Protein AF-A0A8J9ZQB3-F1 (afdb_monomer)

InterPro domains:
  IPR001304 C-type lectin-like [PF00059] (57-169)
  IPR001304 C-type lectin-like [PS50041] (46-159)
  IPR001304 C-type lectin-like [SM00034] (39-169)
  IPR016186 C-type lectin-like/link domain superfamily [G3DSA:3.10.100.10] (29-171)
  IPR016187 C-type lectin fold [SSF56436] (21-172)
  IPR050801 Calcium-Dependent Lectins in Immunity and Development [PTHR22801] (37-174)

Nearest PDB structures (foldseek):
  2vuz-assembly1_A  TM=9.027E-01  e=3.099E-08  Codakia orbicularis
  6m5m-assembly1_A  TM=8.796E-01  e=1.588E-08  Saxidomus purpurata
  6a7s-assembly1_B  TM=8.761E-01  e=1.842E-07  Saxidomus purpurata
  3vpp-assembly1_A  TM=8.648E-01  e=1.529E-06  Homo sapiens
  3vpp-assembly2_B  TM=8.669E-01  e=7.692E-06  Homo sapiens

Organism: Branchiostoma lanceolatum (NCBI:txid7740)

pLDDT: mean 81.23, std 18.41, range [25.84, 98.69]

Structure (mmCIF, N/CA/C/O backbone):
data_AF-A0A8J9ZQB3-F1
#
_entry.id   AF-A0A8J9ZQB3-F1
#
loop_
_atom_site.group_PDB
_atom_site.id
_atom_site.type_symbol
_atom_site.label_atom_id
_atom_site.label_alt_id
_atom_site.label_comp_id
_atom_site.label_asym_id
_atom_site.label_entity_id
_atom_site.label_seq_id
_atom_site.pdbx_PDB_ins_code
_atom_site.Cartn_x
_atom_site.Cartn_y
_atom_site.Cartn_z
_atom_site.occupancy
_atom_site.B_iso_or_equiv
_atom_site.auth_seq_id
_atom_site.auth_comp_id
_atom_site.auth_asym_id
_atom_site.auth_atom_id
_atom_site.pdbx_PDB_model_num
ATOM 1 N N . MET A 1 1 ? -22.971 -10.558 4.299 1.00 42.25 1 MET A N 1
ATOM 2 C CA . MET A 1 1 ? -23.527 -9.346 4.939 1.00 42.25 1 MET A CA 1
ATOM 3 C C . MET A 1 1 ? -23.660 -8.329 3.820 1.00 42.25 1 MET A C 1
ATOM 5 O O . MET A 1 1 ? -22.667 -8.155 3.144 1.00 42.25 1 MET A O 1
ATOM 9 N N . LYS A 1 2 ? -24.845 -7.778 3.512 1.00 35.75 2 LYS A N 1
ATOM 10 C CA . LYS A 1 2 ? -24.941 -6.750 2.459 1.00 35.75 2 LYS A CA 1
ATOM 11 C C . LYS A 1 2 ? -24.602 -5.406 3.094 1.00 35.75 2 LYS A C 1
ATOM 13 O O . LYS A 1 2 ? -25.472 -4.846 3.764 1.00 35.75 2 LYS A O 1
ATOM 18 N N . LEU A 1 3 ? -23.368 -4.920 2.965 1.00 40.38 3 LEU A N 1
ATOM 19 C CA . LEU A 1 3 ? -23.046 -3.584 3.462 1.00 40.38 3 LEU A CA 1
ATOM 20 C C . LEU A 1 3 ? -23.659 -2.554 2.505 1.00 40.38 3 LEU A C 1
ATOM 22 O O . LEU A 1 3 ? -23.089 -2.247 1.475 1.00 40.38 3 LEU A O 1
ATOM 26 N N . LEU A 1 4 ? -24.827 -1.997 2.785 1.00 42.53 4 LEU A N 1
ATOM 27 C CA . LEU A 1 4 ? -25.324 -0.855 2.014 1.00 42.53 4 LEU A CA 1
ATOM 28 C C . LEU A 1 4 ? -25.410 0.345 2.946 1.00 42.53 4 LEU A C 1
ATOM 30 O O . LEU A 1 4 ? -26.273 0.376 3.811 1.00 42.53 4 LEU A O 1
ATOM 34 N N . ALA A 1 5 ? -24.522 1.313 2.693 1.00 42.12 5 ALA A N 1
ATOM 35 C CA . ALA A 1 5 ? -24.316 2.587 3.385 1.00 42.12 5 ALA A CA 1
ATOM 36 C C . ALA A 1 5 ? -23.340 2.556 4.576 1.00 42.12 5 ALA A C 1
ATOM 38 O O . ALA A 1 5 ? -23.587 1.954 5.613 1.00 42.12 5 ALA A O 1
ATOM 39 N N . VAL A 1 6 ? -22.248 3.315 4.437 1.00 43.97 6 VAL A N 1
ATOM 40 C CA . VAL A 1 6 ? -21.459 3.809 5.570 1.00 43.97 6 VAL A CA 1
ATOM 41 C C . VAL A 1 6 ? -22.220 4.999 6.153 1.00 43.97 6 VAL A C 1
ATOM 43 O O . VAL A 1 6 ? -22.119 6.117 5.644 1.00 43.97 6 VAL A O 1
ATOM 46 N N . LEU A 1 7 ? -23.020 4.768 7.195 1.00 40.38 7 LEU A N 1
ATOM 47 C CA . LEU A 1 7 ? -23.547 5.864 8.006 1.00 40.38 7 LEU A CA 1
ATOM 48 C C . LEU A 1 7 ? -22.496 6.242 9.052 1.00 40.38 7 LEU A C 1
ATOM 50 O O . LEU A 1 7 ? -22.329 5.564 10.065 1.00 40.38 7 LEU A O 1
ATOM 54 N N . VAL A 1 8 ? -21.807 7.355 8.807 1.00 44.03 8 VAL A N 1
ATOM 55 C CA . VAL A 1 8 ? -21.154 8.125 9.870 1.00 44.03 8 VAL A CA 1
ATOM 56 C C . VAL A 1 8 ? -22.262 8.958 10.500 1.00 44.03 8 VAL A C 1
ATOM 58 O O . VAL A 1 8 ? -22.952 9.686 9.781 1.00 44.03 8 VAL A O 1
ATOM 61 N N . LEU A 1 9 ? -22.502 8.808 11.804 1.00 36.66 9 LEU A N 1
ATOM 62 C CA . LEU A 1 9 ? -23.525 9.585 12.505 1.00 36.66 9 LEU A CA 1
ATOM 63 C C . LEU A 1 9 ? -23.188 11.078 12.404 1.00 36.66 9 LEU A C 1
ATOM 65 O O . LEU A 1 9 ? -22.377 11.617 13.147 1.00 36.66 9 LEU A O 1
ATOM 69 N N . LEU A 1 10 ? -23.827 11.744 11.446 1.00 31.61 10 LEU A N 1
ATOM 70 C CA . LEU A 1 10 ? -23.849 13.188 11.319 1.00 31.61 10 LEU A CA 1
ATOM 71 C C . LEU A 1 10 ? -24.836 13.736 12.345 1.00 31.61 10 LEU A C 1
ATOM 73 O O . LEU A 1 10 ? -25.992 13.309 12.420 1.00 31.61 10 LEU A O 1
ATOM 77 N N . GLY A 1 11 ? -24.409 14.752 13.087 1.00 31.27 11 GLY A N 1
ATOM 78 C CA . GLY A 1 11 ? -25.354 15.686 13.670 1.00 31.27 11 GLY A CA 1
ATOM 79 C C . GLY A 1 11 ? -26.250 16.258 12.563 1.00 31.27 11 GLY A C 1
ATOM 80 O O . GLY A 1 11 ? -25.787 17.034 11.736 1.00 31.27 11 GLY A O 1
ATOM 81 N N . ALA A 1 12 ? -27.530 15.884 12.621 1.00 27.39 12 ALA A N 1
ATOM 82 C CA . ALA A 1 12 ? -28.696 16.424 11.916 1.00 27.39 12 ALA A CA 1
ATOM 83 C C . ALA A 1 12 ? -29.169 15.755 10.599 1.00 27.39 12 ALA A C 1
ATOM 85 O O . ALA A 1 12 ? -28.533 15.808 9.554 1.00 27.39 12 ALA A O 1
ATOM 86 N N . ALA A 1 13 ? -30.428 15.301 10.707 1.00 25.84 13 ALA A N 1
ATOM 87 C CA . ALA A 1 13 ? -31.485 15.148 9.704 1.00 25.84 13 ALA A CA 1
ATOM 88 C C . ALA A 1 13 ? -31.380 14.010 8.669 1.00 25.84 13 ALA A C 1
ATOM 90 O O . ALA A 1 13 ? -30.628 14.050 7.702 1.00 25.84 13 ALA A O 1
ATOM 91 N N . ALA A 1 14 ? -32.275 13.035 8.862 1.00 31.80 14 ALA A N 1
ATOM 92 C CA . ALA A 1 14 ? -32.689 12.029 7.895 1.00 31.80 14 ALA A CA 1
ATOM 93 C C . ALA A 1 14 ? -33.024 12.648 6.529 1.00 31.80 14 ALA A C 1
ATOM 95 O O . ALA A 1 14 ? -33.739 13.650 6.460 1.00 31.80 14 ALA A O 1
ATOM 96 N N . VAL A 1 15 ? -32.561 12.013 5.451 1.00 27.23 15 VAL A N 1
ATOM 97 C CA . VAL A 1 15 ? -32.977 12.347 4.087 1.00 27.23 15 VAL A CA 1
ATOM 98 C C . VAL A 1 15 ? -33.578 11.105 3.433 1.00 27.23 15 VAL A C 1
ATOM 100 O O . VAL A 1 15 ? -33.048 10.002 3.530 1.00 27.23 15 VAL A O 1
ATOM 103 N N . ASP A 1 16 ? -34.746 11.339 2.852 1.00 26.70 16 ASP A N 1
ATOM 104 C CA . ASP A 1 16 ? -35.794 10.411 2.443 1.00 26.70 16 ASP A CA 1
ATOM 105 C C . ASP A 1 16 ? -35.434 9.546 1.216 1.00 26.70 16 ASP A C 1
ATOM 107 O O . ASP A 1 16 ? -34.744 9.979 0.287 1.00 26.70 16 ASP A O 1
ATOM 111 N N . ALA A 1 17 ? -35.958 8.321 1.188 1.00 30.70 17 ALA A N 1
ATOM 112 C CA . ALA A 1 17 ? -35.566 7.230 0.299 1.00 30.70 17 ALA A CA 1
ATOM 113 C C . ALA A 1 17 ? -36.212 7.272 -1.108 1.00 30.70 17 ALA A C 1
ATOM 115 O O . ALA A 1 17 ? -36.309 6.238 -1.765 1.00 30.70 17 ALA A O 1
ATOM 116 N N . GLN A 1 18 ? -36.605 8.441 -1.624 1.00 26.19 18 GLN A N 1
ATOM 117 C CA . GLN A 1 18 ? -37.333 8.544 -2.904 1.00 26.19 18 GLN A CA 1
ATOM 118 C C . GLN A 1 18 ? -36.648 9.384 -4.006 1.00 26.19 18 GLN A C 1
ATOM 120 O O . GLN A 1 18 ? -37.239 9.578 -5.066 1.00 26.19 18 GLN A O 1
ATOM 125 N N . SER A 1 19 ? -35.405 9.851 -3.826 1.00 27.52 19 SER A N 1
ATOM 126 C CA . SER A 1 19 ? -34.706 10.732 -4.798 1.00 27.52 19 SER A CA 1
ATOM 127 C C . SER A 1 19 ? -33.598 10.057 -5.636 1.00 27.52 19 SER A C 1
ATOM 129 O O . SER A 1 19 ? -32.779 10.720 -6.271 1.00 27.52 19 SER A O 1
ATOM 131 N N . TRP A 1 20 ? -33.592 8.723 -5.691 1.00 36.81 20 TRP A N 1
ATOM 132 C CA . TRP A 1 20 ? -32.458 7.885 -6.115 1.00 36.81 20 TRP A CA 1
ATOM 133 C C . TRP A 1 20 ? -32.050 7.945 -7.603 1.00 36.81 20 TRP A C 1
ATOM 135 O O . TRP A 1 20 ? -30.991 7.436 -7.951 1.00 36.81 20 TRP A O 1
ATOM 145 N N . TRP A 1 21 ? -32.816 8.599 -8.485 1.00 27.88 21 TRP A N 1
ATOM 146 C CA . TRP A 1 21 ? -32.514 8.637 -9.931 1.00 27.88 21 TRP A CA 1
ATOM 147 C C . TRP A 1 21 ? -31.939 9.968 -10.444 1.00 27.88 21 TRP A C 1
ATOM 149 O O . TRP A 1 21 ? -31.466 10.021 -11.575 1.00 27.88 21 TRP A O 1
ATOM 159 N N . SER A 1 22 ? -31.921 11.043 -9.644 1.00 27.61 22 SER A N 1
ATOM 160 C CA . SER A 1 22 ? -31.441 12.369 -10.089 1.00 27.61 22 SER A CA 1
ATOM 161 C C . SER A 1 22 ? -30.002 12.714 -9.677 1.00 27.61 22 SER A C 1
ATOM 163 O O . SER A 1 22 ? -29.525 13.800 -9.993 1.00 27.61 22 SER A O 1
ATOM 165 N N . TRP A 1 23 ? -29.296 11.808 -8.993 1.00 30.33 23 TRP A N 1
ATOM 166 C CA . TRP A 1 23 ? -27.907 12.014 -8.548 1.00 30.33 23 TRP A CA 1
ATOM 167 C C . TRP A 1 23 ? -26.847 11.604 -9.587 1.00 30.33 23 TRP A C 1
ATOM 169 O O . TRP A 1 23 ? -25.698 12.022 -9.485 1.00 30.33 23 TRP A O 1
ATOM 179 N N . TRP A 1 24 ? -27.223 10.856 -10.630 1.00 31.14 24 TRP A N 1
ATOM 180 C CA . TRP A 1 24 ? -26.290 10.334 -11.640 1.00 31.14 24 TRP A CA 1
ATOM 181 C C . TRP A 1 24 ? -25.776 11.370 -12.656 1.00 31.14 24 TRP A C 1
ATOM 183 O O . TRP A 1 24 ? -24.841 11.079 -13.393 1.00 31.14 24 TRP A O 1
ATOM 193 N N . SER A 1 25 ? -26.337 12.585 -12.709 1.00 26.88 25 SER A N 1
ATOM 194 C CA . SER A 1 25 ? -25.961 13.600 -13.713 1.00 26.88 25 SER A CA 1
ATOM 195 C C . SER A 1 25 ? -25.018 14.702 -13.206 1.00 26.88 25 SER A C 1
ATOM 197 O O . SER A 1 25 ? -24.811 15.680 -13.919 1.00 26.88 25 SER A O 1
ATOM 199 N N . TRP A 1 26 ? -24.468 14.575 -11.991 1.00 27.30 26 TRP A N 1
ATOM 200 C CA . TRP A 1 26 ? -23.551 15.561 -11.388 1.00 27.30 26 TRP A CA 1
ATOM 201 C C . TRP A 1 26 ? -22.182 14.993 -10.995 1.00 27.30 26 TRP A C 1
ATOM 203 O O . TRP A 1 26 ? -21.336 15.738 -10.499 1.00 27.30 26 TRP A O 1
ATOM 213 N N . PHE A 1 27 ? -21.921 13.712 -11.267 1.00 30.36 27 PHE A N 1
ATOM 214 C CA . PHE A 1 27 ? -20.570 13.160 -11.214 1.00 30.36 27 PHE A CA 1
ATOM 215 C C . PHE A 1 27 ? -19.783 13.649 -12.432 1.00 30.36 27 PHE A C 1
ATOM 217 O O . PHE A 1 27 ? -19.511 12.911 -13.376 1.00 30.36 27 PHE A O 1
ATOM 224 N N . SER A 1 28 ? -19.408 14.928 -12.413 1.00 33.22 28 SER A N 1
ATOM 225 C CA . SER A 1 28 ? -18.145 15.332 -13.018 1.00 33.22 28 SER A CA 1
ATOM 226 C C . SER A 1 28 ? -17.106 14.333 -12.523 1.00 33.22 28 SER A C 1
ATOM 228 O O . SER A 1 28 ? -17.016 14.115 -11.312 1.00 33.22 28 SER A O 1
ATOM 230 N N . THR A 1 29 ? -16.403 13.689 -13.455 1.00 37.97 29 THR A N 1
ATOM 231 C CA . THR A 1 29 ? -15.297 12.763 -13.188 1.00 37.97 29 THR A CA 1
ATOM 232 C C . THR A 1 29 ? -14.531 13.236 -11.953 1.00 37.97 29 THR A C 1
ATOM 234 O O . THR A 1 29 ? -14.066 14.385 -11.974 1.00 37.97 29 THR A O 1
ATOM 237 N N . PRO A 1 30 ? -14.470 12.438 -10.869 1.00 39.31 30 PRO A N 1
ATOM 238 C CA . PRO A 1 30 ? -13.805 12.865 -9.652 1.00 39.31 30 PRO A CA 1
ATOM 239 C C . PRO A 1 30 ? -12.400 13.352 -10.003 1.00 39.31 30 PRO A C 1
ATOM 241 O O . PRO A 1 30 ? -11.763 12.817 -10.912 1.00 39.31 30 PRO A O 1
ATOM 244 N N . ALA A 1 31 ? -11.912 14.369 -9.296 1.00 36.03 31 ALA A N 1
ATOM 245 C CA . ALA A 1 31 ? -10.478 14.590 -9.242 1.00 36.03 31 ALA A CA 1
ATOM 246 C C . ALA A 1 31 ? -9.892 13.355 -8.547 1.00 36.03 31 ALA A C 1
ATOM 248 O O . ALA A 1 31 ? -9.914 13.252 -7.323 1.00 36.03 31 ALA A O 1
ATOM 249 N N . ILE A 1 32 ? -9.503 12.375 -9.358 1.00 37.53 32 ILE A N 1
ATOM 250 C CA . ILE A 1 32 ? -8.800 11.177 -8.940 1.00 37.53 32 ILE A CA 1
ATOM 251 C C . ILE A 1 32 ? -7.456 11.670 -8.395 1.00 37.53 32 ILE A C 1
ATOM 253 O O . ILE A 1 32 ? -6.602 12.101 -9.169 1.00 37.53 32 ILE A O 1
ATOM 257 N N . ASP A 1 33 ? -7.278 11.665 -7.070 1.00 38.88 33 ASP A N 1
ATOM 258 C CA . ASP A 1 33 ? -5.928 11.571 -6.514 1.00 38.88 33 ASP A CA 1
ATOM 259 C C . ASP A 1 33 ? -5.484 10.136 -6.782 1.00 38.88 33 ASP A C 1
ATOM 261 O O . ASP A 1 33 ? -5.880 9.184 -6.103 1.00 38.88 33 ASP A O 1
ATOM 265 N N . ASP A 1 34 ? -4.817 9.995 -7.919 1.00 40.31 34 ASP A N 1
ATOM 266 C CA . ASP A 1 34 ? -4.434 8.743 -8.529 1.00 40.31 34 ASP A CA 1
ATOM 267 C C . ASP A 1 34 ? -3.302 8.129 -7.715 1.00 40.31 34 ASP A C 1
ATOM 269 O O . ASP A 1 34 ? -2.129 8.246 -8.056 1.00 40.31 34 ASP A O 1
ATOM 273 N N . SER A 1 35 ? -3.638 7.416 -6.642 1.00 49.19 35 SER A N 1
ATOM 274 C CA . SER A 1 35 ? -2.841 6.240 -6.323 1.00 49.19 35 SER A CA 1
ATOM 275 C C . SER A 1 35 ? -3.248 5.127 -7.291 1.00 49.19 35 SER A C 1
ATOM 277 O O . SER A 1 35 ? -3.786 4.090 -6.891 1.00 49.19 35 SER A O 1
ATOM 279 N N . THR A 1 36 ? -2.937 5.338 -8.576 1.00 48.56 36 TH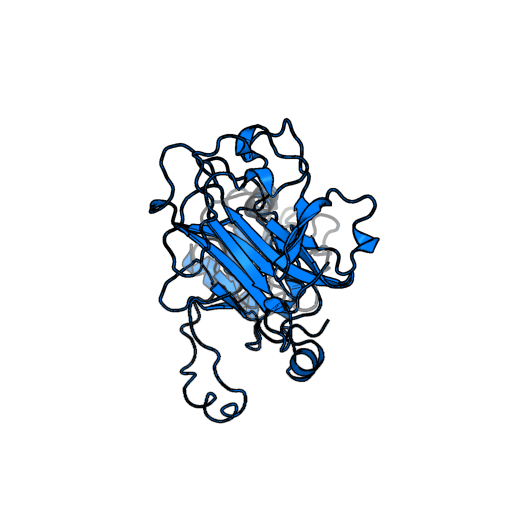R A N 1
ATOM 280 C CA . THR A 1 36 ? -2.509 4.254 -9.455 1.00 48.56 36 THR A CA 1
ATOM 281 C C . THR A 1 36 ? -1.449 3.445 -8.708 1.00 48.56 36 THR A C 1
ATOM 283 O O . THR A 1 36 ? -0.859 3.945 -7.746 1.00 48.56 36 THR A O 1
ATOM 286 N N . PRO A 1 37 ? -1.175 2.193 -9.105 1.00 53.12 37 PRO A N 1
ATOM 287 C CA . PRO A 1 37 ? 0.042 1.517 -8.677 1.00 53.12 37 PRO A CA 1
ATOM 288 C C . PRO A 1 37 ? 1.213 2.497 -8.854 1.00 53.12 37 PRO A C 1
ATOM 290 O O . PRO A 1 37 ? 1.610 2.804 -9.975 1.00 53.12 37 PRO A O 1
ATOM 293 N N . ALA A 1 38 ? 1.666 3.105 -7.761 1.00 62.50 38 ALA A N 1
ATOM 294 C CA . ALA A 1 38 ? 2.525 4.266 -7.843 1.00 62.50 38 ALA A CA 1
ATOM 295 C C . ALA A 1 38 ? 3.932 3.730 -7.756 1.00 62.50 38 ALA A C 1
ATOM 297 O O . ALA A 1 38 ? 4.276 2.964 -6.861 1.00 62.50 38 ALA A O 1
ATOM 298 N N . CYS A 1 39 ? 4.755 4.091 -8.719 1.00 69.38 39 CYS A N 1
ATOM 299 C CA . CYS A 1 39 ? 6.141 3.718 -8.632 1.00 69.38 39 CYS A CA 1
ATOM 300 C C . CYS A 1 39 ? 6.828 4.534 -7.536 1.00 69.38 39 CYS A C 1
ATOM 302 O O . CYS A 1 39 ? 6.612 5.743 -7.428 1.00 69.38 39 CYS A O 1
ATOM 304 N N . SER A 1 40 ? 7.673 3.882 -6.733 1.00 72.50 40 SER A N 1
ATOM 305 C CA . SER A 1 40 ? 8.571 4.572 -5.803 1.00 72.50 40 SER A CA 1
ATOM 306 C C . SER A 1 40 ? 9.335 5.691 -6.522 1.00 72.50 40 SER A C 1
ATOM 308 O O . SER A 1 40 ? 9.595 5.613 -7.723 1.00 72.50 40 SER A O 1
ATOM 310 N N . SER A 1 41 ? 9.718 6.743 -5.795 1.00 72.81 41 SER A N 1
ATOM 311 C CA . SER A 1 41 ? 10.385 7.912 -6.387 1.00 72.81 41 SER A CA 1
ATOM 312 C C . SER A 1 41 ? 11.549 7.525 -7.319 1.00 72.81 41 SER A C 1
ATOM 314 O O . SER A 1 41 ? 12.463 6.786 -6.941 1.00 72.81 41 SER A O 1
ATOM 316 N N . GLY A 1 42 ? 11.505 8.027 -8.557 1.00 77.62 42 GLY A N 1
ATOM 317 C CA . GLY A 1 42 ? 12.498 7.761 -9.604 1.00 77.62 42 GLY A CA 1
ATOM 318 C C . GLY A 1 42 ? 12.215 6.543 -10.492 1.00 77.62 42 GLY A C 1
ATOM 319 O O . GLY A 1 42 ? 12.944 6.348 -11.462 1.00 77.62 42 GLY A O 1
ATOM 320 N N . TYR A 1 43 ? 11.179 5.754 -10.204 1.00 86.00 43 TYR A N 1
ATOM 321 C CA . TYR A 1 43 ? 10.687 4.709 -11.102 1.00 86.00 43 TYR A CA 1
ATOM 322 C C . TYR A 1 43 ? 9.586 5.244 -12.031 1.00 86.00 43 TYR A C 1
ATOM 324 O O . TYR A 1 43 ? 8.819 6.134 -11.666 1.00 86.00 43 TYR A O 1
ATOM 332 N N . GLN A 1 44 ? 9.491 4.670 -13.229 1.00 86.31 44 GLN A N 1
ATOM 333 C CA . GLN A 1 44 ? 8.471 4.961 -14.236 1.00 86.31 44 GLN A CA 1
ATOM 334 C C . GLN A 1 44 ? 7.592 3.729 -14.457 1.00 86.31 44 GLN A C 1
ATOM 336 O O . GLN A 1 44 ? 8.112 2.620 -14.595 1.00 86.31 44 GLN A O 1
ATOM 341 N N . ILE A 1 45 ? 6.271 3.920 -14.487 1.00 83.38 45 ILE A N 1
ATOM 342 C CA . ILE A 1 45 ? 5.320 2.828 -14.712 1.00 83.38 45 ILE A CA 1
ATOM 343 C C . ILE A 1 45 ? 5.220 2.488 -16.198 1.00 83.38 45 ILE A C 1
ATOM 345 O O . ILE A 1 45 ? 5.100 3.374 -17.043 1.00 83.38 45 ILE A O 1
ATOM 349 N N . HIS A 1 46 ? 5.219 1.196 -16.508 1.00 81.94 46 HIS A N 1
ATOM 350 C CA . HIS A 1 46 ? 4.922 0.665 -17.830 1.00 81.94 46 HIS A CA 1
ATOM 351 C C . HIS A 1 46 ? 4.249 -0.703 -17.679 1.00 81.94 46 HIS A C 1
ATOM 353 O O . HIS A 1 46 ? 4.744 -1.557 -16.950 1.00 81.94 46 HIS A O 1
ATOM 359 N N . ASN A 1 47 ? 3.079 -0.886 -18.301 1.00 80.12 47 ASN A N 1
ATOM 360 C CA . ASN A 1 47 ? 2.281 -2.122 -18.240 1.00 80.12 47 ASN A CA 1
ATOM 361 C C . ASN A 1 47 ? 2.082 -2.700 -16.824 1.00 80.12 47 ASN A C 1
ATOM 363 O O . ASN A 1 47 ? 2.087 -3.910 -16.621 1.00 80.12 47 ASN A O 1
ATOM 367 N N . GLY A 1 48 ? 1.898 -1.826 -15.829 1.00 69.38 48 GLY A N 1
ATOM 368 C CA . GLY A 1 48 ? 1.663 -2.238 -14.441 1.00 69.38 48 GLY A CA 1
ATOM 369 C C . GLY A 1 48 ? 2.915 -2.685 -13.679 1.00 69.38 48 GLY A C 1
ATOM 370 O O . GLY A 1 48 ? 2.780 -3.204 -12.576 1.00 69.38 48 GLY A O 1
ATOM 371 N N . ILE A 1 49 ? 4.114 -2.465 -14.225 1.00 79.62 49 ILE A N 1
ATOM 372 C CA . ILE A 1 49 ? 5.407 -2.698 -13.570 1.00 79.62 49 ILE A CA 1
ATOM 373 C C . ILE A 1 49 ? 6.170 -1.372 -13.491 1.00 79.62 49 ILE A C 1
ATOM 375 O O . ILE A 1 49 ? 6.049 -0.510 -14.362 1.00 79.62 49 ILE A O 1
ATOM 379 N N . CYS A 1 50 ? 6.937 -1.183 -12.423 1.00 86.56 50 CYS A N 1
ATOM 380 C CA . CYS A 1 50 ? 7.752 0.003 -12.214 1.00 86.56 50 CYS A CA 1
ATOM 381 C C . CYS A 1 50 ? 9.194 -0.259 -12.608 1.00 86.56 50 CYS A C 1
ATOM 383 O O . CYS A 1 50 ? 9.793 -1.216 -12.131 1.00 86.56 50 CYS A O 1
ATOM 385 N N . TYR A 1 51 ? 9.786 0.635 -13.396 1.00 94.56 51 TYR A N 1
ATOM 386 C CA . TYR A 1 51 ? 11.161 0.491 -13.871 1.00 94.56 51 TYR A CA 1
ATOM 387 C C . TYR A 1 51 ? 12.026 1.703 -13.553 1.00 94.56 51 TYR A C 1
ATOM 389 O O . TYR A 1 51 ? 11.572 2.843 -13.632 1.00 94.56 51 TYR A O 1
ATOM 397 N N . LYS A 1 52 ? 13.301 1.464 -13.251 1.00 96.06 52 LYS A N 1
ATOM 398 C CA . LYS A 1 52 ? 14.282 2.522 -12.996 1.00 96.06 52 LYS A CA 1
ATOM 399 C C . LYS A 1 52 ? 15.639 2.135 -13.554 1.00 96.06 52 LYS A C 1
ATOM 401 O O . LYS A 1 52 ? 16.189 1.097 -13.200 1.00 96.06 52 LYS A O 1
ATOM 406 N N . ALA A 1 53 ? 16.190 2.999 -14.400 1.00 98.06 53 ALA A N 1
ATOM 407 C CA . ALA A 1 53 ? 17.563 2.894 -14.875 1.00 98.06 53 ALA A CA 1
ATOM 408 C C . ALA A 1 53 ? 18.495 3.645 -13.912 1.00 98.06 53 ALA A C 1
ATOM 410 O O . ALA A 1 53 ? 18.319 4.839 -13.660 1.00 98.06 53 ALA A O 1
ATOM 411 N N . PHE A 1 54 ? 19.482 2.949 -13.354 1.00 97.38 54 PHE A N 1
ATOM 412 C CA . PHE A 1 54 ? 20.428 3.518 -12.400 1.00 97.38 54 PHE A CA 1
ATOM 413 C C . PHE A 1 54 ? 21.651 4.084 -13.114 1.00 97.38 54 PHE A C 1
ATOM 415 O O . PHE A 1 54 ? 22.272 3.423 -13.938 1.00 97.38 54 PHE A O 1
ATOM 422 N N . ASN A 1 55 ? 22.043 5.310 -12.758 1.00 97.50 55 ASN A N 1
ATOM 423 C CA . ASN A 1 55 ? 23.202 5.985 -13.351 1.00 97.50 55 ASN A CA 1
ATOM 424 C C . ASN A 1 55 ? 24.545 5.616 -12.680 1.00 97.50 55 ASN A C 1
ATOM 426 O O . ASN A 1 55 ? 25.496 6.394 -12.706 1.00 97.50 55 ASN A O 1
ATOM 430 N N . THR A 1 56 ? 24.617 4.462 -12.021 1.00 97.44 56 THR A N 1
ATOM 431 C CA . THR A 1 56 ? 25.808 3.960 -11.323 1.00 97.44 56 THR A CA 1
ATOM 432 C C . THR A 1 56 ? 26.240 2.637 -11.937 1.00 97.44 56 THR A C 1
ATOM 434 O O . THR A 1 56 ? 25.399 1.863 -12.387 1.00 97.44 56 THR A O 1
ATOM 437 N N . THR A 1 57 ? 27.548 2.382 -11.977 1.00 98.00 57 THR A N 1
ATOM 438 C CA . THR A 1 57 ? 28.097 1.163 -12.580 1.00 98.00 57 THR A CA 1
ATOM 439 C C . THR A 1 57 ? 28.321 0.077 -11.532 1.00 98.00 57 THR A C 1
ATOM 441 O O . THR A 1 57 ? 28.761 0.369 -10.414 1.00 98.00 57 THR A O 1
ATOM 444 N N . LYS A 1 58 ? 27.977 -1.168 -11.874 1.00 96.75 58 LYS A N 1
ATOM 445 C CA . LYS A 1 58 ? 28.069 -2.353 -11.011 1.00 96.75 58 LYS A CA 1
ATOM 446 C C . LYS A 1 58 ? 28.259 -3.615 -11.853 1.00 96.75 58 LYS A C 1
ATOM 448 O O . LYS A 1 58 ? 27.784 -3.681 -12.985 1.00 96.75 58 LYS A O 1
ATOM 453 N N . ASN A 1 59 ? 28.895 -4.631 -11.269 1.00 97.38 59 ASN A N 1
ATOM 454 C CA . ASN A 1 59 ? 28.781 -5.999 -11.776 1.00 97.38 59 ASN A CA 1
ATOM 455 C C . ASN A 1 59 ? 27.345 -6.525 -11.622 1.00 97.38 59 ASN A C 1
ATOM 457 O O . ASN A 1 59 ? 26.529 -5.936 -10.908 1.00 97.38 59 ASN A O 1
ATOM 461 N N . PHE A 1 60 ? 27.038 -7.632 -12.299 1.00 97.19 60 PHE A N 1
ATOM 462 C CA . PHE A 1 60 ? 25.690 -8.199 -12.342 1.00 97.19 60 PHE A CA 1
ATOM 463 C C . PHE A 1 60 ? 25.143 -8.525 -10.943 1.00 97.19 60 PHE A C 1
ATOM 465 O O . PHE A 1 60 ? 24.010 -8.173 -10.618 1.00 97.19 60 PHE A O 1
ATOM 472 N N . TYR A 1 61 ? 25.971 -9.114 -10.078 1.00 96.38 61 TYR A N 1
ATOM 473 C CA . TYR A 1 61 ? 25.579 -9.530 -8.729 1.00 96.38 61 TYR A CA 1
ATOM 474 C C . TYR A 1 61 ? 25.249 -8.340 -7.819 1.00 96.38 61 TYR A C 1
ATOM 476 O O . TYR A 1 61 ? 24.239 -8.343 -7.108 1.00 96.38 61 TYR A O 1
ATOM 484 N N . ASP A 1 62 ? 26.071 -7.292 -7.863 1.00 95.62 62 ASP A N 1
ATOM 485 C CA . ASP A 1 62 ? 25.849 -6.069 -7.094 1.00 95.62 62 ASP A CA 1
ATOM 486 C C . ASP A 1 62 ? 24.657 -5.272 -7.636 1.00 95.62 62 ASP A C 1
ATOM 488 O O . ASP A 1 62 ? 23.946 -4.620 -6.865 1.00 95.62 62 ASP A O 1
ATOM 492 N N . ALA A 1 63 ? 24.430 -5.302 -8.952 1.00 97.38 63 ALA A N 1
ATOM 493 C CA . ALA A 1 63 ? 23.264 -4.700 -9.586 1.00 97.38 63 ALA A CA 1
ATOM 494 C C . ALA A 1 63 ? 21.973 -5.407 -9.148 1.00 97.38 63 ALA A C 1
ATOM 496 O O . ALA A 1 63 ? 21.058 -4.741 -8.665 1.00 97.38 63 ALA A O 1
ATOM 497 N N . SER A 1 64 ? 21.942 -6.743 -9.209 1.00 94.38 64 SER A N 1
ATOM 498 C CA . SER A 1 64 ? 20.828 -7.559 -8.709 1.00 94.38 64 SER A CA 1
ATOM 499 C C . SER A 1 64 ? 20.564 -7.292 -7.225 1.00 94.38 64 SER A C 1
ATOM 501 O O . SER A 1 64 ? 19.454 -6.916 -6.848 1.00 94.38 64 SER A O 1
ATOM 503 N N . SER A 1 65 ? 21.611 -7.306 -6.391 1.00 87.38 65 SER A N 1
ATOM 504 C CA . SER A 1 65 ? 21.507 -6.968 -4.963 1.00 87.38 65 SER A CA 1
ATOM 505 C C . SER A 1 65 ? 20.968 -5.553 -4.723 1.00 87.38 65 SER A C 1
ATOM 507 O O . SER A 1 65 ? 20.210 -5.326 -3.781 1.00 87.38 65 SER A O 1
ATOM 509 N N . THR A 1 66 ? 21.326 -4.591 -5.581 1.00 89.88 66 THR A N 1
ATOM 510 C CA . THR A 1 66 ? 20.804 -3.219 -5.503 1.00 89.88 66 THR A CA 1
ATOM 511 C C . THR A 1 66 ? 19.321 -3.170 -5.858 1.00 89.88 66 THR A C 1
ATOM 513 O O . THR A 1 66 ? 18.564 -2.508 -5.156 1.00 89.88 66 THR A O 1
ATOM 516 N N . CYS A 1 67 ? 18.886 -3.889 -6.895 1.00 87.94 67 CYS A N 1
ATOM 517 C CA . CYS A 1 67 ? 17.471 -3.964 -7.249 1.00 87.94 67 CYS A CA 1
ATOM 518 C C . CYS A 1 67 ? 16.638 -4.648 -6.161 1.00 87.94 67 CYS A C 1
ATOM 520 O O . CYS A 1 67 ? 15.559 -4.160 -5.838 1.00 87.94 67 CYS A O 1
ATOM 522 N N . VAL A 1 68 ? 17.160 -5.711 -5.540 1.00 78.94 68 VAL A N 1
ATOM 523 C CA . VAL A 1 68 ? 16.523 -6.371 -4.388 1.00 78.94 68 VAL A CA 1
ATOM 524 C C . VAL A 1 68 ? 16.397 -5.411 -3.207 1.00 78.94 68 VAL A C 1
ATOM 526 O O . VAL A 1 68 ? 15.320 -5.287 -2.625 1.00 78.94 68 VAL A O 1
ATOM 529 N N . ALA A 1 69 ? 17.465 -4.680 -2.876 1.00 77.19 69 ALA A N 1
ATOM 530 C CA . ALA A 1 69 ? 17.439 -3.683 -1.806 1.00 77.19 69 ALA A CA 1
ATOM 531 C C . ALA A 1 69 ? 16.475 -2.514 -2.091 1.00 77.19 69 ALA A C 1
ATOM 533 O O . ALA A 1 69 ? 15.951 -1.919 -1.152 1.00 77.19 69 ALA A O 1
ATOM 534 N N . ASP A 1 70 ? 16.225 -2.205 -3.366 1.00 78.31 70 ASP A N 1
ATOM 535 C CA . ASP A 1 70 ? 15.281 -1.173 -3.817 1.00 78.31 70 ASP A CA 1
ATOM 536 C C . ASP A 1 70 ? 13.862 -1.728 -4.083 1.00 78.31 70 ASP A C 1
ATOM 538 O O . ASP A 1 70 ? 13.029 -1.051 -4.684 1.00 78.31 70 ASP A O 1
ATOM 542 N N . GLY A 1 71 ? 13.569 -2.950 -3.612 1.00 74.06 71 GLY A N 1
ATOM 543 C CA . GLY A 1 71 ? 12.223 -3.538 -3.593 1.00 74.06 71 GLY A CA 1
ATOM 544 C C . GLY A 1 71 ? 11.813 -4.304 -4.854 1.00 74.06 71 GLY A C 1
ATOM 545 O O . GLY A 1 71 ? 10.619 -4.482 -5.094 1.00 74.06 71 GLY A O 1
ATOM 546 N N . GLY A 1 72 ? 12.771 -4.746 -5.669 1.00 86.75 72 GLY A N 1
ATOM 547 C CA . GLY A 1 72 ? 12.508 -5.400 -6.948 1.00 86.75 72 GLY A CA 1
ATOM 548 C C . GLY A 1 72 ? 13.573 -6.411 -7.376 1.00 86.75 72 GLY A C 1
ATOM 549 O O . GLY A 1 72 ? 14.179 -7.101 -6.565 1.00 86.75 72 GLY A O 1
ATOM 550 N N . THR A 1 73 ? 13.771 -6.520 -8.684 1.00 93.19 73 THR A N 1
ATOM 551 C CA . THR A 1 73 ? 14.725 -7.413 -9.365 1.00 93.19 73 THR A CA 1
ATOM 552 C C . THR A 1 73 ? 15.370 -6.658 -10.527 1.00 93.19 73 THR A C 1
ATOM 554 O O . THR A 1 73 ? 14.954 -5.538 -10.845 1.00 93.19 73 THR A O 1
ATOM 557 N N . LEU A 1 74 ? 16.387 -7.226 -11.178 1.00 98.00 74 LEU A N 1
ATOM 558 C CA . LEU A 1 74 ? 16.805 -6.698 -12.478 1.00 98.00 74 LEU A CA 1
ATOM 559 C C . LEU A 1 74 ? 15.642 -6.798 -13.480 1.00 98.00 74 LEU A C 1
ATOM 561 O O . LEU A 1 74 ? 14.831 -7.721 -13.437 1.00 98.00 74 LEU A O 1
ATOM 565 N N . ALA A 1 75 ? 15.530 -5.815 -14.372 1.00 98.00 75 ALA A N 1
ATOM 566 C CA . ALA A 1 75 ? 14.415 -5.732 -15.309 1.00 98.00 75 ALA A CA 1
ATOM 567 C C . ALA A 1 75 ? 14.402 -6.900 -16.306 1.00 98.00 75 ALA A C 1
ATOM 569 O O . ALA A 1 75 ? 15.449 -7.347 -16.754 1.00 98.00 75 ALA A O 1
ATOM 570 N N . MET A 1 76 ? 13.223 -7.367 -16.703 1.00 97.38 76 MET A N 1
ATOM 571 C CA . MET A 1 76 ? 13.053 -8.507 -17.605 1.00 97.38 76 MET A CA 1
ATOM 572 C C . MET A 1 76 ? 12.260 -8.073 -18.851 1.00 97.38 76 MET A C 1
ATOM 574 O O . MET A 1 76 ? 11.032 -8.178 -18.856 1.00 97.38 76 MET A O 1
ATOM 578 N N . PRO A 1 77 ? 12.913 -7.546 -19.907 1.00 96.88 77 PRO A N 1
ATOM 579 C CA . PRO A 1 77 ? 12.256 -7.175 -21.166 1.00 96.88 77 PRO A CA 1
ATOM 580 C C . PRO A 1 77 ? 11.776 -8.410 -21.949 1.00 96.88 77 PRO A C 1
ATOM 582 O O . PRO A 1 77 ? 12.409 -8.851 -22.903 1.00 96.88 77 PRO A O 1
ATOM 585 N N . LYS A 1 78 ? 10.641 -8.985 -21.543 1.00 94.00 78 LYS A N 1
ATOM 586 C CA . LYS A 1 78 ? 10.115 -10.253 -22.087 1.00 94.00 78 LYS A CA 1
ATOM 587 C C . LYS A 1 78 ? 9.318 -10.115 -23.384 1.00 94.00 78 LYS A C 1
ATOM 589 O O . LYS A 1 78 ? 8.997 -11.122 -24.016 1.00 94.00 78 LYS A O 1
ATOM 594 N N . ASP A 1 79 ? 9.001 -8.893 -23.787 1.00 93.62 79 ASP A N 1
ATOM 595 C CA . ASP A 1 79 ? 8.217 -8.594 -24.977 1.00 93.62 79 ASP A CA 1
ATOM 596 C C . ASP A 1 79 ? 8.712 -7.315 -25.672 1.00 93.62 79 ASP A C 1
ATOM 598 O O . ASP A 1 79 ? 9.548 -6.567 -25.156 1.00 93.62 79 ASP A O 1
ATOM 602 N N . THR A 1 80 ? 8.195 -7.077 -26.879 1.00 95.56 80 THR A N 1
ATOM 603 C CA . THR A 1 80 ? 8.616 -5.960 -27.735 1.00 95.56 80 THR A CA 1
ATOM 604 C C . THR A 1 80 ? 8.301 -4.589 -27.135 1.00 95.56 80 THR A C 1
ATOM 606 O O . THR A 1 80 ? 9.099 -3.668 -27.310 1.00 95.56 80 THR A O 1
ATOM 609 N N . ASP A 1 81 ? 7.172 -4.452 -26.439 1.00 94.88 81 ASP A N 1
ATOM 610 C CA . ASP A 1 81 ? 6.711 -3.183 -25.870 1.00 94.88 81 ASP A CA 1
ATOM 611 C C . ASP A 1 81 ? 7.579 -2.798 -24.666 1.00 94.88 81 ASP A C 1
ATOM 613 O O . ASP A 1 81 ? 8.226 -1.746 -24.668 1.00 94.88 81 ASP A O 1
ATOM 617 N N . THR A 1 82 ? 7.737 -3.733 -23.726 1.00 95.25 82 THR A N 1
ATOM 618 C CA . THR A 1 82 ? 8.604 -3.579 -22.554 1.00 95.25 82 THR A CA 1
ATOM 619 C C . THR A 1 82 ? 10.049 -3.297 -22.970 1.00 95.25 82 THR A C 1
ATOM 621 O O . THR A 1 82 ? 10.688 -2.389 -22.438 1.00 95.25 82 THR A O 1
ATOM 624 N N . ASN A 1 83 ? 10.577 -4.017 -23.966 1.00 98.19 83 ASN A N 1
ATOM 625 C CA . ASN A 1 83 ? 11.931 -3.789 -24.471 1.00 98.19 83 ASN A CA 1
ATOM 626 C C . ASN A 1 83 ? 12.117 -2.374 -25.042 1.00 98.19 83 ASN A C 1
ATOM 628 O O . ASN A 1 83 ? 13.096 -1.703 -24.717 1.00 98.19 83 ASN A O 1
ATOM 632 N N . ALA A 1 84 ? 11.178 -1.895 -25.864 1.00 98.06 84 ALA A N 1
ATOM 633 C CA . ALA A 1 84 ? 11.237 -0.546 -26.426 1.00 98.06 84 ALA A CA 1
ATOM 634 C C . ALA A 1 84 ? 11.165 0.534 -25.334 1.00 98.06 84 ALA A C 1
ATOM 636 O O . ALA A 1 84 ? 11.898 1.527 -25.382 1.00 98.06 84 ALA A O 1
ATOM 637 N N . PHE A 1 85 ? 10.326 0.324 -24.318 1.00 98.06 85 PHE A N 1
ATOM 638 C CA . PHE A 1 85 ? 10.244 1.202 -23.159 1.00 98.06 85 PHE A CA 1
ATOM 639 C C . PHE A 1 85 ? 11.568 1.258 -22.375 1.00 98.06 85 PHE A C 1
ATOM 641 O O . PHE A 1 85 ? 12.063 2.356 -22.105 1.00 98.06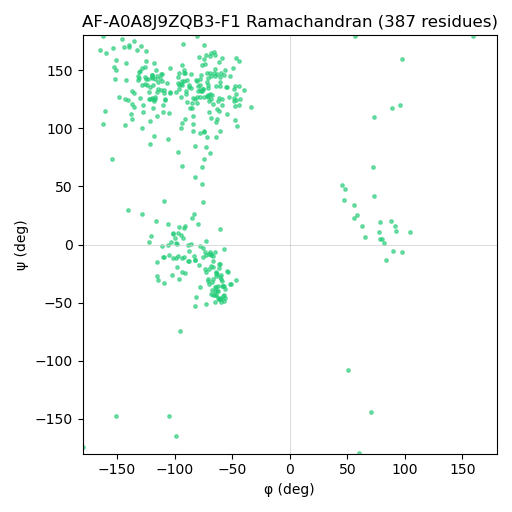 85 PHE A O 1
ATOM 648 N N . LEU A 1 86 ? 12.198 0.113 -22.080 1.00 98.50 86 LEU A N 1
ATOM 649 C CA . LEU A 1 86 ? 13.486 0.077 -21.371 1.00 98.50 86 LEU A CA 1
ATOM 650 C C . LEU A 1 86 ? 14.616 0.759 -22.150 1.00 98.50 86 LEU A C 1
ATOM 652 O O . LEU A 1 86 ? 15.454 1.431 -21.545 1.00 98.50 86 LEU A O 1
ATOM 656 N N . ILE A 1 87 ? 14.619 0.644 -23.483 1.00 98.56 87 ILE A N 1
ATOM 657 C CA . ILE A 1 87 ? 15.568 1.352 -24.352 1.00 98.56 87 ILE A CA 1
ATOM 658 C C . ILE A 1 87 ? 15.433 2.870 -24.183 1.00 98.56 87 ILE A C 1
ATOM 660 O O . ILE A 1 87 ? 16.432 3.568 -23.995 1.00 98.56 87 ILE A O 1
ATOM 664 N N . ASN A 1 88 ? 14.204 3.388 -24.206 1.00 98.25 88 ASN A N 1
ATOM 665 C CA . ASN A 1 88 ? 13.957 4.814 -23.996 1.00 98.25 88 ASN A CA 1
ATOM 666 C C . ASN A 1 88 ? 14.367 5.252 -22.582 1.00 98.25 88 ASN A C 1
ATOM 668 O O . ASN A 1 88 ? 15.029 6.280 -22.425 1.00 98.25 88 ASN A O 1
ATOM 672 N N . LEU A 1 89 ? 14.032 4.447 -21.569 1.00 97.94 89 LEU A N 1
ATOM 673 C CA . LEU A 1 89 ? 14.365 4.710 -20.170 1.00 97.94 89 LEU A CA 1
ATOM 674 C C . LEU A 1 89 ? 15.882 4.812 -19.951 1.00 97.94 89 LEU A C 1
ATOM 676 O O . LEU A 1 89 ? 16.348 5.790 -19.366 1.00 97.94 89 LEU A O 1
ATOM 680 N N . LYS A 1 90 ? 16.666 3.842 -20.442 1.00 98.06 90 LYS A N 1
ATOM 681 C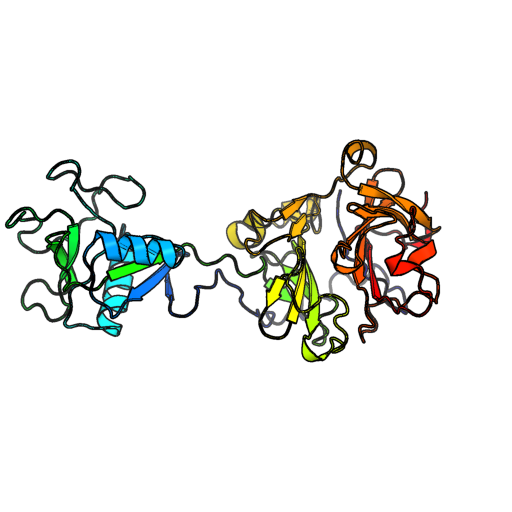 CA . LYS A 1 90 ? 18.129 3.857 -20.276 1.00 98.06 90 LYS A CA 1
ATOM 682 C C . LYS A 1 90 ? 18.790 4.999 -21.050 1.00 98.06 90 LYS A C 1
ATOM 684 O O . LYS A 1 90 ? 19.699 5.639 -20.528 1.00 98.06 90 LYS A O 1
ATOM 689 N N . ASN A 1 91 ? 18.314 5.302 -22.261 1.00 97.88 91 ASN A N 1
ATOM 690 C CA . ASN A 1 91 ? 18.920 6.328 -23.112 1.00 97.88 91 ASN A CA 1
ATOM 691 C C . ASN A 1 91 ? 18.666 7.738 -22.574 1.00 97.88 91 ASN A C 1
ATOM 693 O O . ASN A 1 91 ? 19.501 8.621 -22.762 1.00 97.88 91 ASN A O 1
ATOM 697 N N . ALA A 1 92 ? 17.545 7.939 -21.874 1.00 97.56 92 ALA A N 1
ATOM 698 C CA . ALA A 1 92 ? 17.269 9.174 -21.149 1.00 97.56 92 ALA A CA 1
ATOM 699 C C . ALA A 1 92 ? 18.229 9.392 -19.964 1.00 97.56 92 ALA A C 1
ATOM 701 O O . ALA A 1 92 ? 18.508 10.538 -19.615 1.00 97.56 92 ALA A O 1
ATOM 702 N N . VAL A 1 93 ? 18.737 8.313 -19.355 1.00 97.31 93 VAL A N 1
ATOM 703 C CA . VAL A 1 93 ? 19.726 8.381 -18.268 1.00 97.31 93 VAL A CA 1
ATOM 704 C C . VAL A 1 93 ? 21.136 8.562 -18.821 1.00 97.31 93 VAL A C 1
ATOM 706 O O . VAL A 1 93 ? 21.844 9.476 -18.401 1.00 97.31 93 VAL A O 1
ATOM 709 N N . ASP A 1 94 ? 21.550 7.698 -19.748 1.00 97.75 94 ASP A N 1
ATOM 710 C CA . ASP A 1 94 ? 22.815 7.815 -20.469 1.00 97.75 94 ASP A CA 1
ATOM 711 C C . ASP A 1 94 ? 22.819 6.961 -21.746 1.00 97.75 94 ASP A C 1
ATOM 713 O O . ASP A 1 94 ? 23.031 5.751 -21.710 1.00 97.75 94 ASP A O 1
ATOM 717 N N . ASN A 1 95 ? 22.661 7.613 -22.897 1.00 96.94 95 ASN A N 1
ATOM 718 C CA . ASN A 1 95 ? 22.695 6.972 -24.213 1.00 96.94 95 ASN A CA 1
ATOM 719 C C . ASN A 1 95 ? 24.073 6.390 -24.601 1.00 96.94 95 ASN A C 1
ATOM 721 O O . ASN A 1 95 ? 24.158 5.627 -25.559 1.00 96.94 95 ASN A O 1
ATOM 725 N N . SER A 1 96 ? 25.149 6.754 -23.897 1.00 97.06 96 SER A N 1
ATOM 726 C CA . SER A 1 96 ? 26.515 6.315 -24.211 1.00 97.06 96 SER A CA 1
ATOM 727 C C . SER A 1 96 ? 26.964 5.060 -23.458 1.00 97.06 96 SER A C 1
ATOM 729 O O . SER A 1 96 ? 27.961 4.457 -23.851 1.00 97.06 96 SER A O 1
ATOM 731 N N . SER A 1 97 ? 26.213 4.628 -22.440 1.00 97.12 97 SER A N 1
ATOM 732 C CA . SER A 1 97 ? 26.544 3.474 -21.593 1.00 97.12 97 SER A CA 1
ATOM 733 C C . SER A 1 97 ? 25.710 2.234 -21.928 1.00 97.12 97 SER A C 1
ATOM 735 O O . SER A 1 97 ? 24.552 2.346 -22.339 1.00 97.12 97 SER A O 1
ATOM 737 N N . SER A 1 98 ? 26.277 1.051 -21.683 1.00 97.81 98 SER A N 1
ATOM 738 C CA . SER A 1 98 ? 25.527 -0.211 -21.633 1.00 97.81 98 SER A CA 1
ATOM 739 C C . SER A 1 98 ? 24.739 -0.341 -20.323 1.00 97.81 98 SER A C 1
ATOM 741 O O . SER A 1 98 ? 25.106 0.246 -19.298 1.00 97.81 98 SER A O 1
ATOM 743 N N . PHE A 1 99 ? 23.650 -1.115 -20.354 1.00 98.56 99 PHE A N 1
ATOM 744 C CA . PHE A 1 99 ? 22.773 -1.342 -19.199 1.00 98.56 99 PHE A CA 1
ATOM 745 C C . PHE A 1 99 ? 22.401 -2.818 -19.041 1.00 98.56 99 PHE A C 1
ATOM 747 O O . PHE A 1 99 ? 21.719 -3.370 -19.900 1.00 98.56 99 PHE A O 1
ATOM 754 N N . ARG A 1 100 ? 22.774 -3.431 -17.915 1.00 98.06 100 ARG A N 1
ATOM 755 C CA . ARG A 1 100 ? 22.405 -4.805 -17.549 1.00 98.06 100 ARG A CA 1
ATOM 756 C C . ARG A 1 100 ? 20.925 -4.932 -17.221 1.00 98.06 100 ARG A C 1
ATOM 758 O O . ARG A 1 100 ? 20.320 -4.018 -16.646 1.00 98.06 100 ARG A O 1
ATOM 765 N N . PHE A 1 101 ? 20.380 -6.096 -17.541 1.00 98.62 101 PHE A N 1
ATOM 766 C CA . PHE A 1 101 ? 19.025 -6.508 -17.203 1.00 98.62 101 PHE A CA 1
ATOM 767 C C . PHE A 1 101 ? 19.026 -7.990 -16.783 1.00 98.62 101 PHE A C 1
ATOM 769 O O . PHE A 1 101 ? 20.049 -8.662 -16.851 1.00 98.62 101 PHE A O 1
ATOM 776 N N . GLY A 1 102 ? 17.909 -8.478 -16.254 1.00 97.88 102 GLY A N 1
ATOM 777 C CA . GLY A 1 102 ? 17.822 -9.704 -15.460 1.00 97.88 102 GLY A CA 1
ATOM 778 C C . GLY A 1 102 ? 17.733 -10.985 -16.276 1.00 97.88 102 GLY A C 1
ATOM 779 O O . GLY A 1 102 ? 16.747 -11.706 -16.142 1.00 97.88 102 GLY A O 1
ATOM 780 N N . LEU A 1 103 ? 18.721 -11.241 -17.133 1.00 98.38 103 LEU A N 1
ATOM 781 C CA . LEU A 1 103 ? 18.822 -12.445 -17.956 1.00 98.38 103 LEU A CA 1
ATOM 782 C C . LEU A 1 103 ? 20.256 -12.990 -17.914 1.00 98.38 103 LEU A C 1
ATOM 784 O O . LEU A 1 103 ? 21.208 -12.234 -18.113 1.00 98.38 103 LEU A O 1
ATOM 788 N N . THR A 1 104 ? 20.404 -14.290 -17.657 1.00 97.56 104 THR A N 1
ATOM 789 C CA . THR A 1 104 ? 21.709 -14.957 -17.526 1.00 97.56 104 THR A CA 1
ATOM 790 C C . THR A 1 104 ? 21.651 -16.428 -17.932 1.00 97.56 104 THR A C 1
ATOM 792 O O . THR A 1 104 ? 20.617 -17.066 -17.751 1.00 97.56 104 THR A O 1
ATOM 795 N N . ASP A 1 105 ? 22.745 -16.983 -18.441 1.00 97.12 105 ASP A N 1
ATOM 796 C CA . ASP A 1 105 ? 22.944 -18.417 -18.687 1.00 97.12 105 ASP A CA 1
ATOM 797 C C . ASP A 1 105 ? 24.075 -19.027 -17.829 1.00 97.12 105 ASP A C 1
ATOM 799 O O . ASP A 1 105 ? 24.505 -20.152 -18.072 1.00 97.12 105 ASP A O 1
ATOM 803 N N . LEU A 1 106 ? 24.444 -18.364 -16.719 1.00 93.62 106 LEU A N 1
ATOM 804 C CA . LEU A 1 106 ? 25.462 -18.793 -15.732 1.00 93.62 106 LEU A CA 1
ATOM 805 C C . LEU A 1 106 ? 25.356 -20.263 -15.284 1.00 93.62 106 LEU A C 1
ATOM 807 O O . LEU A 1 106 ? 26.339 -20.876 -14.870 1.00 93.62 106 LEU A O 1
ATOM 811 N N . ASN A 1 107 ? 24.142 -20.819 -15.270 1.00 89.69 107 ASN A N 1
ATOM 812 C CA . ASN A 1 107 ? 23.913 -22.199 -14.842 1.00 89.69 107 ASN A CA 1
ATOM 813 C C . ASN A 1 107 ? 24.299 -23.215 -15.923 1.00 89.69 107 ASN A C 1
ATOM 815 O O . ASN A 1 107 ? 24.752 -24.316 -15.598 1.00 89.69 107 ASN A O 1
ATOM 819 N N . GLN A 1 108 ? 24.057 -22.878 -17.188 1.00 93.75 108 GLN A N 1
ATOM 820 C CA . GLN A 1 108 ? 24.314 -23.729 -18.335 1.00 93.75 108 GLN A CA 1
ATOM 821 C C . GLN A 1 108 ? 24.375 -22.866 -19.598 1.00 93.75 108 GLN A C 1
ATOM 823 O O . GLN A 1 108 ? 23.355 -22.342 -20.035 1.00 93.75 108 GLN A O 1
ATOM 828 N N . GLU A 1 109 ? 25.557 -22.816 -20.207 1.00 94.50 109 GLU A N 1
ATOM 829 C CA . GLU A 1 109 ? 25.828 -22.112 -21.462 1.00 94.50 109 GLU A CA 1
ATOM 830 C C . GLU A 1 109 ? 24.727 -22.316 -22.515 1.00 94.50 109 GLU A C 1
ATOM 832 O O . GLU A 1 109 ? 24.397 -23.454 -22.880 1.00 94.50 109 GLU A O 1
ATOM 837 N N . GLY A 1 110 ? 24.188 -21.208 -23.028 1.00 92.94 110 GLY A N 1
ATOM 838 C CA . GLY A 1 110 ? 23.134 -21.191 -24.039 1.00 92.94 110 GLY A CA 1
ATOM 839 C C . GLY A 1 110 ? 21.708 -21.351 -23.495 1.00 92.94 110 GLY A C 1
ATOM 840 O O . GLY A 1 110 ? 20.755 -21.047 -24.221 1.00 92.94 110 GLY A O 1
ATOM 841 N N . ASP A 1 111 ? 21.537 -21.753 -22.232 1.00 95.69 111 ASP A N 1
ATOM 842 C CA . ASP A 1 111 ? 20.241 -21.843 -21.554 1.00 95.69 111 ASP A CA 1
ATOM 843 C C . ASP A 1 111 ? 19.987 -20.579 -20.716 1.00 95.69 111 ASP A C 1
ATOM 845 O O . ASP A 1 111 ? 20.125 -20.552 -19.493 1.00 95.69 111 ASP A O 1
ATOM 849 N N . TRP A 1 112 ? 19.562 -19.517 -21.401 1.00 97.94 112 TRP A N 1
ATOM 850 C CA . TRP A 1 112 ? 19.255 -18.221 -20.796 1.00 97.94 112 TRP A CA 1
ATOM 851 C C . TRP A 1 112 ? 17.992 -18.259 -19.922 1.00 97.94 112 TRP A C 1
ATOM 853 O O . TRP A 1 112 ? 16.914 -18.672 -20.364 1.00 97.94 112 TRP A O 1
ATOM 863 N N . ILE A 1 113 ? 18.105 -17.765 -18.689 1.00 96.38 113 ILE A N 1
ATOM 864 C CA . ILE A 1 113 ? 17.069 -17.761 -17.653 1.00 96.38 113 ILE A CA 1
ATOM 865 C C . ILE A 1 113 ? 16.893 -16.342 -17.098 1.00 96.38 113 ILE A C 1
ATOM 867 O O . ILE A 1 113 ? 17.853 -15.610 -16.858 1.00 96.38 113 ILE A O 1
ATOM 871 N N . TRP A 1 114 ? 15.635 -15.948 -16.914 1.00 96.25 114 TRP A N 1
ATOM 872 C CA . TRP A 1 114 ? 15.239 -14.683 -16.304 1.00 96.25 114 TRP A CA 1
ATOM 873 C C . TRP A 1 114 ? 15.334 -14.728 -14.767 1.00 96.25 114 TRP A C 1
ATOM 875 O O . TRP A 1 114 ? 15.260 -15.800 -14.173 1.00 96.25 114 TRP A O 1
ATOM 885 N N . GLU A 1 115 ? 15.379 -13.572 -14.098 1.00 90.81 115 GLU A N 1
ATOM 886 C CA . GLU A 1 115 ? 15.359 -13.464 -12.618 1.00 90.81 115 GLU A CA 1
ATOM 887 C C . GLU A 1 115 ? 14.164 -14.178 -11.942 1.00 90.81 115 GLU A C 1
ATOM 889 O O . GLU A 1 115 ? 14.234 -14.545 -10.771 1.00 90.81 115 GLU A O 1
ATOM 894 N N . ASP A 1 116 ? 13.061 -14.416 -12.661 1.00 86.06 116 ASP A N 1
ATOM 895 C CA . ASP A 1 116 ? 11.903 -15.182 -12.174 1.00 86.06 116 ASP A CA 1
ATOM 896 C C . ASP A 1 116 ? 11.965 -16.692 -12.482 1.00 86.06 116 ASP A C 1
ATOM 898 O O . ASP A 1 116 ? 10.955 -17.391 -12.382 1.00 86.06 116 ASP A O 1
ATOM 902 N N . ASN A 1 117 ? 13.145 -17.206 -12.840 1.00 89.94 117 ASN A N 1
ATOM 903 C CA . ASN A 1 117 ? 13.420 -18.601 -13.199 1.00 89.94 117 ASN A CA 1
ATOM 904 C C . ASN A 1 117 ? 12.675 -19.116 -14.442 1.00 89.94 117 ASN A C 1
ATOM 906 O O . ASN A 1 117 ? 12.609 -20.325 -14.675 1.00 89.94 117 ASN A O 1
ATOM 910 N N . VAL A 1 118 ? 12.119 -18.225 -15.264 1.00 90.44 118 VAL A N 1
ATOM 911 C CA . VAL A 1 118 ? 11.536 -18.600 -16.555 1.00 90.44 118 VAL A CA 1
ATOM 912 C C . VAL A 1 118 ? 12.638 -18.629 -17.614 1.00 90.44 118 VAL A C 1
ATOM 914 O O . VAL A 1 118 ? 13.439 -17.704 -17.710 1.00 90.44 118 VAL A O 1
ATOM 917 N N . THR A 1 119 ? 12.674 -19.669 -18.444 1.00 94.81 119 THR A N 1
ATOM 918 C CA . THR A 1 119 ? 13.611 -19.756 -19.577 1.00 94.81 119 THR A CA 1
ATOM 919 C C . THR A 1 119 ? 13.267 -18.732 -20.663 1.00 94.81 119 THR A C 1
ATOM 921 O O . THR A 1 119 ? 12.092 -18.448 -20.924 1.00 94.81 119 THR A O 1
ATOM 924 N N . LEU A 1 120 ? 14.289 -18.190 -21.328 1.00 95.44 120 LEU A N 1
ATOM 925 C CA . LEU A 1 120 ? 14.136 -17.303 -22.478 1.00 95.44 120 LEU A CA 1
ATOM 926 C C . LEU A 1 120 ? 13.293 -17.965 -23.580 1.00 95.44 120 LEU A C 1
ATOM 928 O O . LEU A 1 120 ? 13.471 -19.133 -23.922 1.00 95.44 120 LEU A O 1
ATOM 932 N N . SER A 1 121 ? 12.360 -17.201 -24.148 1.00 89.62 121 SER A N 1
ATOM 933 C CA . SER A 1 121 ? 11.405 -17.690 -25.144 1.00 89.62 121 SER A CA 1
ATOM 934 C C . SER A 1 121 ? 11.764 -17.222 -26.567 1.00 89.62 121 SER A C 1
ATOM 936 O O . SER A 1 121 ? 12.932 -17.097 -26.943 1.00 89.62 121 SER A O 1
ATOM 938 N N . SER A 1 122 ? 10.764 -17.000 -27.425 1.00 91.56 122 SER A N 1
ATOM 939 C CA . SER A 1 122 ? 10.970 -16.568 -28.812 1.00 91.56 122 SER A CA 1
ATOM 940 C C . SER A 1 122 ? 11.416 -15.112 -28.954 1.00 91.56 122 SER A C 1
ATOM 942 O O . SER A 1 122 ? 11.994 -14.768 -29.983 1.00 91.56 122 SER A O 1
ATOM 944 N N . PHE A 1 123 ? 11.132 -14.256 -27.969 1.00 95.50 123 PHE A N 1
ATOM 945 C CA . PHE A 1 123 ? 11.554 -12.856 -27.990 1.00 95.50 123 PHE A CA 1
ATOM 946 C C . PHE A 1 123 ? 12.985 -12.730 -27.459 1.00 95.50 123 PHE A C 1
ATOM 948 O O . PHE A 1 123 ? 13.234 -12.963 -26.282 1.00 95.50 123 PHE A O 1
ATOM 955 N N . ARG A 1 124 ? 13.921 -12.405 -28.355 1.00 95.75 124 ARG A N 1
ATOM 956 C CA . ARG A 1 124 ? 15.365 -12.371 -28.083 1.00 95.75 124 ARG A CA 1
ATOM 957 C C . ARG A 1 124 ? 16.087 -11.395 -29.030 1.00 95.75 124 ARG A C 1
ATOM 959 O O . ARG A 1 124 ? 16.697 -11.834 -30.004 1.00 95.75 124 ARG A O 1
ATOM 966 N N . PRO A 1 125 ? 15.947 -10.072 -28.839 1.00 96.75 125 PRO A N 1
ATOM 967 C CA . PRO A 1 125 ? 16.516 -9.039 -29.708 1.00 96.75 125 PRO A CA 1
ATOM 968 C C . PRO A 1 125 ? 18.034 -8.857 -29.497 1.00 96.75 125 PRO A C 1
ATOM 970 O O . PRO A 1 125 ? 18.521 -7.744 -29.292 1.00 96.75 125 PRO A O 1
ATOM 973 N N . TRP A 1 126 ? 18.775 -9.963 -29.558 1.00 97.75 126 TRP A N 1
ATOM 974 C CA . TRP A 1 126 ? 20.233 -9.990 -29.597 1.00 97.75 126 TRP A CA 1
ATOM 975 C C . TRP A 1 126 ? 20.778 -9.183 -30.774 1.00 97.75 126 TRP A C 1
ATOM 977 O O . TRP A 1 126 ? 20.163 -9.112 -31.845 1.00 97.75 126 TRP A O 1
ATOM 987 N N . GLY A 1 127 ? 21.934 -8.560 -30.560 1.00 96.25 127 GLY A N 1
ATOM 988 C CA . GLY A 1 127 ? 22.692 -7.891 -31.600 1.00 96.25 127 GLY A CA 1
ATOM 989 C C . GLY A 1 127 ? 23.125 -8.864 -32.702 1.00 96.25 127 GLY A C 1
ATOM 990 O O . GLY A 1 127 ? 23.198 -10.075 -32.489 1.00 96.25 127 GLY A O 1
ATOM 991 N N . PRO A 1 128 ? 23.398 -8.363 -33.913 1.00 94.81 128 PRO A N 1
ATOM 992 C CA . PRO A 1 128 ? 24.065 -9.126 -34.958 1.00 94.81 128 PRO A CA 1
ATOM 993 C C . PRO A 1 128 ? 25.317 -9.864 -34.452 1.00 94.81 128 PRO A C 1
ATOM 995 O O . PRO A 1 128 ? 26.361 -9.260 -34.243 1.00 94.81 128 PRO A O 1
ATOM 998 N N . GLY A 1 129 ? 25.225 -11.189 -34.328 1.00 93.69 129 GLY A N 1
ATOM 999 C CA . GLY A 1 129 ? 26.328 -12.034 -33.857 1.00 93.69 129 GLY A CA 1
ATOM 1000 C C . GLY A 1 129 ? 26.268 -12.399 -32.374 1.00 93.69 129 GLY A C 1
ATOM 1001 O O . GLY A 1 129 ? 27.047 -13.257 -31.978 1.00 93.69 129 GLY A O 1
ATOM 1002 N N . GLU A 1 130 ? 25.322 -11.833 -31.620 1.00 95.88 130 GLU A N 1
ATOM 1003 C CA . GLU A 1 130 ? 25.099 -12.133 -30.204 1.00 95.88 130 GLU A CA 1
ATOM 1004 C C . GLU A 1 130 ? 24.031 -13.228 -29.991 1.00 95.88 130 GLU A C 1
ATOM 1006 O O . GLU A 1 130 ? 23.132 -13.398 -30.832 1.00 95.88 130 GLU A O 1
ATOM 1011 N N . PRO A 1 131 ? 24.077 -13.957 -28.861 1.00 95.56 131 PRO A N 1
ATOM 1012 C CA . PRO A 1 131 ? 25.174 -13.971 -27.889 1.00 95.56 131 PRO A CA 1
ATOM 1013 C C . PRO A 1 131 ? 26.415 -14.695 -28.446 1.00 95.56 131 PRO A C 1
ATOM 1015 O O . PRO A 1 131 ? 26.274 -15.699 -29.155 1.00 95.56 131 PRO A O 1
ATOM 1018 N N . ASN A 1 132 ? 27.613 -14.169 -28.186 1.00 94.12 132 ASN A N 1
ATOM 1019 C CA . ASN A 1 132 ? 28.872 -14.638 -28.784 1.00 94.12 132 ASN A CA 1
ATOM 1020 C C . ASN A 1 132 ? 29.815 -15.365 -27.804 1.00 94.12 132 ASN A C 1
ATOM 1022 O O . ASN A 1 132 ? 30.796 -15.983 -28.241 1.00 94.12 132 ASN A O 1
ATOM 1026 N N . ASN A 1 133 ? 29.509 -15.291 -26.511 1.00 94.25 133 ASN A N 1
ATOM 1027 C CA . ASN A 1 133 ? 30.242 -15.817 -25.374 1.00 94.25 133 ASN A CA 1
ATOM 1028 C C . ASN A 1 133 ? 31.750 -15.477 -25.388 1.00 94.25 133 ASN A C 1
ATOM 1030 O O . ASN A 1 133 ? 32.640 -16.329 -25.232 1.00 94.25 133 ASN A O 1
ATOM 1034 N N . VAL A 1 134 ? 32.091 -14.211 -25.642 1.00 88.44 134 VAL A N 1
ATOM 1035 C CA . VAL A 1 134 ? 33.485 -13.766 -25.738 1.00 88.44 134 VAL A CA 1
ATOM 1036 C C . VAL A 1 134 ? 34.122 -13.685 -24.352 1.00 88.44 134 VAL A C 1
ATOM 1038 O O . VAL A 1 134 ? 34.144 -12.657 -23.689 1.00 88.44 134 VAL A O 1
ATOM 1041 N N . ARG A 1 135 ? 34.843 -14.752 -23.993 1.00 86.75 135 ARG A N 1
ATOM 1042 C CA . ARG A 1 135 ? 35.553 -14.898 -22.705 1.00 86.75 135 ARG A CA 1
ATOM 1043 C C . ARG A 1 135 ? 34.614 -15.159 -21.520 1.00 86.75 135 ARG A C 1
ATOM 1045 O O . ARG A 1 135 ? 34.917 -14.658 -20.438 1.00 86.75 135 ARG A O 1
ATOM 1052 N N . ASP A 1 136 ? 33.604 -16.012 -21.706 1.00 90.69 136 ASP A N 1
ATOM 1053 C CA . ASP A 1 136 ? 32.706 -16.462 -20.626 1.00 90.69 136 ASP A CA 1
ATOM 1054 C C . ASP A 1 136 ? 31.756 -15.325 -20.197 1.00 90.69 136 ASP A C 1
ATOM 1056 O O . ASP A 1 136 ? 31.895 -14.709 -19.135 1.00 90.69 136 ASP A O 1
ATOM 1060 N N . GLU A 1 137 ? 30.867 -14.938 -21.114 1.00 94.06 137 GLU A N 1
ATOM 1061 C CA . GLU A 1 137 ? 29.939 -13.818 -20.950 1.00 94.06 137 GLU A CA 1
ATOM 1062 C C . GLU A 1 137 ? 28.518 -14.301 -20.692 1.00 94.06 137 GLU A C 1
ATOM 1064 O O . GLU A 1 137 ? 27.723 -14.437 -21.607 1.00 94.06 137 GLU A O 1
ATOM 1069 N N . ASP A 1 138 ? 28.176 -14.466 -19.416 1.00 96.94 138 ASP A N 1
ATOM 1070 C CA . ASP A 1 138 ? 26.918 -15.133 -19.063 1.00 96.94 138 ASP A CA 1
ATOM 1071 C C . ASP A 1 138 ? 25.775 -14.182 -18.654 1.00 96.94 138 ASP A C 1
ATOM 1073 O O . ASP A 1 138 ? 24.774 -14.603 -18.065 1.00 96.94 138 ASP A O 1
ATOM 1077 N N . CYS A 1 139 ? 25.925 -12.863 -18.837 1.00 97.88 139 CYS A N 1
ATOM 1078 C CA . CYS A 1 139 ? 24.973 -11.869 -18.326 1.00 97.88 139 CYS A CA 1
ATOM 1079 C C . CYS A 1 139 ? 24.537 -10.868 -19.389 1.00 97.88 139 CYS A C 1
ATOM 1081 O O . CYS A 1 139 ? 25.354 -10.148 -19.955 1.00 97.88 139 CYS A O 1
ATOM 1083 N N . ALA A 1 140 ? 23.228 -10.733 -19.585 1.00 98.06 140 ALA A N 1
ATOM 1084 C CA . ALA A 1 140 ? 22.703 -9.883 -20.638 1.00 98.06 140 ALA A CA 1
ATOM 1085 C C . ALA A 1 140 ? 22.741 -8.388 -20.281 1.00 98.06 140 ALA A C 1
ATOM 1087 O O . ALA A 1 140 ? 22.440 -7.947 -19.163 1.00 98.06 140 ALA A O 1
ATOM 1088 N N . GLU A 1 141 ? 23.047 -7.579 -21.285 1.00 98.25 141 GLU A N 1
ATOM 1089 C CA . GLU A 1 141 ? 22.987 -6.129 -21.232 1.00 98.25 141 GLU A CA 1
ATOM 1090 C C . GLU A 1 141 ? 22.488 -5.544 -22.551 1.00 98.25 141 GLU A C 1
ATOM 1092 O O . GLU A 1 141 ? 22.573 -6.149 -23.613 1.00 98.25 141 GLU A O 1
ATOM 1097 N N . PHE A 1 142 ? 21.934 -4.341 -22.501 1.00 98.56 142 PHE A N 1
ATOM 1098 C CA . PHE A 1 142 ? 21.743 -3.541 -23.695 1.00 98.56 142 PHE A CA 1
ATOM 1099 C C . PHE A 1 142 ? 23.066 -2.900 -24.087 1.00 98.56 142 PHE A C 1
ATOM 1101 O O . PHE A 1 142 ? 23.670 -2.217 -23.254 1.00 98.56 142 PHE A O 1
ATOM 1108 N N . PHE A 1 143 ? 23.425 -2.972 -25.368 1.00 97.94 143 PHE A N 1
ATOM 1109 C CA . PHE A 1 143 ? 24.433 -2.079 -25.918 1.00 97.94 143 PHE A CA 1
ATOM 1110 C C . PHE A 1 143 ? 24.044 -0.608 -25.703 1.00 97.94 143 PHE A C 1
ATOM 1112 O O . PHE A 1 143 ? 22.865 -0.209 -25.695 1.00 97.94 143 PHE A O 1
ATOM 1119 N N . SER A 1 144 ? 25.078 0.222 -25.585 1.00 96.75 144 SER A N 1
ATOM 1120 C CA . SER A 1 144 ? 24.992 1.677 -25.703 1.00 96.75 144 SER A CA 1
ATOM 1121 C C . SER A 1 144 ? 24.126 2.088 -26.898 1.00 96.75 144 SER A C 1
ATOM 1123 O O . SER A 1 144 ? 24.239 1.536 -27.993 1.00 96.75 144 SER A O 1
ATOM 1125 N N . GLY A 1 145 ? 23.248 3.075 -26.716 1.00 93.38 145 GLY A N 1
ATOM 1126 C CA . GLY A 1 145 ? 22.439 3.591 -27.822 1.00 93.38 145 GLY A CA 1
ATOM 1127 C C . GLY A 1 145 ? 23.245 4.440 -28.813 1.00 93.38 145 GLY A C 1
ATOM 1128 O O . GLY A 1 145 ? 22.750 4.745 -29.896 1.00 93.38 145 GLY A O 1
ATOM 1129 N N . SER A 1 146 ? 24.500 4.775 -28.489 1.00 92.75 146 SER A N 1
ATOM 1130 C CA . SER A 1 146 ? 25.481 5.334 -29.425 1.00 92.75 146 SER A CA 1
ATOM 1131 C C . SER A 1 146 ? 26.404 4.284 -30.061 1.00 92.75 146 SER A C 1
ATOM 1133 O O . SER A 1 146 ? 27.373 4.663 -30.721 1.00 92.75 146 SER A O 1
ATOM 1135 N N . HIS A 1 147 ? 26.149 2.984 -29.867 1.00 92.38 147 HIS A N 1
ATOM 1136 C CA . HIS A 1 147 ? 26.902 1.924 -30.543 1.00 92.38 147 HIS A CA 1
ATOM 1137 C C . HIS A 1 147 ? 26.677 1.993 -32.063 1.00 92.38 147 HIS A C 1
ATOM 1139 O O . HIS A 1 147 ? 25.555 2.202 -32.519 1.00 92.38 147 HIS A O 1
ATOM 1145 N N . SER A 1 148 ? 27.729 1.855 -32.875 1.00 87.00 148 SER A N 1
ATOM 1146 C CA . SER A 1 148 ? 27.655 2.209 -34.303 1.00 87.00 148 SER A CA 1
ATOM 1147 C C . SER A 1 148 ? 26.810 1.262 -35.158 1.00 87.00 148 SER A C 1
ATOM 1149 O O . SER A 1 148 ? 26.228 1.704 -36.146 1.00 87.00 148 SER A O 1
ATOM 1151 N N . SER A 1 149 ? 26.765 -0.024 -34.809 1.00 88.75 149 SER A N 1
ATOM 1152 C CA . SER A 1 149 ? 26.056 -1.073 -35.565 1.00 88.75 149 SER A CA 1
ATOM 1153 C C . SER A 1 149 ? 24.896 -1.697 -34.791 1.00 88.75 149 SER A C 1
ATOM 1155 O O . SER A 1 149 ? 23.918 -2.112 -35.403 1.00 88.75 149 SER A O 1
ATOM 1157 N N . ASP A 1 150 ? 24.977 -1.692 -33.459 1.00 93.81 150 ASP A N 1
ATOM 1158 C CA . ASP A 1 150 ? 24.147 -2.548 -32.592 1.00 93.81 150 ASP A CA 1
ATOM 1159 C C . ASP A 1 150 ? 23.443 -1.732 -31.503 1.00 93.81 150 ASP A C 1
ATOM 1161 O O . ASP A 1 150 ? 23.141 -2.225 -30.419 1.00 93.81 150 ASP A O 1
ATOM 1165 N N . ALA A 1 151 ? 23.211 -0.445 -31.784 1.00 96.12 151 ALA A N 1
ATOM 1166 C CA . ALA A 1 151 ? 22.593 0.488 -30.854 1.00 96.12 151 ALA A CA 1
ATOM 1167 C C . ALA A 1 151 ? 21.333 -0.111 -30.221 1.00 96.12 151 ALA A C 1
ATOM 1169 O O . ALA A 1 151 ? 20.344 -0.372 -30.907 1.00 96.12 151 ALA A O 1
ATOM 1170 N N . ASN A 1 152 ? 21.346 -0.241 -28.892 1.00 97.56 152 ASN A N 1
ATOM 1171 C CA . ASN A 1 152 ? 20.233 -0.754 -28.090 1.00 97.56 152 ASN A CA 1
ATOM 1172 C C . ASN A 1 152 ? 19.854 -2.231 -28.304 1.00 97.56 152 ASN A C 1
ATOM 1174 O O . ASN A 1 152 ? 18.844 -2.656 -27.743 1.00 97.56 152 ASN A O 1
ATOM 1178 N N . ALA A 1 153 ? 20.606 -3.004 -29.087 1.00 98.00 153 ALA A N 1
ATOM 1179 C CA . ALA A 1 153 ? 20.415 -4.450 -29.147 1.00 98.00 153 ALA A CA 1
ATOM 1180 C C . ALA A 1 153 ? 20.930 -5.117 -27.859 1.00 98.00 153 ALA A C 1
ATOM 1182 O O . ALA A 1 153 ? 21.662 -4.489 -27.086 1.00 98.00 153 ALA A O 1
ATOM 1183 N N . TRP A 1 154 ? 20.527 -6.363 -27.601 1.00 98.19 154 TRP A N 1
ATOM 1184 C CA . TRP A 1 154 ? 21.079 -7.123 -26.476 1.00 98.19 154 TRP A CA 1
ATOM 1185 C C . TRP A 1 154 ? 22.477 -7.648 -26.805 1.00 98.19 154 TRP A C 1
ATOM 1187 O O . TRP A 1 154 ? 22.752 -8.018 -27.945 1.00 98.19 154 TRP A O 1
ATOM 1197 N N . ASN A 1 155 ? 23.316 -7.704 -25.784 1.00 97.25 155 ASN A N 1
ATOM 1198 C CA . ASN A 1 155 ? 24.667 -8.237 -25.774 1.00 97.25 155 ASN A CA 1
ATOM 1199 C C . ASN A 1 155 ? 24.813 -9.164 -24.570 1.00 97.25 155 ASN A C 1
ATOM 1201 O O . ASN A 1 155 ? 24.275 -8.859 -23.502 1.00 97.25 155 ASN A O 1
ATOM 1205 N N . ASP A 1 156 ? 25.523 -10.268 -24.721 1.00 96.19 156 ASP A N 1
ATOM 1206 C CA . ASP A 1 156 ? 26.026 -11.031 -23.593 1.00 96.19 156 ASP A CA 1
ATOM 1207 C C . ASP A 1 156 ? 27.346 -10.410 -23.130 1.00 96.19 156 ASP A C 1
ATOM 1209 O O . ASP A 1 156 ? 28.235 -10.110 -23.915 1.00 96.19 156 ASP A O 1
ATOM 1213 N N . GLY A 1 157 ? 27.428 -10.077 -21.846 1.00 95.44 157 GLY A N 1
ATOM 1214 C CA . GLY A 1 157 ? 28.569 -9.388 -21.261 1.00 95.44 157 GLY A CA 1
ATOM 1215 C C . GLY A 1 157 ? 29.046 -10.085 -19.996 1.00 95.44 157 GLY A C 1
ATOM 1216 O O . GLY A 1 157 ? 28.242 -10.599 -19.218 1.00 95.44 157 GLY A O 1
ATOM 1217 N N . SER A 1 158 ? 30.348 -10.028 -19.714 1.00 96.19 158 SER A N 1
ATOM 1218 C CA . SER A 1 158 ? 30.918 -10.590 -18.477 1.00 96.19 158 SER A CA 1
ATOM 1219 C C . SER A 1 158 ? 30.135 -10.157 -17.234 1.00 96.19 158 SER A C 1
ATOM 1221 O O . SER A 1 158 ? 30.027 -8.964 -16.941 1.00 96.19 158 SER A O 1
ATOM 1223 N N . CYS A 1 159 ? 29.642 -11.117 -16.449 1.00 96.94 159 CYS A N 1
ATOM 1224 C CA . CYS A 1 159 ? 28.893 -10.859 -15.215 1.00 96.94 159 CYS A CA 1
ATOM 1225 C C . CYS A 1 159 ? 29.701 -10.106 -14.146 1.00 96.94 159 CYS A C 1
ATOM 1227 O O . CYS A 1 159 ? 29.125 -9.518 -13.230 1.00 96.94 159 CYS A O 1
ATOM 1229 N N . THR A 1 160 ? 31.034 -10.130 -14.240 1.00 96.06 160 THR A N 1
ATOM 1230 C CA . THR A 1 160 ? 31.953 -9.587 -13.225 1.00 96.06 160 THR A CA 1
ATOM 1231 C C . THR A 1 160 ? 32.447 -8.170 -13.533 1.00 96.06 160 THR A C 1
ATOM 1233 O O . THR A 1 160 ? 33.042 -7.524 -12.665 1.00 96.06 160 THR A O 1
ATOM 1236 N N . ASN A 1 161 ? 32.176 -7.659 -14.737 1.00 93.12 161 ASN A N 1
ATOM 1237 C CA . ASN A 1 161 ? 32.568 -6.315 -15.152 1.00 93.12 161 ASN A CA 1
ATOM 1238 C C . ASN A 1 161 ? 31.811 -5.237 -14.357 1.00 93.12 161 ASN A C 1
ATOM 1240 O O . ASN A 1 161 ? 30.588 -5.255 -14.273 1.00 93.12 161 ASN A O 1
ATOM 1244 N N . ASN A 1 162 ? 32.542 -4.278 -13.777 1.00 93.81 162 ASN A N 1
ATOM 1245 C CA . ASN A 1 162 ? 32.001 -3.250 -12.869 1.00 93.81 162 ASN A CA 1
ATOM 1246 C C . ASN A 1 162 ? 31.694 -1.897 -13.542 1.00 93.81 162 ASN A C 1
ATOM 1248 O O . ASN A 1 162 ? 31.452 -0.901 -12.856 1.00 93.81 162 ASN A O 1
ATOM 1252 N N . ASP A 1 163 ? 31.741 -1.836 -14.866 1.00 94.19 163 ASP A N 1
ATOM 1253 C CA . ASP A 1 163 ? 31.594 -0.632 -15.687 1.00 94.19 163 ASP A CA 1
ATOM 1254 C C . ASP A 1 163 ? 30.238 -0.534 -16.406 1.00 94.19 163 ASP A C 1
ATOM 1256 O O . ASP A 1 163 ? 29.959 0.483 -17.040 1.00 94.19 163 ASP A O 1
ATOM 1260 N N . THR A 1 164 ? 29.347 -1.516 -16.235 1.00 97.12 164 THR A N 1
ATOM 1261 C CA . THR A 1 164 ? 27.987 -1.467 -16.792 1.00 97.12 164 THR A CA 1
ATOM 1262 C C . THR A 1 164 ? 26.989 -0.858 -15.804 1.00 97.12 164 THR A C 1
ATOM 1264 O O . THR A 1 164 ? 27.025 -1.131 -14.603 1.00 97.12 164 THR A O 1
ATOM 1267 N N . LYS A 1 165 ? 26.057 -0.041 -16.304 1.00 98.56 165 LYS A N 1
ATOM 1268 C CA . LYS A 1 165 ? 24.884 0.423 -15.542 1.00 98.56 165 LYS A CA 1
ATOM 1269 C C . LYS A 1 165 ? 23.801 -0.654 -15.535 1.00 98.56 165 LYS A C 1
ATOM 1271 O O . LYS A 1 165 ? 23.991 -1.718 -16.112 1.00 98.56 165 LYS A O 1
ATOM 1276 N N . PHE A 1 166 ? 22.664 -0.426 -14.886 1.00 98.69 166 PHE A N 1
ATOM 1277 C CA . PHE A 1 166 ? 21.631 -1.459 -14.760 1.00 98.69 166 PHE A CA 1
ATOM 1278 C C . PHE A 1 166 ? 20.225 -0.875 -14.660 1.00 98.69 166 PHE A C 1
ATOM 1280 O O . PHE A 1 166 ? 20.038 0.299 -14.327 1.00 98.69 166 PHE A O 1
ATOM 1287 N N . ILE A 1 167 ? 19.233 -1.705 -14.976 1.00 98.69 167 ILE A N 1
ATOM 1288 C CA . ILE A 1 167 ? 17.815 -1.360 -14.897 1.00 98.69 167 ILE A CA 1
ATOM 1289 C C . ILE A 1 167 ? 17.144 -2.307 -13.910 1.00 98.69 167 ILE A C 1
ATOM 1291 O O . ILE A 1 167 ? 17.223 -3.524 -14.067 1.00 98.69 167 ILE A O 1
ATOM 1295 N N . CYS A 1 168 ? 16.455 -1.750 -12.920 1.00 97.38 168 CYS A N 1
ATOM 1296 C CA . CYS A 1 168 ? 15.616 -2.517 -12.008 1.00 97.38 168 CYS A CA 1
ATOM 1297 C C . CYS A 1 168 ? 14.161 -2.488 -12.470 1.00 97.38 168 CYS A C 1
ATOM 1299 O O . CYS A 1 168 ? 13.695 -1.476 -13.006 1.00 97.38 168 CYS A O 1
ATOM 1301 N N . GLN A 1 169 ? 13.442 -3.574 -12.202 1.00 93.62 169 GLN A N 1
ATOM 1302 C CA . GLN A 1 169 ? 11.990 -3.595 -12.183 1.00 93.62 169 GLN A CA 1
ATOM 1303 C C . GLN A 1 169 ? 11.492 -3.929 -10.781 1.00 93.62 169 GLN A C 1
ATOM 1305 O O . GLN A 1 169 ? 12.050 -4.782 -10.097 1.00 93.62 169 GLN A O 1
ATOM 1310 N N . ALA A 1 170 ? 10.411 -3.295 -10.369 1.00 82.81 170 ALA A N 1
ATOM 1311 C CA . ALA A 1 170 ? 9.703 -3.601 -9.145 1.00 82.81 170 ALA A CA 1
ATOM 1312 C C . ALA A 1 170 ? 8.224 -3.742 -9.481 1.00 82.81 170 ALA A C 1
ATOM 1314 O O . ALA A 1 170 ? 7.702 -3.060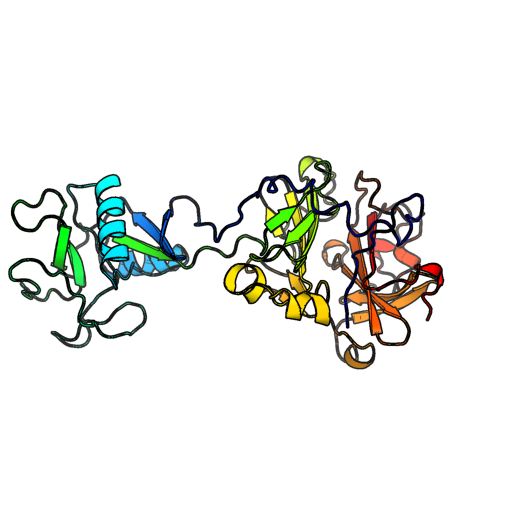 -10.370 1.00 82.81 170 ALA A O 1
ATOM 1315 N N . THR A 1 171 ? 7.520 -4.592 -8.740 1.00 71.94 171 THR A N 1
ATOM 1316 C CA . THR A 1 171 ? 6.073 -4.411 -8.647 1.00 71.94 171 THR A CA 1
ATOM 1317 C C . THR A 1 171 ? 5.839 -2.978 -8.184 1.00 71.94 171 THR A C 1
ATOM 1319 O O . THR A 1 171 ? 6.552 -2.547 -7.268 1.00 71.94 171 THR A O 1
ATOM 1322 N N . PRO A 1 172 ? 4.897 -2.226 -8.779 1.00 62.56 172 PRO A N 1
ATOM 1323 C CA . PRO A 1 172 ? 4.537 -0.936 -8.230 1.00 62.56 172 PRO A CA 1
ATOM 1324 C C . PRO A 1 172 ? 4.312 -1.119 -6.752 1.00 62.56 172 PRO A C 1
ATOM 1326 O O . PRO A 1 172 ? 3.688 -2.117 -6.356 1.00 62.56 172 PRO A O 1
ATOM 1329 N N . SER A 1 173 ? 4.871 -0.214 -5.945 1.00 54.81 173 SER A N 1
ATOM 1330 C CA . SER A 1 173 ? 4.527 -0.261 -4.544 1.00 54.81 173 SER A CA 1
ATOM 1331 C C . SER A 1 173 ? 3.011 -0.234 -4.536 1.00 54.81 173 SER A C 1
ATOM 1333 O O . SER A 1 173 ? 2.346 0.565 -5.211 1.00 54.81 173 SER A O 1
ATOM 1335 N N . ALA A 1 174 ? 2.441 -1.220 -3.847 1.00 52.94 174 ALA A N 1
ATOM 1336 C CA . ALA A 1 174 ? 1.142 -0.982 -3.293 1.00 52.94 174 ALA A CA 1
ATOM 1337 C C . ALA A 1 174 ? 1.264 0.410 -2.689 1.00 52.94 174 ALA A C 1
ATOM 1339 O O . ALA A 1 174 ? 2.183 0.621 -1.891 1.00 52.94 174 ALA A O 1
ATOM 1340 N N . GLY A 1 175 ? 0.458 1.376 -3.136 1.00 59.78 175 GLY A N 1
ATOM 1341 C CA . GLY A 1 175 ? 0.385 2.633 -2.408 1.00 59.78 175 GLY A CA 1
ATOM 1342 C C . GLY A 1 175 ? 0.298 2.298 -0.918 1.00 59.78 175 GLY A C 1
ATOM 1343 O O . GLY A 1 175 ? -0.103 1.191 -0.540 1.00 59.78 175 GLY A O 1
ATOM 1344 N N . THR A 1 176 ? 0.665 3.214 -0.034 1.00 74.56 176 THR A N 1
ATOM 1345 C CA . THR A 1 176 ? 0.540 2.951 1.408 1.00 74.56 176 THR A CA 1
ATOM 1346 C C . THR A 1 176 ? -0.900 2.592 1.824 1.00 74.56 176 THR A C 1
ATOM 1348 O O . THR A 1 176 ? -1.125 2.233 2.970 1.00 74.56 176 THR A O 1
ATOM 1351 N N . TRP A 1 177 ? -1.868 2.626 0.903 1.00 83.44 177 TRP A N 1
ATOM 1352 C CA . TRP A 1 177 ? -3.180 1.992 0.940 1.00 83.44 177 TRP A CA 1
ATOM 1353 C C . TRP A 1 177 ? -3.613 1.534 -0.477 1.00 83.44 177 TRP A C 1
ATOM 1355 O O . TRP A 1 177 ? -2.932 1.787 -1.475 1.00 83.44 177 TRP A O 1
ATOM 1365 N N . ARG A 1 178 ? -4.778 0.883 -0.583 1.00 83.94 178 ARG A N 1
ATOM 1366 C CA . ARG A 1 178 ? -5.432 0.514 -1.852 1.00 83.94 178 ARG A CA 1
ATOM 1367 C C . ARG A 1 178 ? -6.713 1.314 -2.089 1.00 83.94 178 ARG A C 1
ATOM 1369 O O . ARG A 1 178 ? -7.442 1.620 -1.152 1.00 83.94 178 ARG A O 1
ATOM 1376 N N . GLY A 1 179 ? -7.007 1.598 -3.353 1.00 81.88 179 GLY A N 1
ATOM 1377 C CA . GLY A 1 179 ? -8.235 2.268 -3.781 1.00 81.88 179 GLY A CA 1
ATOM 1378 C C . GLY A 1 179 ? -8.100 3.768 -4.018 1.00 81.88 179 GLY A C 1
ATOM 1379 O O . GLY A 1 179 ? -7.180 4.428 -3.539 1.00 81.88 179 GLY A O 1
ATOM 1380 N N . PHE A 1 180 ? -9.049 4.290 -4.788 1.00 77.44 180 PHE A N 1
ATOM 1381 C CA . PHE A 1 180 ? -9.129 5.691 -5.180 1.00 77.44 180 PHE A CA 1
ATOM 1382 C C . PHE A 1 180 ? -9.788 6.499 -4.070 1.00 77.44 180 PHE A C 1
ATOM 1384 O O . PHE A 1 180 ? -10.891 6.171 -3.630 1.00 77.44 180 PHE A O 1
ATOM 1391 N N . ARG A 1 181 ? -9.115 7.551 -3.603 1.00 82.06 181 ARG A N 1
ATOM 1392 C CA . ARG A 1 181 ? -9.598 8.372 -2.493 1.00 82.06 181 ARG A CA 1
ATOM 1393 C C . ARG A 1 181 ? -10.635 9.388 -2.939 1.00 82.06 181 ARG A C 1
ATOM 1395 O O . ARG A 1 181 ? -10.474 10.074 -3.943 1.00 82.06 181 ARG A O 1
ATOM 1402 N N . TYR A 1 182 ? -11.638 9.572 -2.095 1.00 79.81 182 TYR A N 1
ATOM 1403 C CA . TYR A 1 182 ? -12.530 10.718 -2.131 1.00 79.81 182 TYR A CA 1
ATOM 1404 C C . TYR A 1 182 ? -12.587 11.357 -0.748 1.00 79.81 182 TYR A C 1
ATOM 1406 O O . TYR A 1 182 ? -13.093 10.762 0.208 1.00 79.81 182 TYR A O 1
ATOM 1414 N N . VAL A 1 183 ? -12.083 12.586 -0.656 1.00 81.81 183 VAL A N 1
ATOM 1415 C CA . VAL A 1 183 ? -12.141 13.401 0.558 1.00 81.81 183 VAL A CA 1
ATOM 1416 C C . VAL A 1 183 ? -13.209 14.465 0.363 1.00 81.81 183 VAL A C 1
ATOM 1418 O O . VAL A 1 183 ? -13.071 15.363 -0.469 1.00 81.81 183 VAL A O 1
ATOM 1421 N N . LYS A 1 184 ? -14.291 14.376 1.134 1.00 76.81 184 LYS A N 1
ATOM 1422 C CA . LYS A 1 184 ? -15.367 15.365 1.064 1.00 76.81 184 LYS A CA 1
ATOM 1423 C C . LYS A 1 184 ? -14.984 16.611 1.862 1.00 76.81 184 LYS A C 1
ATOM 1425 O O . LYS A 1 184 ? -14.665 16.508 3.044 1.00 76.81 184 LYS A O 1
ATOM 1430 N N . ASP A 1 185 ? -15.069 17.779 1.228 1.00 80.12 185 ASP A N 1
ATOM 1431 C CA . ASP A 1 185 ? -14.813 19.092 1.844 1.00 80.12 185 ASP A CA 1
ATOM 1432 C C . ASP A 1 185 ? -13.400 19.242 2.445 1.00 80.12 185 ASP A C 1
ATOM 1434 O O . ASP A 1 185 ? -13.191 20.041 3.353 1.00 80.12 185 ASP A O 1
ATOM 1438 N N . ASN A 1 186 ? -12.423 18.475 1.937 1.00 79.88 186 ASN A N 1
ATOM 1439 C CA . ASN A 1 186 ? -11.044 18.431 2.449 1.00 79.88 186 ASN A CA 1
ATOM 1440 C C . ASN A 1 186 ? -10.938 18.074 3.953 1.00 79.88 186 ASN A C 1
ATOM 1442 O O . ASN A 1 186 ? -9.936 18.388 4.599 1.00 79.88 186 ASN A O 1
ATOM 1446 N N . ASP A 1 187 ? -11.960 17.416 4.507 1.00 82.81 187 ASP A N 1
ATOM 1447 C CA . ASP A 1 187 ? -11.937 16.880 5.866 1.00 82.81 187 ASP A CA 1
ATOM 14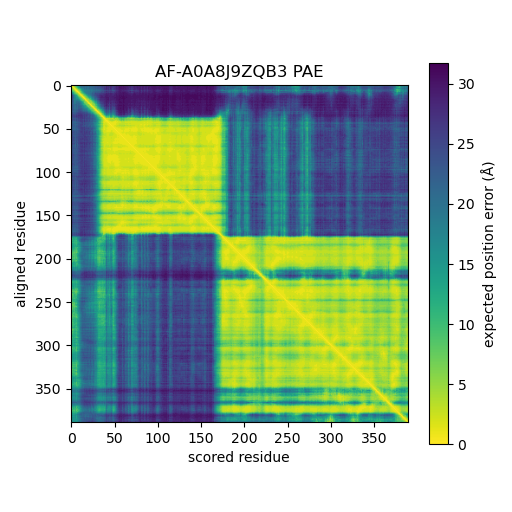48 C C . ASP A 1 187 ? -11.412 15.430 5.840 1.00 82.81 187 ASP A C 1
ATOM 1450 O O . ASP A 1 187 ? -12.126 14.534 5.374 1.00 82.81 187 ASP A O 1
ATOM 1454 N N . PRO A 1 188 ? -10.182 15.176 6.330 1.00 87.56 188 PRO A N 1
ATOM 1455 C CA . PRO A 1 188 ? -9.567 13.854 6.290 1.00 87.56 188 PRO A CA 1
ATOM 1456 C C . PRO A 1 188 ? -10.176 12.871 7.297 1.00 87.56 188 PRO A C 1
ATOM 1458 O O . PRO A 1 188 ? -9.832 11.690 7.253 1.00 87.56 188 PRO A O 1
ATOM 1461 N N . ALA A 1 189 ? -11.088 13.303 8.179 1.00 88.75 189 ALA A N 1
ATOM 1462 C CA . ALA A 1 189 ? -11.710 12.419 9.160 1.00 88.75 189 ALA A CA 1
ATOM 1463 C C . ALA A 1 189 ? -12.446 11.239 8.508 1.00 88.75 189 ALA A C 1
ATOM 1465 O O . ALA A 1 189 ? -12.479 10.147 9.071 1.00 88.75 189 ALA A O 1
ATOM 1466 N N . VAL A 1 190 ? -12.997 11.445 7.304 1.00 90.00 190 VAL A N 1
ATOM 1467 C CA . VAL A 1 190 ? -13.610 10.390 6.488 1.00 90.00 190 VAL A CA 1
ATOM 1468 C C . VAL A 1 190 ? -13.184 10.551 5.033 1.00 90.00 190 VAL A C 1
ATOM 1470 O O . VAL A 1 190 ? -13.667 11.430 4.318 1.00 90.00 190 VAL A O 1
ATOM 1473 N N . THR A 1 191 ? -12.330 9.639 4.586 1.00 89.62 191 THR A N 1
ATOM 1474 C CA . THR A 1 191 ? -11.932 9.469 3.188 1.00 89.62 191 THR A CA 1
ATOM 1475 C C . THR A 1 191 ? -12.521 8.165 2.672 1.00 89.62 191 THR A C 1
ATOM 1477 O O . THR A 1 191 ? -12.228 7.103 3.212 1.00 89.62 191 THR A O 1
ATOM 1480 N N . LEU A 1 192 ? -13.359 8.212 1.640 1.00 89.69 192 LEU A N 1
ATOM 1481 C CA . LEU A 1 192 ? -13.874 6.987 1.023 1.00 89.69 192 LEU A CA 1
ATOM 1482 C C . LEU A 1 192 ? -12.840 6.422 0.052 1.00 89.69 192 LEU A C 1
ATOM 1484 O O . LEU A 1 192 ? -12.179 7.185 -0.653 1.00 89.69 192 LEU A O 1
ATOM 1488 N N . LEU A 1 193 ? -12.726 5.097 0.014 1.00 89.25 193 LEU A N 1
ATOM 1489 C CA . LEU A 1 193 ? -11.881 4.373 -0.929 1.00 89.25 193 LEU A CA 1
ATOM 1490 C C . LEU A 1 193 ? -12.770 3.660 -1.939 1.00 89.25 193 LEU A C 1
ATOM 1492 O O . LEU A 1 193 ? -13.703 2.958 -1.548 1.00 89.25 193 LEU A O 1
ATOM 1496 N N . PHE A 1 194 ? -12.474 3.825 -3.221 1.00 83.88 194 PHE A N 1
ATOM 1497 C CA . PHE A 1 194 ? -13.180 3.176 -4.320 1.00 83.88 194 PHE A CA 1
ATOM 1498 C C . PHE A 1 194 ? -12.283 2.146 -5.008 1.00 83.88 194 PHE A C 1
ATOM 1500 O O . PHE A 1 194 ? -11.069 2.335 -5.094 1.00 83.88 194 PHE A O 1
ATOM 1507 N N . ASP A 1 195 ? -12.867 1.058 -5.499 1.00 82.88 195 ASP A N 1
ATOM 1508 C CA . ASP A 1 195 ? -12.181 0.148 -6.418 1.00 82.88 195 ASP A CA 1
ATOM 1509 C C . ASP A 1 195 ? -12.059 0.751 -7.828 1.00 82.88 195 ASP A C 1
ATOM 1511 O O . ASP A 1 195 ? -12.621 1.810 -8.124 1.00 82.88 195 ASP A O 1
ATOM 1515 N N . LYS A 1 196 ? -11.306 0.088 -8.716 1.00 79.00 196 LYS A N 1
ATOM 1516 C CA . LYS A 1 196 ? -11.078 0.568 -10.094 1.00 79.00 196 LYS A CA 1
ATOM 1517 C C . LYS A 1 196 ? -12.338 0.711 -10.947 1.00 79.00 196 LYS A C 1
ATOM 1519 O O . LYS A 1 196 ? -12.284 1.380 -11.976 1.00 79.00 196 LYS A O 1
ATOM 1524 N N . ASN A 1 197 ? -13.446 0.095 -10.537 1.00 81.69 197 ASN A N 1
ATOM 1525 C CA . ASN A 1 197 ? -14.723 0.173 -11.238 1.00 81.69 197 ASN A CA 1
ATOM 1526 C C . ASN A 1 197 ? -15.649 1.233 -10.613 1.00 81.69 197 ASN A C 1
ATOM 1528 O O . ASN A 1 197 ? -16.741 1.467 -11.123 1.00 81.69 197 ASN A O 1
ATOM 1532 N N . GLY A 1 198 ? -15.198 1.924 -9.559 1.00 79.75 198 GLY A N 1
ATOM 1533 C CA . GLY A 1 198 ? -15.900 3.051 -8.954 1.00 79.75 198 GLY A CA 1
ATOM 1534 C C . GLY A 1 198 ? -16.851 2.679 -7.818 1.00 79.75 198 GLY A C 1
ATOM 1535 O O . GLY A 1 198 ? -17.668 3.516 -7.434 1.00 79.75 198 GLY A O 1
ATOM 1536 N N . PHE A 1 199 ? -16.754 1.476 -7.242 1.00 87.62 199 PHE A N 1
ATOM 1537 C CA . PHE A 1 199 ? -17.567 1.083 -6.083 1.00 87.62 199 PHE A CA 1
ATOM 1538 C C . PHE A 1 199 ? -16.810 1.269 -4.763 1.00 87.62 199 PHE A C 1
ATOM 1540 O O . PHE A 1 199 ? -15.609 1.020 -4.688 1.00 87.62 199 PHE A O 1
ATOM 1547 N N . ILE A 1 200 ? -17.508 1.675 -3.690 1.00 90.19 200 ILE A N 1
ATOM 1548 C CA . ILE A 1 200 ? -16.900 1.891 -2.359 1.00 90.19 200 ILE A CA 1
ATOM 1549 C C . ILE A 1 200 ? -16.306 0.582 -1.843 1.00 90.19 200 ILE A C 1
ATOM 1551 O O . ILE A 1 200 ? -17.050 -0.358 -1.569 1.00 90.19 200 ILE A O 1
ATOM 1555 N N . ALA A 1 201 ? -14.990 0.533 -1.696 1.00 91.69 201 ALA A N 1
ATOM 1556 C CA . ALA A 1 201 ? -14.207 -0.628 -1.288 1.00 91.69 201 ALA A CA 1
ATOM 1557 C C . ALA A 1 201 ? -13.613 -0.493 0.124 1.00 91.69 201 ALA A C 1
ATOM 1559 O O . ALA A 1 201 ? -13.090 -1.462 0.670 1.00 91.69 201 ALA A O 1
ATOM 1560 N N . GLY A 1 202 ? -13.676 0.696 0.726 1.00 93.94 202 GLY A N 1
ATOM 1561 C CA . GLY A 1 202 ? -13.143 0.936 2.061 1.00 93.94 202 GLY A CA 1
ATOM 1562 C C . GLY A 1 202 ? -13.333 2.368 2.544 1.00 93.94 202 GLY A C 1
ATOM 1563 O O . GLY A 1 202 ? -13.968 3.202 1.891 1.00 93.94 202 GLY A O 1
ATOM 1564 N N . LEU A 1 203 ? -12.747 2.645 3.702 1.00 93.88 203 LEU A N 1
ATOM 1565 C CA . LEU A 1 203 ? -12.731 3.942 4.357 1.00 93.88 203 LEU A CA 1
ATOM 1566 C C . LEU A 1 203 ? -11.370 4.177 5.012 1.00 93.88 203 LEU A C 1
ATOM 1568 O O . LEU A 1 203 ? -10.781 3.287 5.619 1.00 93.88 203 LEU A O 1
ATOM 1572 N N . GLN A 1 204 ? -10.904 5.413 4.934 1.00 92.75 204 GLN A N 1
ATOM 1573 C CA . GLN A 1 204 ? -9.709 5.901 5.593 1.00 92.75 204 GLN A CA 1
ATOM 1574 C C . GLN A 1 204 ? -10.055 7.041 6.543 1.00 92.75 204 GLN A C 1
ATOM 1576 O O . GLN A 1 204 ? -10.908 7.878 6.247 1.00 92.75 204 GLN A O 1
ATOM 1581 N N . MET A 1 205 ? -9.361 7.083 7.671 1.00 92.00 205 MET A N 1
ATOM 1582 C CA . MET A 1 205 ? -9.361 8.203 8.601 1.00 92.00 205 MET A CA 1
ATOM 1583 C C . MET A 1 205 ? -7.943 8.764 8.659 1.00 92.00 205 MET A C 1
ATOM 1585 O O . MET A 1 205 ? -6.985 8.021 8.868 1.00 92.00 205 MET A O 1
ATOM 1589 N N . GLY A 1 206 ? -7.813 10.063 8.409 1.00 90.12 206 GLY A N 1
ATOM 1590 C CA . GLY A 1 206 ? -6.548 10.780 8.426 1.00 90.12 206 GLY A CA 1
ATOM 1591 C C . GLY A 1 206 ? -6.475 11.784 9.570 1.00 90.12 206 GLY A C 1
ATOM 1592 O O . GLY A 1 206 ? -7.457 12.454 9.886 1.00 90.12 206 GLY A O 1
ATOM 1593 N N . VAL A 1 207 ? -5.288 11.919 10.158 1.00 87.06 207 VAL A N 1
ATOM 1594 C CA . VAL A 1 207 ? -4.943 12.967 11.125 1.00 87.06 207 VAL A CA 1
ATOM 1595 C C . VAL A 1 207 ? -3.762 13.754 10.588 1.00 87.06 207 VAL A C 1
ATOM 1597 O O . VAL A 1 207 ? -2.719 13.167 10.291 1.00 87.06 207 VAL A O 1
ATOM 1600 N N . ARG A 1 208 ? -3.884 15.079 10.476 1.00 86.00 208 ARG A N 1
ATOM 1601 C CA . ARG A 1 208 ? -2.752 15.907 10.047 1.00 86.00 208 ARG A CA 1
ATOM 1602 C C . ARG A 1 208 ? -1.712 15.958 11.156 1.00 86.00 208 ARG A C 1
ATOM 1604 O O . ARG A 1 208 ? -2.025 16.223 12.313 1.00 86.00 208 ARG A O 1
ATOM 1611 N N . LYS A 1 209 ? -0.440 15.789 10.804 1.00 84.44 209 LYS A N 1
ATOM 1612 C CA . LYS A 1 209 ? 0.680 15.869 11.756 1.00 84.44 209 LYS A CA 1
ATOM 1613 C C . LYS A 1 209 ? 0.758 17.230 12.450 1.00 84.44 209 LYS A C 1
ATOM 1615 O O . LYS A 1 209 ? 1.202 17.301 13.588 1.00 84.44 209 LYS A O 1
ATOM 1620 N N . SER A 1 210 ? 0.308 18.296 11.786 1.00 82.19 210 SER A N 1
ATOM 1621 C CA . SER A 1 210 ? 0.232 19.649 12.351 1.00 82.19 210 SER A CA 1
ATOM 1622 C C . SER A 1 210 ? -0.839 19.823 13.430 1.00 82.19 210 SER A C 1
ATOM 1624 O O . SER A 1 210 ? -0.764 20.779 14.193 1.00 82.19 210 SER A O 1
ATOM 1626 N N . GLU A 1 211 ? -1.845 18.947 13.463 1.00 77.88 211 GLU A N 1
ATOM 1627 C CA . GLU A 1 211 ? -2.956 18.991 14.424 1.00 77.88 211 GLU A CA 1
ATOM 1628 C C . GLU A 1 211 ? -2.666 18.150 15.672 1.00 77.88 211 GLU A C 1
ATOM 1630 O O . GLU A 1 211 ? -3.379 18.249 16.670 1.00 77.88 211 GLU A O 1
ATOM 1635 N N . LEU A 1 212 ? -1.603 17.339 15.644 1.00 77.12 212 LEU A N 1
ATOM 1636 C CA . LEU A 1 212 ? -1.221 16.519 16.782 1.00 77.12 212 LEU A CA 1
ATOM 1637 C C . LEU A 1 212 ? -0.549 17.360 17.875 1.00 77.12 212 LEU A C 1
ATOM 1639 O O . LEU A 1 212 ? 0.361 18.144 17.582 1.00 77.12 212 LEU A O 1
ATOM 1643 N N . PRO A 1 213 ? -0.943 17.188 19.149 1.00 71.00 213 PRO A N 1
ATOM 1644 C CA . PRO A 1 213 ? -0.283 17.873 20.246 1.00 71.00 213 PRO A CA 1
ATOM 1645 C C . PRO A 1 213 ? 1.184 17.441 20.371 1.00 71.00 213 PRO A C 1
ATOM 1647 O O . PRO A 1 213 ? 1.547 16.282 20.173 1.00 71.00 213 PRO A O 1
ATOM 1650 N N . SER A 1 214 ? 2.049 18.365 20.789 1.00 65.38 214 SER A N 1
ATOM 1651 C CA . SER A 1 214 ? 3.479 18.097 21.006 1.00 65.38 214 SER A CA 1
ATOM 1652 C C . SER A 1 214 ? 3.777 17.251 22.256 1.00 65.38 214 SER A C 1
ATOM 1654 O O . SER A 1 214 ? 4.939 17.057 22.602 1.00 65.38 214 SER A O 1
ATOM 1656 N N . ASP A 1 215 ? 2.746 16.796 22.971 1.00 64.38 215 ASP A N 1
ATOM 1657 C CA . ASP A 1 215 ? 2.847 16.058 24.236 1.00 64.38 215 ASP A CA 1
ATOM 1658 C C . ASP A 1 215 ? 3.035 14.539 24.058 1.00 64.38 215 ASP A C 1
ATOM 1660 O O . ASP A 1 215 ? 3.158 13.812 25.044 1.00 64.38 215 ASP A O 1
ATOM 1664 N N . GLY A 1 216 ? 3.091 14.057 22.810 1.00 55.12 216 GLY A N 1
ATOM 1665 C CA . GLY A 1 216 ? 3.241 12.636 22.500 1.00 55.12 216 GLY A CA 1
ATOM 1666 C C . GLY A 1 216 ? 1.947 11.827 22.630 1.00 55.12 216 GLY A C 1
ATOM 1667 O O . GLY A 1 216 ? 2.017 10.604 22.769 1.00 55.12 216 GLY A O 1
ATOM 1668 N N . SER A 1 217 ? 0.787 12.488 22.602 1.00 61.66 217 SER A N 1
ATOM 1669 C CA . SER A 1 217 ? -0.519 11.857 22.374 1.00 61.66 217 SER A CA 1
ATOM 1670 C C . SER A 1 217 ? -0.583 11.129 21.021 1.00 61.66 217 SER A C 1
ATOM 1672 O O . SER A 1 217 ? 0.264 11.305 20.149 1.00 61.66 217 SER A O 1
ATOM 1674 N N . ILE A 1 218 ? -1.542 10.208 20.892 1.00 63.09 218 ILE A N 1
ATOM 1675 C CA . ILE A 1 218 ? -1.566 9.191 19.832 1.00 63.09 218 ILE A CA 1
ATOM 1676 C C . ILE A 1 218 ? -2.043 9.783 18.496 1.00 63.09 218 ILE A C 1
ATOM 1678 O O . ILE A 1 218 ? -3.067 10.471 18.492 1.0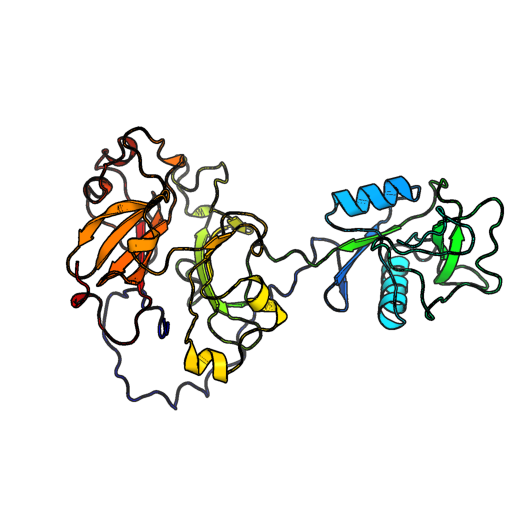0 63.09 218 ILE A O 1
ATOM 1682 N N . PRO A 1 219 ? -1.389 9.429 17.371 1.00 58.22 219 PRO A N 1
ATOM 1683 C CA . PRO A 1 219 ? -0.199 8.573 17.284 1.00 58.22 219 PRO A CA 1
ATOM 1684 C C . PRO A 1 219 ? 1.068 9.268 17.821 1.00 58.22 219 PRO A C 1
ATOM 1686 O O . PRO A 1 219 ? 1.370 10.387 17.404 1.00 58.22 219 PRO A O 1
ATOM 1689 N N . PRO A 1 220 ? 1.829 8.629 18.739 1.00 54.94 220 PRO A N 1
ATOM 1690 C CA . PRO A 1 220 ? 3.077 9.202 19.223 1.00 54.94 220 PRO A CA 1
ATOM 1691 C C . PRO A 1 220 ? 4.116 9.202 18.092 1.00 54.94 220 PRO A C 1
ATOM 1693 O O . PRO A 1 220 ? 3.989 8.461 17.123 1.00 54.94 220 PRO A O 1
ATOM 1696 N N . GLY A 1 221 ? 5.204 9.966 18.239 1.00 44.16 221 GLY A N 1
ATOM 1697 C CA . GLY A 1 221 ? 6.327 10.027 17.283 1.00 44.16 221 GLY A CA 1
ATOM 1698 C C . GLY A 1 221 ? 7.085 8.708 17.018 1.00 44.16 221 GLY A C 1
ATOM 1699 O O . GLY A 1 221 ? 8.177 8.739 16.459 1.00 44.16 221 GLY A O 1
ATOM 1700 N N . GLN A 1 222 ? 6.535 7.562 17.428 1.00 50.56 222 GLN A N 1
ATOM 1701 C CA . GLN A 1 222 ? 6.913 6.217 17.008 1.00 50.56 222 GLN A CA 1
ATOM 1702 C C . GLN A 1 222 ? 5.692 5.574 16.343 1.00 50.56 222 GLN A C 1
ATOM 1704 O O . GLN A 1 222 ? 4.666 5.382 16.991 1.00 50.56 222 GLN A O 1
ATOM 1709 N N . ILE A 1 223 ? 5.820 5.250 15.057 1.00 55.22 223 ILE A N 1
ATOM 1710 C CA . ILE A 1 223 ? 4.783 4.587 14.261 1.00 55.22 223 ILE A CA 1
ATOM 1711 C C . ILE A 1 223 ? 4.525 3.208 14.860 1.00 55.22 223 ILE A C 1
ATOM 1713 O O . ILE A 1 223 ? 5.366 2.316 14.745 1.00 55.22 223 ILE A O 1
ATOM 1717 N N . THR A 1 224 ? 3.381 3.029 15.509 1.00 64.19 224 THR A N 1
ATOM 1718 C CA . THR A 1 224 ? 2.891 1.706 15.887 1.00 64.19 224 THR A CA 1
ATOM 1719 C C . THR A 1 224 ? 1.771 1.307 14.927 1.00 64.19 224 THR A C 1
ATOM 1721 O O . THR A 1 224 ? 0.855 2.102 14.696 1.00 64.19 224 THR A O 1
ATOM 1724 N N . PRO A 1 225 ? 1.811 0.093 14.347 1.00 69.81 225 PRO A N 1
ATOM 1725 C CA . PRO A 1 225 ? 0.642 -0.525 13.730 1.00 69.81 225 PRO A CA 1
ATOM 1726 C C . PRO A 1 225 ? -0.630 -0.270 14.551 1.00 69.81 225 PRO A C 1
ATOM 1728 O O . PRO A 1 225 ? -0.587 -0.442 15.773 1.00 69.81 225 PRO A O 1
ATOM 1731 N N . PRO A 1 226 ? -1.756 0.137 13.940 1.00 84.56 226 PRO A N 1
ATOM 1732 C CA . PRO A 1 226 ? -2.063 0.174 12.506 1.00 84.56 226 PRO A CA 1
ATOM 1733 C C . PRO A 1 226 ? -1.837 1.538 11.817 1.00 84.56 226 PRO A C 1
ATOM 1735 O O . PRO A 1 226 ? -2.348 1.757 10.722 1.00 84.56 226 PRO A O 1
ATOM 1738 N N . TRP A 1 227 ? -1.114 2.477 12.434 1.00 85.88 227 TRP A N 1
ATOM 1739 C CA . TRP A 1 227 ? -0.908 3.804 11.846 1.00 85.88 227 TRP A CA 1
ATOM 1740 C C . TRP A 1 227 ? 0.030 3.758 10.640 1.00 85.88 227 TRP A C 1
ATOM 1742 O O . TRP A 1 227 ? 1.158 3.275 10.742 1.00 85.88 227 TRP A O 1
ATOM 1752 N N . ILE A 1 228 ? -0.417 4.317 9.515 1.00 85.62 228 ILE A N 1
ATOM 1753 C CA . ILE A 1 228 ? 0.366 4.410 8.280 1.00 85.62 228 ILE A CA 1
ATOM 1754 C C . ILE A 1 228 ? 0.723 5.866 7.995 1.00 85.62 228 ILE A C 1
ATOM 1756 O O . ILE A 1 228 ? -0.124 6.756 8.074 1.00 85.62 228 ILE A O 1
ATOM 1760 N N . GLU A 1 229 ? 1.990 6.115 7.673 1.00 83.19 229 GLU A N 1
ATOM 1761 C CA . GLU A 1 229 ? 2.470 7.445 7.311 1.00 83.19 229 GLU 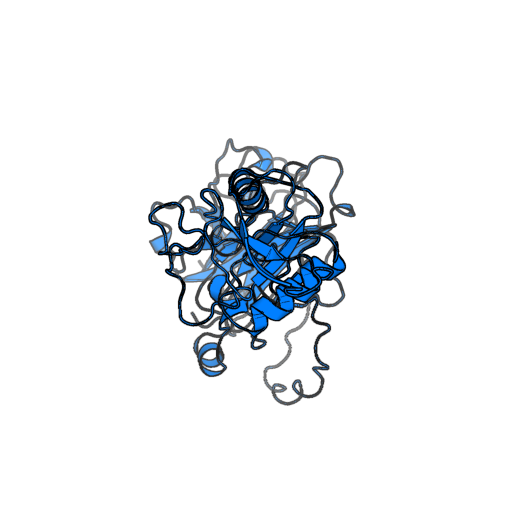A CA 1
ATOM 1762 C C . GLU A 1 229 ? 2.130 7.778 5.853 1.00 83.19 229 GLU A C 1
ATOM 1764 O O . GLU A 1 229 ? 2.414 6.994 4.947 1.00 83.19 229 GLU A O 1
ATOM 1769 N N . ASP A 1 230 ? 1.584 8.969 5.612 1.00 80.44 230 ASP A N 1
ATOM 1770 C CA . ASP A 1 230 ? 1.386 9.513 4.267 1.00 80.44 230 ASP A CA 1
ATOM 1771 C C . ASP A 1 230 ? 1.623 11.020 4.270 1.00 80.44 230 ASP A C 1
ATOM 1773 O O . ASP A 1 230 ? 0.783 11.794 4.722 1.00 80.44 230 ASP A O 1
ATOM 1777 N N . LYS A 1 231 ? 2.793 11.438 3.773 1.00 82.56 231 LYS A N 1
ATOM 1778 C CA . LYS A 1 231 ? 3.196 12.849 3.656 1.00 82.56 231 LYS A CA 1
ATOM 1779 C C . LYS A 1 231 ? 3.016 13.612 4.980 1.00 82.56 231 LYS A C 1
ATOM 1781 O O . LYS A 1 231 ? 3.791 13.412 5.916 1.00 82.56 231 LYS A O 1
ATOM 1786 N N . ASP A 1 232 ? 2.031 14.501 5.064 1.00 82.50 232 ASP A N 1
ATOM 1787 C CA . ASP A 1 232 ? 1.698 15.337 6.217 1.00 82.50 232 ASP A CA 1
ATOM 1788 C C . ASP A 1 232 ? 0.637 14.719 7.146 1.00 82.50 232 ASP A C 1
ATOM 1790 O O . ASP A 1 232 ? 0.227 15.366 8.109 1.00 82.50 232 ASP A O 1
ATOM 1794 N N . MET A 1 233 ? 0.217 13.473 6.906 1.00 84.81 233 MET A N 1
ATOM 1795 C CA . MET A 1 233 ? -0.845 12.788 7.644 1.00 84.81 233 MET A CA 1
ATOM 1796 C C . MET A 1 233 ? -0.409 11.442 8.241 1.00 84.81 233 MET A C 1
ATOM 1798 O O . MET A 1 233 ? 0.537 10.793 7.787 1.00 84.81 233 MET A O 1
ATOM 1802 N N . TRP A 1 234 ? -1.151 11.032 9.268 1.00 87.31 234 TRP A N 1
ATOM 1803 C CA . TRP A 1 234 ? -1.248 9.662 9.767 1.00 87.31 234 TRP A CA 1
ATOM 1804 C C . TRP A 1 234 ? -2.589 9.070 9.371 1.00 87.31 234 TRP A C 1
ATOM 1806 O O . TRP A 1 234 ? -3.604 9.756 9.465 1.00 87.31 234 TRP A O 1
ATOM 1816 N N . LEU A 1 235 ? -2.597 7.807 8.959 1.00 89.56 235 LEU A N 1
ATOM 1817 C CA . LEU A 1 235 ? -3.771 7.149 8.403 1.00 89.56 235 LEU A CA 1
ATOM 1818 C C . LEU A 1 235 ? -4.130 5.890 9.183 1.00 89.56 235 LEU A C 1
ATOM 1820 O O . LEU A 1 235 ? -3.253 5.111 9.559 1.00 89.56 235 LEU A O 1
ATOM 1824 N N . LEU A 1 236 ? -5.432 5.667 9.325 1.00 92.50 236 LEU A N 1
ATOM 1825 C CA . LEU A 1 236 ? -6.041 4.379 9.626 1.00 92.50 236 LEU A CA 1
ATOM 1826 C C . LEU A 1 236 ? -6.893 3.961 8.437 1.00 92.50 236 LEU A C 1
ATOM 1828 O O . LEU A 1 236 ? -7.702 4.752 7.949 1.00 92.50 236 LEU A O 1
ATOM 1832 N N . THR A 1 237 ? -6.727 2.722 7.984 1.00 94.38 237 THR A N 1
ATOM 1833 C CA . THR A 1 237 ? -7.424 2.217 6.800 1.00 94.38 237 THR A CA 1
ATOM 1834 C C . THR A 1 237 ? -8.250 0.989 7.139 1.00 94.38 237 THR A C 1
ATOM 1836 O O . THR A 1 237 ? -7.716 0.001 7.644 1.00 94.38 237 THR A O 1
ATOM 1839 N N . ALA A 1 238 ? -9.538 1.053 6.811 1.00 96.12 238 ALA A N 1
ATOM 1840 C CA . ALA A 1 238 ? -10.453 -0.073 6.778 1.00 96.12 238 ALA A CA 1
ATOM 1841 C C . ALA A 1 238 ? -10.806 -0.416 5.325 1.00 96.12 238 ALA A C 1
ATOM 1843 O O . ALA A 1 238 ? -11.180 0.463 4.548 1.00 96.12 238 ALA A O 1
ATOM 1844 N N . TYR A 1 239 ? -10.742 -1.692 4.966 1.00 95.62 239 TYR A N 1
ATOM 1845 C CA . TYR A 1 239 ? -11.220 -2.208 3.688 1.00 95.62 239 TYR A CA 1
ATOM 1846 C C . TYR A 1 239 ? -12.447 -3.084 3.911 1.00 95.62 239 TYR A C 1
ATOM 1848 O O . TYR A 1 239 ? -12.507 -3.837 4.881 1.00 95.62 239 TYR A O 1
ATOM 1856 N N . PHE A 1 240 ? -13.420 -2.977 3.014 1.00 94.94 240 PHE A N 1
ATOM 1857 C CA . PHE A 1 240 ? -14.666 -3.749 3.044 1.00 94.94 240 PHE A CA 1
ATOM 1858 C C . PHE A 1 240 ? -14.633 -4.958 2.099 1.00 94.94 240 PHE A C 1
ATOM 1860 O O . PHE A 1 240 ? -15.495 -5.832 2.148 1.00 94.94 240 PHE A O 1
ATOM 1867 N N . ILE A 1 241 ? -13.623 -4.997 1.233 1.00 92.06 241 ILE A N 1
ATOM 1868 C CA . ILE A 1 241 ? -13.294 -6.118 0.358 1.00 92.06 241 ILE A CA 1
ATOM 1869 C C . ILE A 1 241 ? -11.798 -6.403 0.459 1.00 92.06 241 ILE A C 1
ATOM 1871 O O . ILE A 1 241 ? -11.039 -5.588 0.996 1.00 92.06 241 ILE A O 1
ATOM 1875 N N . GLN A 1 242 ? -11.367 -7.543 -0.071 1.00 91.06 242 GLN A N 1
ATOM 1876 C CA . GLN A 1 242 ? -9.964 -7.927 -0.062 1.00 91.06 242 GLN A CA 1
ATOM 1877 C C . GLN A 1 242 ? -9.105 -6.861 -0.787 1.00 91.06 242 GLN A C 1
ATOM 1879 O O . GLN A 1 242 ? -9.352 -6.549 -1.956 1.00 91.06 242 GLN A O 1
ATOM 1884 N N . PRO A 1 243 ? -8.058 -6.301 -0.148 1.00 89.06 243 PRO A N 1
ATOM 1885 C CA . PRO A 1 243 ? -7.294 -5.193 -0.734 1.00 89.06 243 PRO A CA 1
ATOM 1886 C C . PRO A 1 243 ? -6.549 -5.526 -2.028 1.00 89.06 243 PRO A C 1
ATOM 1888 O O . PRO A 1 243 ? -6.251 -4.620 -2.810 1.00 89.06 243 PRO A O 1
ATOM 1891 N N . SER A 1 244 ? -6.240 -6.806 -2.269 1.00 84.06 244 SER A N 1
ATOM 1892 C CA . SER A 1 244 ? -5.644 -7.263 -3.531 1.00 84.06 244 SER A CA 1
ATOM 1893 C C . SER A 1 244 ? -6.538 -6.982 -4.731 1.00 84.06 244 SER A C 1
ATOM 1895 O O . SER A 1 244 ? -6.010 -6.763 -5.818 1.00 84.06 244 SER A O 1
ATOM 1897 N N . ASP A 1 245 ? -7.853 -6.923 -4.524 1.00 84.75 245 ASP A N 1
ATOM 1898 C CA . ASP A 1 245 ? -8.852 -6.909 -5.593 1.00 84.75 245 ASP A CA 1
ATOM 1899 C C . ASP A 1 245 ? -9.241 -5.471 -5.961 1.00 84.75 245 ASP A C 1
ATOM 1901 O O . ASP A 1 245 ? -9.615 -5.186 -7.094 1.00 84.75 245 ASP A O 1
ATOM 1905 N N . ILE A 1 246 ? -9.064 -4.523 -5.033 1.00 83.94 246 ILE A N 1
ATOM 1906 C CA . ILE A 1 246 ? -9.491 -3.118 -5.162 1.00 83.94 246 ILE A CA 1
ATOM 1907 C C . ILE A 1 246 ? -8.910 -2.438 -6.412 1.00 83.94 246 ILE A C 1
ATOM 1909 O O . ILE A 1 246 ? -9.620 -1.742 -7.139 1.00 83.94 246 ILE A O 1
ATOM 1913 N N . CYS A 1 247 ? -7.610 -2.614 -6.659 1.00 77.94 247 CYS A N 1
ATOM 1914 C CA . CYS A 1 247 ? -6.907 -1.961 -7.769 1.00 77.94 247 CYS A CA 1
ATOM 1915 C C . CYS A 1 247 ? -6.670 -2.886 -8.973 1.00 77.94 247 CYS A C 1
ATOM 1917 O O . CYS A 1 247 ? -6.247 -2.398 -10.018 1.00 77.94 247 CYS A O 1
ATOM 1919 N N . SER A 1 248 ? -6.886 -4.197 -8.826 1.00 74.12 248 SER A N 1
ATOM 1920 C CA . SER A 1 248 ? -6.597 -5.199 -9.857 1.00 74.12 248 SER A CA 1
ATOM 1921 C C . SER A 1 248 ? -7.844 -5.512 -10.676 1.00 74.12 248 SER A C 1
ATOM 1923 O O . SER A 1 248 ? -7.958 -5.020 -11.793 1.00 74.12 248 SER A O 1
ATOM 1925 N N . 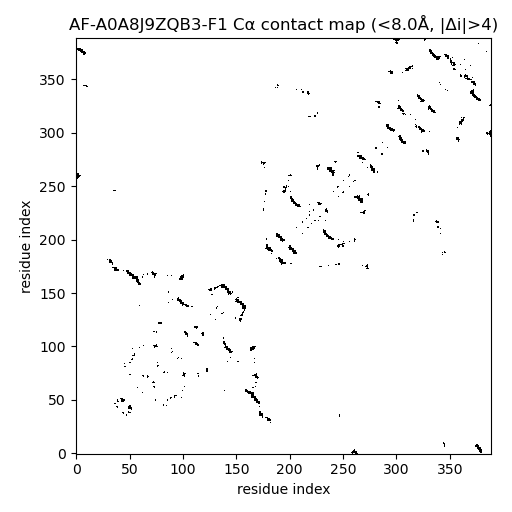ASP A 1 249 ? -8.798 -6.254 -10.118 1.00 78.31 249 ASP A N 1
ATOM 1926 C CA . ASP A 1 249 ? -10.013 -6.733 -10.780 1.00 78.31 249 ASP A CA 1
ATOM 1927 C C . ASP A 1 249 ? -11.223 -5.834 -10.514 1.00 78.31 249 ASP A C 1
ATOM 1929 O O . ASP A 1 249 ? -12.058 -5.654 -11.409 1.00 78.31 249 ASP A O 1
ATOM 1933 N N . GLY A 1 250 ? -11.253 -5.176 -9.351 1.00 78.62 250 GLY A N 1
ATOM 1934 C CA . GLY A 1 250 ? -12.404 -4.438 -8.832 1.00 78.62 250 GLY A CA 1
ATOM 1935 C C . GLY A 1 250 ? -13.648 -5.324 -8.715 1.00 78.62 250 GLY A C 1
ATOM 1936 O O . GLY A 1 250 ? -13.630 -6.490 -9.094 1.00 78.62 250 GLY A O 1
ATOM 1937 N N . ARG A 1 251 ? -14.763 -4.770 -8.233 1.00 89.50 251 ARG A N 1
ATOM 1938 C CA . ARG A 1 251 ? -16.049 -5.480 -8.324 1.00 89.50 251 ARG A CA 1
ATOM 1939 C C . ARG A 1 251 ? -16.793 -5.130 -9.591 1.00 89.50 251 ARG A C 1
ATOM 1941 O O . ARG A 1 251 ? -16.741 -4.002 -10.079 1.00 89.50 251 ARG A O 1
ATOM 1948 N N . THR A 1 252 ? -17.533 -6.093 -10.098 1.00 90.75 252 THR A N 1
ATOM 1949 C CA . THR A 1 252 ? -18.574 -5.903 -11.096 1.00 90.75 252 THR A CA 1
ATOM 1950 C C . THR A 1 252 ? -19.815 -5.269 -10.466 1.00 90.75 252 THR A C 1
ATOM 1952 O O . THR A 1 252 ? -20.053 -5.359 -9.262 1.00 90.75 252 THR A O 1
ATOM 1955 N N . GLU A 1 253 ? -20.667 -4.669 -11.299 1.00 88.19 253 GLU A N 1
ATOM 1956 C CA . GLU A 1 253 ? -21.976 -4.165 -10.861 1.00 88.19 253 GLU A CA 1
ATOM 1957 C C . GLU A 1 253 ? -22.821 -5.272 -10.208 1.00 88.19 253 GLU A C 1
ATOM 1959 O O . GLU A 1 253 ? -23.495 -5.027 -9.216 1.00 88.19 253 GLU A O 1
ATOM 1964 N N . ALA A 1 254 ? -22.773 -6.502 -10.730 1.00 91.19 254 ALA A N 1
ATOM 1965 C CA . ALA A 1 254 ? -23.536 -7.620 -10.176 1.00 91.19 254 ALA A CA 1
ATOM 1966 C C . ALA A 1 254 ? -23.072 -7.991 -8.757 1.00 91.19 254 ALA A C 1
ATOM 1968 O O . ALA A 1 254 ? -23.915 -8.183 -7.882 1.00 91.19 254 ALA A O 1
ATOM 1969 N N . GLU A 1 255 ? -21.757 -8.038 -8.526 1.00 88.69 255 GLU A N 1
ATOM 1970 C CA . GLU A 1 255 ? -21.179 -8.252 -7.193 1.00 88.69 255 GLU A CA 1
ATOM 1971 C C . GLU A 1 255 ? -21.560 -7.110 -6.253 1.00 88.69 255 GLU A C 1
ATOM 1973 O O . GLU A 1 255 ? -22.058 -7.364 -5.165 1.00 88.69 255 GLU A O 1
ATOM 1978 N N . TYR A 1 256 ? -21.451 -5.848 -6.684 1.00 86.81 256 TYR A N 1
ATOM 1979 C CA . TYR A 1 256 ? -21.857 -4.709 -5.856 1.00 86.81 256 TYR A CA 1
ATOM 1980 C C . TYR A 1 256 ? -23.355 -4.722 -5.508 1.00 86.81 256 TYR A C 1
ATOM 1982 O O . TYR A 1 256 ? -23.736 -4.421 -4.379 1.00 86.81 256 TYR A O 1
ATOM 1990 N N . GLN A 1 257 ? -24.229 -5.095 -6.444 1.00 85.69 257 GLN A N 1
ATOM 1991 C CA . GLN A 1 257 ? -25.666 -5.216 -6.174 1.00 85.69 257 GLN A CA 1
ATOM 1992 C C . GLN A 1 257 ? -25.979 -6.363 -5.205 1.00 85.69 257 GLN A C 1
ATOM 1994 O O . GLN A 1 257 ? -26.933 -6.276 -4.420 1.00 85.69 257 GLN A O 1
ATOM 1999 N N . ASP A 1 258 ? -25.196 -7.445 -5.236 1.00 87.44 258 ASP A N 1
ATOM 2000 C CA . ASP A 1 258 ? -25.402 -8.551 -4.312 1.00 87.44 258 ASP A CA 1
ATOM 2001 C C . ASP A 1 258 ? -24.779 -8.300 -2.933 1.00 87.44 258 ASP A C 1
ATOM 2003 O O . ASP A 1 258 ? -25.446 -8.494 -1.919 1.00 87.44 258 ASP A O 1
ATOM 2007 N N . GLU A 1 259 ? -23.554 -7.801 -2.877 1.00 86.69 259 GLU A N 1
ATOM 2008 C CA . GLU A 1 259 ? -22.739 -7.692 -1.664 1.00 86.69 259 GLU A CA 1
ATOM 2009 C C . GLU A 1 259 ? -22.794 -6.298 -1.023 1.00 86.69 259 GLU A C 1
ATOM 2011 O O . GLU A 1 259 ? -22.527 -6.132 0.168 1.00 86.69 259 GLU A O 1
ATOM 2016 N N . GLY A 1 260 ? -23.195 -5.275 -1.776 1.00 87.19 260 GLY A N 1
ATOM 2017 C CA . GLY A 1 260 ? -23.079 -3.879 -1.369 1.00 87.19 260 GLY A CA 1
ATOM 2018 C C . GLY A 1 260 ? -21.620 -3.405 -1.374 1.00 87.19 260 GLY A C 1
ATOM 2019 O O . GLY A 1 260 ? -20.812 -3.799 -2.211 1.00 87.19 260 GLY A O 1
ATOM 2020 N N . THR A 1 261 ? -21.248 -2.547 -0.424 1.00 85.56 261 THR A N 1
ATOM 2021 C CA . THR A 1 261 ? -19.890 -2.026 -0.234 1.00 85.56 261 THR A CA 1
ATOM 2022 C C . THR A 1 261 ? -18.890 -3.093 0.201 1.00 85.56 261 THR A C 1
ATOM 2024 O O . THR A 1 261 ? -17.698 -2.813 0.134 1.00 85.56 261 THR A O 1
ATOM 2027 N N . GLY A 1 262 ? -19.325 -4.301 0.562 1.00 87.69 262 GLY A N 1
ATOM 2028 C CA . GLY A 1 262 ? -18.452 -5.447 0.801 1.00 87.69 262 GLY A CA 1
ATOM 2029 C C . GLY A 1 262 ? -19.108 -6.524 1.661 1.00 87.69 262 GLY A C 1
ATOM 2030 O O . GLY A 1 262 ? -20.246 -6.360 2.102 1.00 87.69 262 GLY A O 1
ATOM 2031 N N . THR A 1 263 ? -18.384 -7.609 1.921 1.00 88.12 263 THR A N 1
ATOM 2032 C CA . THR A 1 263 ? -18.817 -8.713 2.797 1.00 88.12 263 THR A CA 1
ATOM 2033 C C . THR A 1 263 ? -17.969 -8.868 4.048 1.00 88.12 263 THR A C 1
ATOM 2035 O O . THR A 1 263 ? -18.417 -9.520 4.992 1.00 88.12 263 THR A O 1
ATOM 2038 N N . ASP A 1 264 ? -16.795 -8.242 4.061 1.00 91.38 264 ASP A N 1
ATOM 2039 C CA . ASP A 1 264 ? -15.741 -8.445 5.044 1.00 91.38 264 ASP A CA 1
ATOM 2040 C C . ASP A 1 264 ? -15.276 -7.103 5.622 1.00 91.38 264 ASP A C 1
ATOM 2042 O O . ASP A 1 264 ? -15.673 -6.028 5.168 1.00 91.38 264 ASP A O 1
ATOM 2046 N N . LEU A 1 265 ? -14.444 -7.153 6.661 1.00 94.12 265 LEU A N 1
ATOM 2047 C CA . LEU A 1 265 ? -13.806 -5.972 7.230 1.00 94.12 265 LEU A CA 1
ATOM 2048 C C . LEU A 1 265 ? -12.344 -6.283 7.537 1.00 94.12 265 LEU A C 1
ATOM 2050 O O . LEU A 1 265 ? -12.042 -7.170 8.335 1.00 94.12 265 LEU A O 1
ATOM 2054 N N . TYR A 1 266 ? -11.445 -5.516 6.928 1.00 94.69 266 TYR A N 1
ATOM 2055 C CA . TYR A 1 266 ? -10.005 -5.617 7.128 1.00 94.69 266 TYR A CA 1
ATOM 2056 C C . TYR A 1 266 ? -9.456 -4.293 7.637 1.00 94.69 266 TYR A C 1
ATOM 2058 O O . TYR A 1 266 ? -9.772 -3.247 7.077 1.00 94.69 266 TYR A O 1
ATOM 2066 N N . ILE A 1 267 ? -8.582 -4.326 8.638 1.00 94.19 267 ILE A N 1
ATOM 2067 C CA . ILE A 1 267 ? -7.784 -3.163 9.036 1.00 94.19 267 ILE A CA 1
ATOM 2068 C C . ILE A 1 267 ? -6.362 -3.340 8.538 1.00 94.19 267 ILE A C 1
ATOM 2070 O O . ILE A 1 267 ? -5.750 -4.382 8.761 1.00 94.19 267 ILE A O 1
ATOM 2074 N N . GLN A 1 268 ? -5.823 -2.313 7.890 1.00 92.00 268 GLN A N 1
ATOM 2075 C CA . GLN A 1 268 ? -4.416 -2.291 7.519 1.00 92.00 268 GLN A CA 1
ATOM 2076 C C . GLN A 1 268 ? -3.547 -2.147 8.767 1.00 92.00 268 GLN A C 1
ATOM 2078 O O . GLN A 1 268 ? -3.691 -1.189 9.517 1.00 92.00 268 GLN A O 1
ATOM 2083 N N . THR A 1 269 ? -2.632 -3.084 8.983 1.00 88.81 269 THR A N 1
ATOM 2084 C CA . THR A 1 269 ? -1.746 -3.125 10.151 1.00 88.81 269 THR A CA 1
ATOM 2085 C C . THR A 1 269 ? -0.286 -2.854 9.808 1.00 88.81 269 THR A C 1
ATOM 2087 O O . THR A 1 269 ? 0.552 -2.835 10.702 1.00 88.81 269 THR A O 1
ATOM 2090 N N . GLY A 1 270 ? 0.055 -2.644 8.539 1.00 83.38 270 GLY A N 1
ATOM 2091 C CA . GLY A 1 270 ? 1.436 -2.403 8.137 1.00 83.38 270 GLY A CA 1
ATOM 2092 C C . GLY A 1 270 ? 1.573 -1.768 6.757 1.00 83.38 270 GLY A C 1
ATOM 2093 O O . GLY A 1 270 ? 0.572 -1.465 6.100 1.00 83.38 270 GLY A O 1
ATOM 2094 N N . PRO A 1 271 ? 2.818 -1.505 6.332 1.00 76.31 271 PRO A N 1
ATOM 2095 C CA . PRO A 1 271 ? 3.107 -0.769 5.107 1.00 76.31 271 PRO A CA 1
ATOM 2096 C C . PRO A 1 271 ? 2.627 -1.480 3.838 1.00 76.31 271 PRO A C 1
ATOM 2098 O O . PRO A 1 271 ? 2.378 -0.800 2.846 1.00 76.31 271 PRO A O 1
ATOM 2101 N N . ASN A 1 272 ? 2.478 -2.810 3.844 1.00 79.88 272 ASN A N 1
ATOM 2102 C CA . ASN A 1 272 ? 1.926 -3.541 2.711 1.00 79.88 272 ASN A CA 1
ATOM 2103 C C . ASN A 1 272 ? 0.408 -3.740 2.886 1.00 79.88 272 ASN A C 1
ATOM 2105 O O . ASN A 1 272 ? -0.011 -4.639 3.610 1.00 79.88 272 ASN A O 1
ATOM 2109 N N . PRO A 1 273 ? -0.451 -2.989 2.174 1.00 83.06 273 PRO A N 1
ATOM 2110 C CA . PRO A 1 273 ? -1.901 -3.052 2.356 1.00 83.06 273 PRO A CA 1
ATOM 2111 C C . PRO A 1 273 ? -2.544 -4.362 1.881 1.00 83.06 273 PRO A C 1
ATOM 2113 O O . PRO A 1 273 ? -3.742 -4.532 2.066 1.00 83.06 273 PRO A O 1
ATOM 2116 N N . THR A 1 274 ? -1.795 -5.264 1.235 1.00 82.62 274 THR A N 1
ATOM 2117 C CA . THR A 1 274 ? -2.317 -6.559 0.760 1.00 82.62 274 THR A CA 1
ATOM 2118 C C . THR A 1 274 ? -1.931 -7.739 1.646 1.00 82.62 274 THR A C 1
ATOM 2120 O O . THR A 1 274 ? -2.667 -8.720 1.675 1.00 82.62 274 THR A O 1
ATOM 2123 N N . SER A 1 275 ? -0.815 -7.648 2.378 1.00 80.62 275 SER A N 1
ATOM 2124 C CA . SER A 1 275 ? -0.362 -8.694 3.307 1.00 80.62 275 SER A CA 1
ATOM 2125 C C . SER A 1 275 ? -0.491 -8.294 4.772 1.00 80.62 275 SER A C 1
ATOM 2127 O O . SER A 1 275 ? -0.761 -9.143 5.616 1.00 80.62 275 SER A O 1
ATOM 2129 N N . ASP A 1 276 ? -0.315 -7.011 5.083 1.00 86.56 276 ASP A N 1
ATOM 2130 C CA . ASP A 1 276 ? -0.300 -6.500 6.449 1.00 86.56 276 ASP A CA 1
ATOM 2131 C C . ASP A 1 276 ? -1.707 -6.033 6.812 1.00 86.56 276 ASP A C 1
ATOM 2133 O O . ASP A 1 276 ? -1.987 -4.837 6.938 1.00 86.56 276 ASP A O 1
ATOM 2137 N N . ILE A 1 277 ? -2.611 -7.001 6.917 1.00 89.25 277 ILE A N 1
ATOM 2138 C CA . ILE A 1 277 ? -4.024 -6.778 7.197 1.00 89.25 277 ILE A CA 1
ATOM 2139 C C . ILE A 1 277 ? -4.512 -7.700 8.309 1.00 89.25 277 ILE A C 1
ATOM 2141 O O . ILE A 1 277 ? -4.108 -8.856 8.415 1.00 89.25 277 ILE A O 1
ATOM 2145 N N . MET A 1 278 ? -5.430 -7.188 9.119 1.00 91.62 278 MET A N 1
ATOM 2146 C CA . MET A 1 278 ? -6.166 -7.951 10.117 1.00 91.62 278 MET A CA 1
ATOM 2147 C C . MET A 1 278 ? -7.619 -8.064 9.669 1.00 91.62 278 MET A C 1
ATOM 2149 O O . MET A 1 278 ? -8.321 -7.056 9.610 1.00 91.62 278 MET A O 1
ATOM 2153 N N . ALA A 1 279 ? -8.061 -9.282 9.359 1.00 93.38 279 ALA A N 1
ATOM 2154 C CA . ALA A 1 279 ? -9.468 -9.572 9.108 1.00 93.38 279 ALA A CA 1
ATOM 2155 C C . ALA A 1 279 ? -10.234 -9.606 10.433 1.00 93.38 279 ALA A C 1
ATOM 2157 O O . ALA A 1 279 ? -9.779 -10.206 11.412 1.00 93.38 279 ALA A O 1
ATOM 2158 N N . PHE A 1 280 ? -11.383 -8.944 10.478 1.00 92.44 280 PHE A N 1
ATOM 2159 C CA . PHE A 1 280 ? -12.214 -8.898 11.672 1.00 92.44 280 PHE A CA 1
ATOM 2160 C C . PHE A 1 280 ? -13.270 -10.003 11.629 1.00 92.44 280 PHE A C 1
ATOM 2162 O O . PHE A 1 280 ? -13.879 -10.213 10.578 1.00 92.44 280 PHE A O 1
ATOM 2169 N N . PRO A 1 281 ? -13.517 -10.706 12.751 1.00 93.12 281 PRO A N 1
ATOM 2170 C CA . PRO A 1 281 ? -14.545 -11.735 12.777 1.00 93.12 281 PRO A CA 1
ATOM 2171 C C . PRO A 1 281 ? -15.920 -11.132 12.469 1.00 93.12 281 PRO A C 1
ATOM 2173 O O . PRO A 1 281 ? -16.237 -10.023 12.898 1.00 93.12 281 PRO A O 1
ATOM 2176 N N . LEU A 1 282 ? -16.730 -11.845 11.686 1.00 92.38 282 LEU A N 1
ATOM 2177 C CA . LEU A 1 282 ? -18.059 -11.367 11.288 1.00 92.38 282 LEU A CA 1
ATOM 2178 C C . LEU A 1 282 ? -19.144 -11.816 12.267 1.00 92.38 282 LEU A C 1
ATOM 2180 O O . LEU A 1 282 ? -20.191 -11.176 12.374 1.00 92.38 282 LEU A O 1
ATOM 2184 N N . GLN A 1 283 ? -18.902 -12.907 12.994 1.00 93.50 283 GLN A N 1
ATOM 2185 C CA . GLN A 1 283 ? -19.833 -13.482 13.953 1.00 93.50 283 GLN A CA 1
ATOM 2186 C C . GLN A 1 283 ? -19.211 -13.464 15.349 1.00 93.50 283 GLN A C 1
ATOM 2188 O O . GLN A 1 283 ? -18.050 -13.803 15.535 1.00 93.50 283 GLN A O 1
ATOM 2193 N N . GLN A 1 284 ? -20.001 -13.093 16.355 1.00 92.88 284 GLN A N 1
ATOM 2194 C CA . GLN A 1 284 ? -19.525 -12.961 17.734 1.00 92.88 284 GLN A CA 1
ATOM 2195 C C . GLN A 1 284 ? -18.913 -14.258 18.310 1.00 92.88 284 GLN A C 1
ATOM 2197 O O . GLN A 1 284 ? -17.928 -14.149 19.037 1.00 92.88 284 GLN A O 1
ATOM 2202 N N . PRO A 1 285 ? -19.413 -15.476 17.996 1.00 94.19 285 PRO A N 1
ATOM 2203 C CA . PRO A 1 285 ? -18.758 -16.720 18.414 1.00 94.19 285 PRO A CA 1
ATOM 2204 C C . PRO A 1 285 ? -17.321 -16.876 17.900 1.00 94.19 285 PRO A C 1
ATOM 2206 O O . PRO A 1 285 ? -16.510 -17.510 18.564 1.00 94.19 285 PRO A O 1
ATOM 2209 N N . ASP A 1 286 ? -16.981 -16.252 16.770 1.00 94.81 286 ASP A N 1
ATOM 2210 C CA . ASP A 1 286 ? -15.643 -16.328 16.172 1.00 94.81 286 ASP A CA 1
ATOM 2211 C C . ASP A 1 286 ? -14.613 -15.462 16.929 1.00 94.81 286 ASP A C 1
ATOM 2213 O O . ASP A 1 286 ? -13.430 -15.460 16.596 1.00 94.81 286 ASP A O 1
ATOM 2217 N N . LEU A 1 287 ? -15.045 -14.718 17.957 1.00 93.81 287 LEU A N 1
ATOM 2218 C CA . LEU A 1 287 ? -14.154 -13.999 18.872 1.00 93.81 287 LEU A CA 1
ATOM 2219 C C . LEU A 1 287 ? -13.524 -14.922 19.923 1.00 93.81 287 LEU A C 1
ATOM 2221 O O . LEU A 1 287 ? -12.537 -14.534 20.553 1.00 93.81 287 LEU A O 1
ATOM 2225 N N . GLU A 1 288 ? -14.075 -16.120 20.139 1.00 93.12 288 GLU A N 1
ATOM 2226 C CA . GLU A 1 288 ? -13.555 -17.063 21.127 1.00 93.12 288 GLU A CA 1
ATOM 2227 C C . GLU A 1 288 ? -12.112 -17.472 20.784 1.00 93.12 288 GLU A C 1
ATOM 2229 O O . GLU A 1 288 ? -11.809 -17.914 19.679 1.00 93.12 288 GLU A O 1
ATOM 2234 N N . GLY A 1 289 ? -11.196 -17.304 21.743 1.00 91.06 289 GLY A N 1
ATOM 2235 C CA . GLY A 1 289 ? -9.772 -17.602 21.553 1.00 91.06 289 GLY A CA 1
ATOM 2236 C C . GLY A 1 289 ? -8.981 -16.532 20.789 1.00 91.06 289 GLY A C 1
ATOM 2237 O O . GLY A 1 289 ? -7.794 -16.735 20.540 1.00 91.06 289 GLY A O 1
ATOM 2238 N N . THR A 1 290 ? -9.602 -15.401 20.441 1.00 92.69 290 THR A N 1
ATOM 2239 C CA . THR A 1 290 ? -8.914 -14.232 19.871 1.00 92.69 290 THR A CA 1
ATOM 2240 C C . THR A 1 290 ? -8.498 -13.231 20.956 1.00 92.69 290 THR A C 1
ATOM 2242 O O . THR A 1 290 ? -8.894 -13.340 22.114 1.00 92.69 290 THR A O 1
ATOM 2245 N N . GLU A 1 291 ? -7.730 -12.210 20.571 1.00 92.00 291 GLU A N 1
ATOM 2246 C CA . GLU A 1 291 ? -7.322 -11.110 21.459 1.00 92.00 291 GLU A CA 1
ATOM 2247 C C . GLU A 1 291 ? -8.435 -10.064 21.684 1.00 92.00 291 GLU A C 1
ATOM 2249 O O . GLU A 1 291 ? -8.241 -9.084 22.409 1.00 92.00 291 GLU A O 1
ATOM 2254 N N . TRP A 1 292 ? -9.610 -10.220 21.065 1.00 92.50 292 TRP A N 1
ATOM 2255 C CA . TRP A 1 292 ? -10.725 -9.296 21.257 1.00 92.50 292 TRP A CA 1
ATOM 2256 C C . TRP A 1 292 ? -11.317 -9.435 22.659 1.00 92.50 292 TRP A C 1
ATOM 2258 O O . TRP A 1 292 ? -11.925 -10.437 23.022 1.00 92.50 292 TRP A O 1
ATOM 2268 N N . THR A 1 293 ? -11.173 -8.379 23.447 1.00 91.56 293 THR A N 1
ATOM 2269 C CA . THR A 1 293 ? -11.689 -8.289 24.808 1.00 91.56 293 THR A CA 1
ATOM 2270 C C . THR A 1 293 ? -13.102 -7.718 24.801 1.00 91.56 293 THR A C 1
ATOM 2272 O O . THR A 1 293 ? -13.366 -6.671 24.201 1.00 91.56 293 THR A O 1
ATOM 2275 N N . GLU A 1 294 ? -14.018 -8.409 25.475 1.00 90.94 294 GLU A N 1
ATOM 2276 C CA . GLU A 1 294 ? -15.414 -7.997 25.586 1.00 90.94 294 GLU A CA 1
ATOM 2277 C C . GLU A 1 294 ? -15.559 -6.707 26.397 1.00 90.94 294 GLU A C 1
ATOM 2279 O O . GLU A 1 294 ? -15.208 -6.651 27.568 1.00 90.94 294 GLU A O 1
ATOM 2284 N N . GLY A 1 295 ? -16.132 -5.674 25.782 1.00 87.94 295 GLY A N 1
ATOM 2285 C CA . GLY A 1 295 ? -16.436 -4.409 26.433 1.00 87.94 295 GLY A CA 1
ATOM 2286 C C . GLY A 1 295 ? -17.895 -4.280 26.871 1.00 87.94 295 GLY A C 1
ATOM 2287 O O . GLY A 1 295 ? -18.683 -5.233 26.937 1.00 87.94 295 GLY A O 1
ATOM 2288 N N . LYS A 1 296 ? -18.291 -3.041 27.171 1.00 84.44 296 LYS A N 1
ATOM 2289 C CA . LYS A 1 296 ? -19.672 -2.729 27.544 1.00 84.44 296 LYS A CA 1
ATOM 2290 C C . LYS A 1 296 ? -20.614 -2.768 26.348 1.00 84.44 296 LYS A C 1
ATOM 2292 O O . LYS A 1 296 ? -20.226 -2.564 25.200 1.00 84.44 296 LYS A O 1
ATOM 2297 N N . CYS A 1 297 ? -21.880 -3.014 26.658 1.00 84.25 297 CYS A N 1
ATOM 2298 C CA . CYS A 1 297 ? -22.954 -2.776 25.716 1.00 84.25 297 CYS A CA 1
ATOM 2299 C C . CYS A 1 297 ? -23.584 -1.409 25.965 1.00 84.25 297 CYS A C 1
ATOM 2301 O O . CYS A 1 297 ? -23.849 -1.042 27.113 1.00 84.25 297 CYS A O 1
ATOM 2303 N N . PHE A 1 298 ? -23.857 -0.698 24.879 1.00 78.38 298 PHE A N 1
ATOM 2304 C CA . PHE A 1 298 ? -24.528 0.588 24.891 1.00 78.38 298 PHE A CA 1
ATOM 2305 C C . PHE A 1 298 ? -25.824 0.463 24.113 1.00 78.38 298 PHE A C 1
ATOM 2307 O O . PHE A 1 298 ? -25.839 0.037 22.959 1.00 78.38 298 PHE A O 1
ATOM 2314 N N . TRP A 1 299 ? -26.928 0.832 24.753 1.00 74.38 299 TRP A N 1
ATOM 2315 C CA . TRP A 1 299 ? -28.213 0.832 24.077 1.00 74.38 299 TRP A CA 1
ATOM 2316 C C . TRP A 1 299 ? -28.177 1.831 22.915 1.00 74.38 299 TRP A C 1
ATOM 2318 O O . TRP A 1 299 ? -27.837 2.996 23.116 1.00 74.38 299 TRP A O 1
ATOM 2328 N N . GLY A 1 300 ? -28.470 1.355 21.705 1.00 77.50 300 GLY A N 1
ATOM 2329 C CA . GLY A 1 300 ? -28.340 2.129 20.473 1.00 77.50 300 GLY A CA 1
ATOM 2330 C C . GLY A 1 300 ? -26.922 2.203 19.881 1.00 77.50 300 GLY A C 1
ATOM 2331 O O . GLY A 1 300 ? -26.734 2.871 18.870 1.00 77.50 300 GLY A O 1
ATOM 2332 N N . MET A 1 301 ? -25.922 1.547 20.487 1.00 79.88 301 MET A N 1
ATOM 2333 C CA . MET A 1 301 ? -24.538 1.496 19.979 1.00 79.88 301 MET A CA 1
ATOM 2334 C C . MET A 1 301 ? -23.900 0.106 20.160 1.00 79.88 301 MET A C 1
ATOM 2336 O O . MET A 1 301 ? -22.686 -0.003 20.309 1.00 79.88 301 MET A O 1
ATOM 2340 N N . CYS A 1 302 ? -24.704 -0.963 20.141 1.00 86.38 302 CYS A N 1
ATOM 2341 C CA . CYS A 1 302 ? -24.235 -2.356 20.112 1.00 86.38 302 CYS A CA 1
ATOM 2342 C C . CYS A 1 302 ? -23.356 -2.788 21.313 1.00 86.38 302 CYS A C 1
ATOM 2344 O O . CYS A 1 302 ? -23.058 -2.040 22.255 1.00 86.38 302 CYS A O 1
ATOM 2346 N N . LYS A 1 303 ? -22.914 -4.049 21.273 1.00 90.69 303 LYS A N 1
ATOM 2347 C CA . LYS A 1 303 ? -21.895 -4.605 22.169 1.00 90.69 303 LYS A CA 1
ATOM 2348 C C . LYS A 1 303 ? -20.495 -4.304 21.625 1.00 90.69 303 LYS A C 1
ATOM 2350 O O . LYS A 1 303 ? -20.167 -4.769 20.539 1.00 90.69 303 LYS A O 1
ATOM 2355 N N . HIS A 1 304 ? -19.680 -3.547 22.364 1.00 91.38 304 HIS A N 1
ATOM 2356 C CA . HIS A 1 304 ? -18.321 -3.182 21.942 1.00 91.38 304 HIS A CA 1
ATOM 2357 C C . HIS A 1 304 ? -17.288 -4.249 22.318 1.00 91.38 304 HIS A C 1
ATOM 2359 O O . HIS A 1 304 ? -17.367 -4.839 23.395 1.00 91.38 304 HIS A O 1
ATOM 2365 N N . TYR A 1 305 ? -16.269 -4.403 21.477 1.00 93.31 305 TYR A N 1
ATOM 2366 C CA . TYR A 1 305 ? -15.080 -5.218 21.714 1.00 93.31 305 TYR A CA 1
ATOM 2367 C C . TYR A 1 305 ? -13.816 -4.415 21.401 1.00 93.31 305 TYR A C 1
ATOM 2369 O O . TYR A 1 305 ? -13.781 -3.623 20.457 1.00 93.31 305 TYR A O 1
ATOM 2377 N N . TRP A 1 306 ? -12.774 -4.633 22.200 1.00 91.12 306 TRP A N 1
ATOM 2378 C CA . TRP A 1 306 ? -11.512 -3.896 22.149 1.00 91.12 306 TRP A CA 1
ATOM 2379 C C . TRP A 1 306 ? -10.350 -4.863 21.954 1.00 91.12 306 TRP A C 1
ATOM 2381 O O . TRP A 1 306 ? -10.309 -5.908 22.595 1.00 91.12 306 TRP A O 1
ATOM 2391 N N . TRP A 1 307 ? -9.398 -4.533 21.089 1.00 90.44 307 TRP A N 1
ATOM 2392 C CA . TRP A 1 307 ? -8.271 -5.424 20.817 1.00 90.44 307 TRP A CA 1
ATOM 2393 C C . TRP A 1 307 ? -7.252 -5.431 21.967 1.00 90.44 307 TRP A C 1
ATOM 2395 O O . TRP A 1 307 ? -6.765 -4.371 22.362 1.00 90.44 307 TRP A O 1
ATOM 2405 N N . ASN A 1 308 ? -6.918 -6.627 22.460 1.00 88.88 308 ASN A N 1
ATOM 2406 C CA . ASN A 1 308 ? -5.869 -6.927 23.439 1.00 88.88 308 ASN A CA 1
ATOM 2407 C C . ASN A 1 308 ? -5.847 -5.977 24.650 1.00 88.88 308 ASN A C 1
ATOM 2409 O O . ASN A 1 308 ? -4.830 -5.357 24.980 1.00 88.88 308 ASN A O 1
ATOM 2413 N N . LEU A 1 309 ? -7.005 -5.807 25.285 1.00 87.56 309 LEU A N 1
ATOM 2414 C CA . LEU A 1 309 ? -7.182 -4.804 26.318 1.00 87.56 309 LEU A CA 1
ATOM 2415 C C . LEU A 1 309 ? -6.730 -5.329 27.688 1.00 87.56 309 LEU A C 1
ATOM 2417 O O . LEU A 1 309 ? -7.271 -6.307 28.200 1.00 87.56 309 LEU A O 1
ATOM 2421 N N . ARG A 1 310 ? -5.774 -4.639 28.323 1.00 88.00 310 ARG A N 1
ATOM 2422 C CA . ARG A 1 310 ? -5.224 -5.018 29.638 1.00 88.00 310 ARG A CA 1
ATOM 2423 C C . ARG A 1 310 ? -5.255 -3.851 30.623 1.00 88.00 310 ARG A C 1
ATOM 2425 O O . ARG A 1 310 ? -5.174 -2.688 30.237 1.00 88.00 310 ARG A O 1
ATOM 2432 N N . VAL A 1 311 ? -5.347 -4.152 31.920 1.00 87.62 311 VAL A N 1
ATOM 2433 C CA . VAL A 1 311 ? -5.360 -3.129 32.991 1.00 87.62 311 VAL A CA 1
ATOM 2434 C C . VAL A 1 311 ? -4.032 -2.368 33.067 1.00 87.62 311 VAL A C 1
ATOM 2436 O O . VAL A 1 311 ? -4.016 -1.169 33.354 1.00 87.62 311 VAL A O 1
ATOM 2439 N N . ASP A 1 312 ? -2.924 -3.060 32.825 1.00 87.75 312 ASP A N 1
ATOM 2440 C CA . ASP A 1 312 ? -1.544 -2.601 32.995 1.00 87.75 312 ASP A CA 1
ATOM 2441 C C . ASP A 1 312 ? -0.869 -2.151 31.688 1.00 87.75 312 ASP A C 1
ATOM 2443 O O . ASP A 1 312 ? 0.315 -1.822 31.706 1.00 87.75 312 ASP A O 1
ATOM 2447 N N . MET A 1 313 ? -1.603 -2.099 30.569 1.00 83.69 313 MET A N 1
ATOM 2448 C CA . MET A 1 313 ? -1.043 -1.685 29.277 1.00 83.69 313 MET A CA 1
ATOM 2449 C C . MET A 1 313 ? -0.604 -0.214 29.257 1.00 83.69 313 MET A C 1
ATOM 2451 O O . MET A 1 313 ? -1.241 0.659 29.866 1.00 83.69 313 MET A O 1
ATOM 2455 N N . ASP A 1 314 ? 0.445 0.073 28.482 1.00 80.12 314 ASP A N 1
ATOM 2456 C CA . ASP A 1 314 ? 0.802 1.447 28.130 1.00 80.12 314 ASP A CA 1
ATOM 2457 C C . ASP A 1 314 ? -0.244 1.998 27.148 1.00 80.12 314 ASP A C 1
ATOM 2459 O O . ASP A 1 314 ? -0.745 1.299 26.269 1.00 80.12 314 ASP A O 1
ATOM 2463 N N . CYS A 1 315 ? -0.579 3.281 27.261 1.00 76.44 315 CYS A N 1
ATOM 2464 C CA . CYS A 1 315 ? -1.529 3.903 26.343 1.00 76.44 315 CYS A CA 1
ATOM 2465 C C . CYS A 1 315 ? -1.041 3.911 24.895 1.00 76.44 315 CYS A C 1
ATOM 2467 O O . CYS A 1 315 ? -1.868 3.908 23.992 1.00 76.44 315 CYS A O 1
ATOM 2469 N N . LYS A 1 316 ? 0.271 3.866 24.661 1.00 75.00 316 LYS A N 1
ATOM 2470 C CA . LYS A 1 316 ? 0.847 3.737 23.317 1.00 75.00 316 LYS A CA 1
ATOM 2471 C C . LYS A 1 316 ? 0.544 2.387 22.658 1.00 75.00 316 LYS A C 1
ATOM 2473 O O . LYS A 1 316 ? 0.645 2.282 21.441 1.00 75.00 316 LYS A O 1
ATOM 2478 N N . GLU A 1 317 ? 0.173 1.377 23.446 1.00 78.25 317 GLU A N 1
ATOM 2479 C CA . GLU A 1 317 ? -0.217 0.044 22.971 1.00 78.25 317 GLU A CA 1
ATOM 2480 C C . GLU A 1 317 ? -1.710 -0.044 22.630 1.00 78.25 317 GLU A C 1
ATOM 2482 O O . GLU A 1 317 ? -2.168 -1.080 22.149 1.00 78.25 317 GLU A O 1
ATOM 2487 N N . LEU A 1 318 ? -2.494 1.013 22.892 1.00 80.31 318 LEU A N 1
ATOM 2488 C CA . LEU A 1 318 ? -3.915 1.019 22.564 1.00 80.31 318 LEU A CA 1
ATOM 2489 C C . LEU A 1 318 ? -4.100 0.908 21.056 1.00 80.31 318 LEU A C 1
ATOM 2491 O O . LEU A 1 318 ? -3.759 1.814 20.295 1.00 80.31 318 LEU A O 1
ATOM 2495 N N . PHE A 1 319 ? -4.719 -0.192 20.645 1.00 87.25 319 PHE A N 1
ATOM 2496 C CA . PHE A 1 319 ? -5.164 -0.354 19.278 1.00 87.25 319 PHE A CA 1
ATOM 2497 C C . PHE A 1 319 ? -6.319 0.629 19.012 1.00 87.25 319 PHE A C 1
ATOM 2499 O O . PHE A 1 319 ? -7.307 0.627 19.755 1.00 87.25 319 PHE A O 1
ATOM 2506 N N . PRO A 1 320 ? -6.228 1.488 17.983 1.00 88.50 320 PRO A N 1
ATOM 2507 C CA . PRO A 1 320 ? -7.151 2.604 17.784 1.00 88.50 320 PRO A CA 1
ATOM 2508 C C . PRO A 1 320 ? -8.480 2.179 17.144 1.00 88.50 320 PRO A C 1
ATOM 2510 O O . PRO A 1 320 ? -9.201 3.028 16.625 1.00 88.50 320 PRO A O 1
ATOM 2513 N N . VAL A 1 321 ? -8.816 0.885 17.169 1.00 91.75 321 VAL A N 1
ATOM 2514 C CA . VAL A 1 321 ? -10.017 0.322 16.543 1.00 91.75 321 VAL A CA 1
ATOM 2515 C C . VAL A 1 321 ? -10.820 -0.476 17.562 1.00 91.75 321 VAL A C 1
ATOM 2517 O O . VAL A 1 321 ? -10.263 -1.240 18.352 1.00 91.75 321 VAL A O 1
ATOM 2520 N N . PHE A 1 322 ? -12.138 -0.322 17.517 1.00 91.69 322 PHE A N 1
ATOM 2521 C CA . PHE A 1 322 ? -13.085 -1.193 18.203 1.00 91.69 322 PHE A CA 1
ATOM 2522 C C . PHE A 1 322 ? -14.112 -1.740 17.218 1.00 91.69 322 PHE A C 1
ATOM 2524 O O . PHE A 1 322 ? -14.418 -1.105 16.208 1.00 91.69 322 PHE A O 1
ATOM 2531 N N . ILE A 1 323 ? -14.652 -2.915 17.526 1.00 93.81 323 ILE A N 1
ATOM 2532 C CA . ILE A 1 323 ? -15.712 -3.554 16.739 1.00 93.81 323 ILE A CA 1
ATOM 2533 C C . ILE A 1 323 ? -16.969 -3.717 17.572 1.00 93.81 323 ILE A C 1
ATOM 2535 O O . ILE A 1 323 ? -16.922 -3.731 18.805 1.00 93.81 323 ILE A O 1
ATOM 2539 N N . MET A 1 324 ? -18.103 -3.813 16.890 1.00 92.44 324 MET A N 1
ATOM 2540 C CA . MET A 1 324 ? -19.410 -3.797 17.515 1.00 92.44 324 MET A CA 1
ATOM 2541 C C . MET A 1 324 ? -20.334 -4.848 16.922 1.00 92.44 324 MET A C 1
ATOM 2543 O O . MET A 1 324 ? -20.499 -4.928 15.704 1.00 92.44 324 MET A O 1
ATOM 2547 N N . TYR A 1 325 ? -20.981 -5.606 17.805 1.00 91.56 325 TYR A N 1
ATOM 2548 C CA . TYR A 1 325 ? -21.904 -6.672 17.432 1.00 91.56 325 TYR A CA 1
ATOM 2549 C C . TYR A 1 325 ? -23.334 -6.357 17.855 1.00 91.56 325 TYR A C 1
ATOM 2551 O O . TYR A 1 325 ? -23.570 -5.878 18.967 1.00 91.56 325 TYR A O 1
ATOM 2559 N N . ASN A 1 326 ? -24.276 -6.683 16.974 1.00 88.94 326 ASN A N 1
ATOM 2560 C CA . ASN A 1 326 ? -25.716 -6.584 17.183 1.00 88.94 326 ASN A CA 1
ATOM 2561 C C . ASN A 1 326 ? -26.348 -7.941 16.857 1.00 88.94 326 ASN A C 1
ATOM 2563 O O . ASN A 1 326 ? -26.178 -8.465 15.753 1.00 88.94 326 ASN A O 1
ATOM 2567 N N . GLY A 1 327 ? -27.022 -8.565 17.826 1.00 87.62 327 GLY A N 1
ATOM 2568 C CA . GLY A 1 327 ? -27.604 -9.900 17.636 1.00 87.62 327 GLY A CA 1
ATOM 2569 C C . GLY A 1 327 ? -26.587 -10.967 17.195 1.00 87.62 327 GLY A C 1
ATOM 2570 O O . GLY A 1 327 ? -26.918 -11.846 16.397 1.00 87.62 327 GLY A O 1
ATOM 2571 N N . GLY A 1 328 ? -25.338 -10.868 17.665 1.00 89.50 328 GLY A N 1
ATOM 2572 C CA . GLY A 1 328 ? -24.261 -11.812 17.354 1.00 89.50 328 GLY A CA 1
ATOM 2573 C C . GLY A 1 328 ? -23.575 -11.623 15.999 1.00 89.50 328 GLY A C 1
ATOM 2574 O O . GLY A 1 328 ? -22.721 -12.438 15.651 1.00 89.50 328 GLY A O 1
ATOM 2575 N N . LYS A 1 329 ? -23.916 -10.576 15.239 1.00 90.56 329 LYS A N 1
ATOM 2576 C CA . LYS A 1 329 ? -23.293 -10.247 13.947 1.00 90.56 329 LYS A CA 1
ATOM 2577 C C . LYS A 1 329 ? -22.557 -8.921 14.024 1.00 90.56 329 LYS A C 1
ATOM 2579 O O . LYS A 1 329 ? -23.020 -8.020 14.722 1.00 90.56 329 LYS A O 1
ATOM 2584 N N . LEU A 1 330 ? -21.437 -8.812 13.318 1.00 91.31 330 LEU A N 1
ATOM 2585 C CA . LEU A 1 330 ? -20.710 -7.559 13.172 1.00 91.31 330 LEU A CA 1
ATOM 2586 C C . LEU A 1 330 ? -21.647 -6.528 12.533 1.00 91.31 330 LEU A C 1
ATOM 2588 O O . LEU A 1 330 ? -22.170 -6.738 11.445 1.00 91.31 330 LEU A O 1
ATOM 2592 N N . ASP A 1 331 ? -21.888 -5.435 13.242 1.00 88.25 331 ASP A N 1
ATOM 2593 C CA . ASP A 1 331 ? -22.851 -4.400 12.849 1.00 88.25 331 ASP A CA 1
ATOM 2594 C C . ASP A 1 331 ? -22.143 -3.080 12.551 1.00 88.25 331 ASP A C 1
ATOM 2596 O O . ASP A 1 331 ? -22.577 -2.298 11.708 1.00 88.25 331 ASP A O 1
ATOM 2600 N N . ALA A 1 332 ? -21.027 -2.835 13.238 1.00 90.50 332 ALA A N 1
ATOM 2601 C CA . ALA A 1 332 ? -20.288 -1.595 13.134 1.00 90.50 332 ALA A CA 1
ATOM 2602 C C . ALA A 1 332 ? -18.836 -1.760 13.610 1.00 90.50 332 ALA A C 1
ATOM 2604 O O . ALA A 1 332 ? -18.480 -2.712 14.308 1.00 90.50 332 ALA A O 1
ATOM 2605 N N . PHE A 1 333 ? -17.999 -0.788 13.271 1.00 93.56 333 PHE A N 1
ATOM 2606 C CA . PHE A 1 333 ? -16.669 -0.610 13.851 1.00 93.56 333 PHE A CA 1
ATOM 2607 C C . PHE A 1 333 ? -16.451 0.866 14.176 1.00 93.56 333 PHE A C 1
ATOM 2609 O O . PHE A 1 333 ? -17.296 1.707 13.871 1.00 93.56 333 PHE A O 1
ATOM 2616 N N . GLY A 1 334 ? -15.338 1.207 14.807 1.00 92.06 334 GLY A N 1
ATOM 2617 C CA . GLY A 1 334 ? -15.018 2.605 15.018 1.00 92.06 334 GLY A CA 1
ATOM 2618 C C . GLY A 1 334 ? -13.581 2.874 15.407 1.00 92.06 334 GLY A C 1
ATOM 2619 O O . GLY A 1 334 ? -12.820 1.968 15.751 1.00 92.06 334 GLY A O 1
ATOM 2620 N N . TRP A 1 335 ? -13.234 4.154 15.345 1.00 91.38 335 TRP A N 1
ATOM 2621 C CA . TRP A 1 335 ? -11.923 4.672 15.710 1.00 91.38 335 TRP A CA 1
ATOM 2622 C C . TRP A 1 335 ? -11.948 5.214 17.131 1.00 91.38 335 TRP A C 1
ATOM 2624 O O . TRP A 1 335 ? -12.899 5.890 17.518 1.00 91.38 335 TRP A O 1
ATOM 2634 N N . ASN A 1 336 ? -10.900 4.948 17.904 1.00 86.50 336 ASN A N 1
ATOM 2635 C CA . ASN A 1 336 ? -10.706 5.479 19.250 1.00 86.50 336 ASN A CA 1
ATOM 2636 C C . ASN A 1 336 ? -9.322 6.120 19.338 1.00 86.50 336 ASN A C 1
ATOM 2638 O O . ASN A 1 336 ? -8.315 5.425 19.488 1.00 86.50 336 ASN A O 1
ATOM 2642 N N . ILE A 1 337 ? -9.287 7.446 19.236 1.00 85.62 337 ILE A N 1
ATOM 2643 C CA . ILE A 1 337 ? -8.054 8.220 19.157 1.00 85.62 337 ILE A CA 1
ATOM 2644 C C . ILE A 1 337 ? -7.839 8.969 20.467 1.00 85.62 337 ILE A C 1
ATOM 2646 O O . ILE A 1 337 ? -8.688 9.742 20.907 1.00 85.62 337 ILE A O 1
ATOM 2650 N N . GLY A 1 338 ? -6.678 8.762 21.086 1.00 79.88 338 GLY A N 1
ATOM 2651 C CA . GLY A 1 338 ? -6.312 9.335 22.386 1.00 79.88 338 GLY A CA 1
ATOM 2652 C C . GLY A 1 338 ? -5.946 10.824 22.364 1.00 79.88 338 GLY A C 1
ATOM 2653 O O . GLY A 1 338 ? -5.013 11.209 23.066 1.00 79.88 338 GLY A O 1
ATOM 2654 N N . THR A 1 339 ? -6.615 11.632 21.539 1.00 80.56 339 THR A N 1
ATOM 2655 C CA . THR A 1 339 ? -6.474 13.093 21.489 1.00 80.56 339 THR A CA 1
ATOM 2656 C C . THR A 1 339 ? -7.756 13.754 20.973 1.00 80.56 339 THR A C 1
ATOM 2658 O O . THR A 1 339 ? -8.662 13.076 20.481 1.00 80.56 339 THR A O 1
ATOM 2661 N N . TYR A 1 340 ? -7.844 15.079 21.086 1.00 84.44 340 TYR A N 1
ATOM 2662 C CA . TYR A 1 340 ? -8.900 15.877 20.463 1.00 84.44 340 TYR A CA 1
ATOM 2663 C C . TYR A 1 340 ? -8.606 16.074 18.972 1.00 84.44 340 TYR A C 1
ATOM 2665 O O . TYR A 1 340 ? -7.525 16.538 18.618 1.00 84.44 340 TYR A O 1
ATOM 2673 N N . LEU A 1 341 ? -9.570 15.747 18.116 1.00 85.88 341 LEU A N 1
ATOM 2674 C CA . LEU A 1 341 ? -9.517 15.974 16.676 1.00 85.88 341 LEU A CA 1
ATOM 2675 C C . LEU A 1 341 ? -10.649 16.919 16.275 1.00 85.88 341 LEU A C 1
ATOM 2677 O O . LEU A 1 341 ? -11.814 16.631 16.539 1.00 85.88 341 LEU A O 1
ATOM 2681 N N . ASP A 1 342 ? -10.307 18.035 15.635 1.00 85.12 342 ASP A N 1
ATOM 2682 C CA . ASP A 1 342 ? -11.267 19.071 15.247 1.00 85.12 342 ASP A CA 1
ATOM 2683 C C . ASP A 1 342 ? -11.979 18.702 13.935 1.00 85.12 342 ASP A C 1
ATOM 2685 O O . ASP A 1 342 ? -11.559 19.070 12.840 1.00 85.12 342 ASP A O 1
ATOM 2689 N N . SER A 1 343 ? -13.050 17.913 14.037 1.00 85.12 343 SER A N 1
ATOM 2690 C CA . SER A 1 343 ? -13.967 17.649 12.925 1.00 85.12 343 SER A CA 1
ATOM 2691 C C . SER A 1 343 ? -15.368 17.338 13.455 1.00 85.12 343 SER A C 1
ATOM 2693 O O . SER A 1 343 ? -15.504 16.616 14.444 1.00 85.12 343 SER A O 1
ATOM 2695 N N . PRO A 1 344 ? -16.441 17.789 12.773 1.00 86.38 344 PRO A N 1
ATOM 2696 C CA . PRO A 1 344 ? -17.818 17.455 13.146 1.00 86.38 344 PRO A CA 1
ATOM 2697 C C . PRO A 1 344 ? -18.155 15.960 13.001 1.00 86.38 344 PRO A C 1
ATOM 2699 O O . PRO A 1 344 ? -19.265 15.556 13.342 1.00 86.38 344 PRO A O 1
ATOM 2702 N N . ARG A 1 345 ? -17.242 15.151 12.448 1.00 86.31 345 ARG A N 1
ATOM 2703 C CA . ARG A 1 345 ? -17.390 13.698 12.280 1.00 86.31 345 ARG A CA 1
ATOM 2704 C C . ARG A 1 345 ? -16.909 12.906 13.500 1.00 86.31 345 ARG A C 1
ATOM 2706 O O . ARG A 1 345 ? -17.221 11.722 13.592 1.00 86.31 345 ARG A O 1
ATOM 2713 N N . TYR A 1 346 ? -16.167 13.536 14.413 1.00 87.69 346 TYR A N 1
ATOM 2714 C CA . TYR A 1 346 ? -15.763 12.910 15.667 1.00 87.69 346 TYR A CA 1
ATOM 2715 C C . TYR A 1 346 ? -16.746 13.222 16.790 1.00 87.69 346 TYR A C 1
ATOM 2717 O O . TYR A 1 346 ? -17.233 14.338 16.963 1.00 87.69 346 TYR A O 1
ATOM 2725 N N . GLU A 1 347 ? -16.988 12.208 17.601 1.00 87.25 347 GLU A N 1
ATOM 2726 C CA . GLU A 1 347 ? -17.612 12.316 18.903 1.00 87.25 347 GLU A CA 1
ATOM 2727 C C . GLU A 1 347 ? -16.520 12.555 19.953 1.00 87.25 347 GLU A C 1
ATOM 2729 O O . GLU A 1 347 ? -15.443 11.956 19.903 1.00 87.25 347 GLU A O 1
ATOM 2734 N N . HIS A 1 348 ? -16.810 13.400 20.942 1.00 85.88 348 HIS A N 1
ATOM 2735 C CA . HIS A 1 348 ? -15.924 13.633 22.084 1.00 85.88 348 HIS A CA 1
ATOM 2736 C C . HIS A 1 348 ? -16.639 13.209 23.366 1.00 85.88 348 HIS A C 1
ATOM 2738 O O . HIS A 1 348 ? -17.412 13.992 23.934 1.00 85.88 348 HIS A O 1
ATOM 2744 N N . PRO A 1 349 ? -16.436 11.960 23.817 1.00 77.19 349 PRO A N 1
ATOM 2745 C CA . PRO A 1 349 ? -17.093 11.458 25.009 1.00 77.19 349 PRO A CA 1
ATOM 2746 C C . PRO A 1 349 ? -16.736 12.286 26.253 1.00 77.19 349 PRO A C 1
ATOM 2748 O O . PRO A 1 349 ? -15.611 12.781 26.373 1.00 77.19 349 PRO A O 1
ATOM 2751 N N . PRO A 1 350 ? -17.665 12.425 27.214 1.00 71.00 350 PRO A N 1
ATOM 2752 C CA . PRO A 1 350 ? -17.415 13.188 28.427 1.00 71.00 350 PRO A CA 1
ATOM 2753 C C . PRO A 1 350 ? -16.306 12.551 29.293 1.00 71.00 350 PRO A C 1
ATOM 2755 O O . PRO A 1 350 ? -16.003 11.358 29.158 1.00 71.00 350 PRO A O 1
ATOM 2758 N N . PRO A 1 351 ? -15.733 13.317 30.243 1.00 66.00 351 PRO A N 1
ATOM 2759 C CA . PRO A 1 351 ? -14.760 12.818 31.213 1.00 66.00 351 PRO A CA 1
ATOM 2760 C C . PRO A 1 351 ? -15.192 11.501 31.871 1.00 66.00 351 PRO A C 1
ATOM 2762 O O . PRO A 1 351 ? -16.295 11.390 32.408 1.00 66.00 351 PRO A O 1
ATOM 2765 N N . GLY A 1 352 ? -14.300 10.506 31.875 1.00 63.69 352 GLY A N 1
ATOM 2766 C CA . GLY A 1 352 ? -14.603 9.152 32.357 1.00 63.69 352 GLY A CA 1
ATOM 2767 C C . GLY A 1 352 ? -14.803 8.106 31.258 1.00 63.69 352 GLY A C 1
ATOM 2768 O O . GLY A 1 352 ? -15.192 6.984 31.586 1.00 63.69 352 GLY A O 1
ATOM 2769 N N . PHE A 1 353 ? -14.472 8.423 29.999 1.00 63.97 353 PHE A N 1
ATOM 2770 C CA . PHE A 1 353 ? -14.542 7.487 28.870 1.00 63.97 353 PHE A CA 1
ATOM 2771 C C . PHE A 1 353 ? -13.844 6.142 29.118 1.00 63.97 353 PHE A C 1
ATOM 2773 O O . PHE A 1 353 ? -14.325 5.099 28.682 1.00 63.97 353 PHE A O 1
ATOM 2780 N N . GLY A 1 354 ? -12.747 6.131 29.884 1.00 60.19 354 GLY A N 1
ATOM 2781 C CA . GLY A 1 354 ? -12.068 4.895 30.281 1.00 60.19 354 GLY A CA 1
ATOM 2782 C C . GLY A 1 354 ? -13.013 3.864 30.909 1.00 60.19 354 GLY A C 1
ATOM 2783 O O . GLY A 1 354 ? -12.883 2.681 30.628 1.00 60.19 354 GLY A O 1
ATOM 2784 N N . THR A 1 355 ? -14.037 4.303 31.653 1.00 65.69 355 THR A N 1
ATOM 2785 C CA . THR A 1 355 ? -15.026 3.423 32.307 1.00 65.69 355 THR A CA 1
ATOM 2786 C C . THR A 1 355 ? -15.962 2.683 31.349 1.00 65.69 355 THR A C 1
ATOM 2788 O O . THR A 1 355 ? -16.718 1.816 31.792 1.00 65.69 355 THR A O 1
ATOM 2791 N N . TYR A 1 356 ? -15.947 3.012 30.057 1.00 68.00 356 TYR A N 1
ATOM 2792 C CA . TYR A 1 356 ? -16.700 2.304 29.018 1.00 68.00 356 TYR A CA 1
ATOM 2793 C C . TYR A 1 356 ? -15.997 1.041 28.523 1.00 68.00 356 TYR A C 1
ATOM 2795 O O . TYR A 1 356 ? -16.614 0.207 27.859 1.00 68.00 356 TYR A O 1
ATOM 2803 N N . LYS A 1 357 ? -14.722 0.892 28.878 1.00 75.25 357 LYS A N 1
ATOM 2804 C CA . LYS A 1 357 ? -13.934 -0.303 28.628 1.00 75.25 357 LYS A CA 1
ATOM 2805 C C . LYS A 1 357 ? -14.021 -1.252 29.820 1.00 75.25 357 LYS A C 1
ATOM 2807 O O . LYS A 1 357 ? -14.153 -0.803 30.958 1.00 75.25 357 LYS A O 1
ATOM 2812 N N . ASP A 1 358 ? -13.970 -2.546 29.551 1.00 76.56 358 ASP A N 1
ATOM 2813 C CA . ASP A 1 358 ? -13.903 -3.581 30.578 1.00 76.56 358 ASP A CA 1
ATOM 2814 C C . ASP A 1 358 ? -12.875 -4.626 30.113 1.00 76.56 358 ASP A C 1
ATOM 2816 O O . ASP A 1 358 ? -13.087 -5.225 29.063 1.00 76.56 358 ASP A O 1
ATOM 2820 N N . PRO A 1 359 ? -11.716 -4.771 30.780 1.00 82.44 359 PRO A N 1
ATOM 2821 C CA . PRO A 1 359 ? -11.252 -3.979 31.919 1.00 82.44 359 PRO A CA 1
ATOM 2822 C C . PRO A 1 359 ? -10.902 -2.529 31.533 1.00 82.44 359 PRO A C 1
ATOM 2824 O O . PRO A 1 359 ? -10.675 -2.217 30.370 1.00 82.44 359 PRO A O 1
ATOM 2827 N N . VAL A 1 360 ? -10.819 -1.616 32.506 1.00 83.19 360 VAL A N 1
ATOM 2828 C CA . VAL A 1 360 ? -10.370 -0.229 32.264 1.00 83.19 360 VAL A CA 1
ATOM 2829 C C . VAL A 1 360 ? -8.839 -0.159 32.345 1.00 83.19 360 VAL A C 1
ATOM 2831 O O . VAL A 1 360 ? -8.304 -0.385 33.433 1.00 83.19 360 VAL A O 1
ATOM 2834 N N . PRO A 1 361 ? -8.112 0.201 31.267 1.00 82.50 361 PRO A N 1
ATOM 2835 C CA . PRO A 1 361 ? -6.671 0.426 31.351 1.00 82.50 361 PRO A CA 1
ATOM 2836 C C . PRO A 1 361 ? -6.334 1.559 32.318 1.00 82.50 361 PRO A C 1
ATOM 2838 O O . PRO A 1 361 ? -6.939 2.634 32.262 1.00 82.50 361 PRO A O 1
ATOM 2841 N N . THR A 1 362 ? -5.316 1.366 33.156 1.00 82.06 362 THR A N 1
ATOM 2842 C CA . THR A 1 362 ? -4.854 2.374 34.129 1.00 82.06 362 THR A CA 1
ATOM 2843 C C . THR A 1 362 ? -4.473 3.681 33.435 1.00 82.06 362 THR A C 1
ATOM 2845 O O . THR A 1 362 ? -4.758 4.769 33.931 1.00 82.06 362 THR A O 1
ATOM 2848 N N . CYS A 1 363 ? -3.905 3.588 32.232 1.00 76.00 363 CYS A N 1
ATOM 2849 C CA . CYS A 1 363 ? -3.505 4.746 31.442 1.00 76.00 363 CYS A CA 1
ATOM 2850 C C . CYS A 1 363 ? -4.703 5.586 30.928 1.00 76.00 363 CYS A C 1
ATOM 2852 O O . CYS A 1 363 ? -4.532 6.755 30.583 1.00 76.00 363 CYS A O 1
ATOM 2854 N N . LEU A 1 364 ? -5.920 5.022 30.913 1.00 75.50 364 LEU A N 1
ATOM 2855 C CA . LEU A 1 364 ? -7.181 5.703 30.584 1.00 75.50 364 LEU A CA 1
ATOM 2856 C C . LEU A 1 364 ? -8.023 6.040 31.829 1.00 75.50 364 LEU A C 1
ATOM 2858 O O . LEU A 1 364 ? -9.134 6.558 31.697 1.00 75.50 364 LEU A O 1
ATOM 2862 N N . ALA A 1 365 ? -7.524 5.744 33.034 1.00 68.38 365 ALA A N 1
ATOM 2863 C CA . ALA A 1 365 ? -8.225 6.032 34.285 1.00 68.38 365 ALA A CA 1
ATOM 2864 C C . ALA A 1 365 ? -8.212 7.531 34.639 1.00 68.38 365 ALA A C 1
ATOM 2866 O O . ALA A 1 365 ? -9.079 7.997 35.386 1.00 68.38 365 ALA A O 1
ATOM 2867 N N . ASP A 1 366 ? -7.263 8.292 34.085 1.00 69.69 366 ASP A N 1
ATOM 2868 C CA . ASP A 1 366 ? -7.236 9.748 34.192 1.00 69.69 366 ASP A CA 1
ATOM 2869 C C . ASP A 1 366 ? -8.402 10.365 33.406 1.00 69.69 366 ASP A C 1
ATOM 2871 O O . ASP A 1 366 ? -8.430 10.380 32.174 1.00 69.69 366 ASP A O 1
ATOM 2875 N N . ARG A 1 367 ? -9.378 10.897 34.147 1.00 58.53 367 ARG A N 1
ATOM 2876 C CA . ARG A 1 367 ? -10.607 11.481 33.596 1.00 58.53 367 ARG A CA 1
ATOM 2877 C C . ARG A 1 367 ? -10.385 12.799 32.852 1.00 58.53 367 ARG A C 1
ATOM 2879 O O . ARG A 1 367 ? -11.340 13.289 32.260 1.00 58.53 367 ARG A O 1
ATOM 2886 N N . SER A 1 368 ? -9.185 13.378 32.896 1.00 61.69 368 SER A N 1
ATOM 2887 C CA . SER A 1 368 ? -8.857 14.613 32.175 1.00 61.69 368 SER A CA 1
ATOM 2888 C C . SER A 1 368 ? -8.493 14.389 30.702 1.00 61.69 368 SER A C 1
ATOM 2890 O O . SER A 1 368 ? -8.472 15.348 29.932 1.00 61.69 368 SER A O 1
ATOM 2892 N N . ARG A 1 369 ? -8.234 13.139 30.291 1.00 68.25 369 ARG A N 1
ATOM 2893 C CA . ARG A 1 369 ? -7.854 12.812 28.912 1.00 68.25 369 ARG A CA 1
ATOM 2894 C C . ARG A 1 369 ? -9.033 12.958 27.954 1.00 68.25 369 ARG A C 1
ATOM 2896 O O . ARG A 1 369 ? -10.092 12.368 28.168 1.00 68.25 369 ARG A O 1
ATOM 2903 N N . ILE A 1 370 ? -8.810 13.708 26.878 1.00 74.94 370 ILE A N 1
ATOM 2904 C CA . ILE A 1 370 ? -9.761 13.861 25.778 1.00 74.94 370 ILE A CA 1
ATOM 2905 C C . ILE A 1 370 ? -9.532 12.734 24.773 1.00 74.94 370 ILE A C 1
ATOM 2907 O O . ILE A 1 370 ? -8.395 12.409 24.434 1.00 74.94 370 ILE A O 1
ATOM 2911 N N . VAL A 1 371 ? -10.626 12.141 24.311 1.00 79.88 371 VAL A N 1
ATOM 2912 C CA . VAL A 1 371 ? -10.637 11.098 23.288 1.00 79.88 371 VAL A CA 1
ATOM 2913 C C . VAL A 1 371 ? -11.567 11.550 22.172 1.00 79.88 371 VAL A C 1
ATOM 2915 O O . VAL A 1 371 ? -12.611 12.146 22.440 1.00 79.88 371 VAL A O 1
ATOM 2918 N N . SER A 1 372 ? -11.188 11.254 20.935 1.00 86.31 372 SER A N 1
ATOM 2919 C CA . SER A 1 372 ? -12.054 11.395 19.767 1.00 86.31 372 SER A CA 1
ATOM 2920 C C . SER A 1 372 ? -12.452 10.009 19.289 1.00 86.31 372 SER A C 1
ATOM 2922 O O . SER A 1 372 ? -11.588 9.161 19.048 1.00 86.31 372 SER A O 1
ATOM 2924 N N . THR A 1 373 ? -13.754 9.764 19.182 1.00 87.75 373 THR A N 1
ATOM 2925 C CA . THR A 1 373 ? -14.297 8.513 18.654 1.00 87.75 373 THR A CA 1
ATOM 2926 C C . THR A 1 373 ? -15.074 8.754 17.375 1.00 87.75 373 THR A C 1
ATOM 2928 O O . THR A 1 373 ? -15.639 9.822 17.181 1.00 87.75 373 THR A O 1
ATOM 2931 N N . MET A 1 374 ? -15.109 7.770 16.484 1.00 90.44 374 MET A N 1
ATOM 2932 C CA . MET A 1 374 ? -16.008 7.795 15.332 1.00 90.44 374 MET A CA 1
ATOM 2933 C C . MET A 1 374 ? -16.556 6.398 15.102 1.00 90.44 374 MET A C 1
ATOM 2935 O O . MET A 1 374 ? -15.783 5.457 14.930 1.00 90.44 374 MET A O 1
ATOM 2939 N N . HIS A 1 375 ? -17.879 6.279 15.075 1.00 89.88 375 HIS A N 1
ATOM 2940 C CA . HIS A 1 375 ? -18.585 5.033 14.807 1.00 89.88 375 HIS A CA 1
ATOM 2941 C C . HIS A 1 375 ? -18.981 4.957 13.335 1.00 89.88 375 HIS A C 1
ATOM 2943 O O . HIS A 1 375 ? -19.516 5.909 12.764 1.00 89.88 375 HIS A O 1
ATOM 2949 N N . VAL A 1 376 ? -18.727 3.801 12.732 1.00 89.50 376 VAL A N 1
ATOM 2950 C CA . VAL A 1 376 ? -19.016 3.483 11.337 1.00 89.50 376 VAL A CA 1
ATOM 2951 C C . VAL A 1 376 ? -19.947 2.275 11.312 1.00 89.50 376 VAL A C 1
ATOM 2953 O O . VAL A 1 376 ? -19.526 1.152 11.593 1.00 89.50 376 VAL A O 1
ATOM 2956 N N . TYR A 1 377 ? -21.220 2.513 10.996 1.00 86.19 377 TYR A N 1
ATOM 2957 C CA . TYR A 1 377 ? -22.237 1.462 10.931 1.00 86.19 377 TYR A CA 1
ATOM 2958 C C . TYR A 1 377 ? -22.277 0.814 9.545 1.00 86.19 377 TYR A C 1
ATOM 2960 O O . TYR A 1 377 ? -22.210 1.508 8.530 1.00 86.19 377 TYR A O 1
ATOM 2968 N N . LEU A 1 378 ? -22.395 -0.516 9.524 1.00 83.50 378 LEU A N 1
ATOM 2969 C CA . LEU A 1 378 ? -22.344 -1.381 8.341 1.00 83.50 378 LEU A CA 1
ATOM 2970 C C . LEU A 1 378 ? -23.731 -1.971 8.021 1.00 83.50 378 LEU A C 1
ATOM 2972 O O . LEU A 1 378 ? -23.853 -3.142 7.654 1.00 83.50 378 LEU A O 1
ATOM 2976 N N . THR A 1 379 ? -24.796 -1.184 8.203 1.00 72.25 379 THR A N 1
ATOM 2977 C CA . THR A 1 379 ? -26.185 -1.663 8.149 1.00 72.25 379 THR A CA 1
ATOM 2978 C C . THR A 1 379 ? -27.003 -0.973 7.063 1.00 72.25 379 THR A C 1
ATOM 2980 O O . THR A 1 379 ? -26.881 0.224 6.817 1.00 72.25 379 THR A O 1
ATOM 2983 N N . ASN A 1 380 ? -27.905 -1.739 6.444 1.00 62.59 380 ASN A N 1
ATOM 2984 C CA . ASN A 1 380 ? -28.876 -1.223 5.488 1.00 62.59 380 ASN A CA 1
ATOM 2985 C C . ASN A 1 380 ? -30.199 -0.913 6.212 1.00 62.59 380 ASN A C 1
ATOM 2987 O O . ASN A 1 380 ? -30.994 -1.815 6.478 1.00 62.59 380 ASN A O 1
ATOM 2991 N N . GLY A 1 381 ? -30.443 0.358 6.539 1.00 52.00 381 GLY A N 1
ATOM 2992 C CA . GLY A 1 381 ? -31.809 0.849 6.762 1.00 52.00 381 GLY A CA 1
ATOM 2993 C C . GLY A 1 381 ? -32.383 0.820 8.185 1.00 52.00 381 GLY A C 1
ATOM 2994 O O . GLY A 1 381 ? -33.575 1.093 8.326 1.00 52.00 381 GLY A O 1
ATOM 2995 N N . TYR A 1 382 ? -31.592 0.582 9.237 1.00 54.50 382 TYR A N 1
ATOM 2996 C CA . TYR A 1 382 ? -32.040 0.829 10.616 1.00 54.50 382 TYR A CA 1
ATOM 2997 C C . TYR A 1 382 ? -31.190 1.910 11.275 1.00 54.50 382 TYR A C 1
ATOM 2999 O O . TYR A 1 382 ? -29.965 1.800 11.289 1.00 54.50 382 TYR A O 1
ATOM 3007 N N . PRO A 1 383 ? -31.803 2.968 11.830 1.00 56.91 383 PRO A N 1
ATOM 3008 C CA . PRO A 1 383 ? -31.035 3.940 12.577 1.00 56.91 383 PRO A CA 1
ATOM 3009 C C . PRO A 1 383 ? -30.433 3.278 13.830 1.00 56.91 383 PRO A C 1
ATOM 3011 O O . PRO A 1 383 ? -31.071 2.386 14.403 1.00 56.91 383 PRO A O 1
ATOM 3014 N N . PRO A 1 384 ? -29.278 3.759 14.323 1.00 58.34 384 PRO A N 1
ATOM 3015 C CA . PRO A 1 384 ? -28.546 3.123 15.420 1.00 58.34 384 PRO A CA 1
ATOM 3016 C C . PRO A 1 384 ? -29.374 2.880 16.685 1.00 58.34 384 PRO A C 1
ATOM 3018 O O . PRO A 1 384 ? -29.093 1.958 17.432 1.00 58.34 384 PRO A O 1
ATOM 3021 N N . PHE A 1 385 ? -30.459 3.628 16.915 1.00 58.72 385 PHE A N 1
ATOM 3022 C CA . PHE A 1 385 ? -31.320 3.445 18.088 1.00 58.72 385 PHE A CA 1
ATOM 3023 C C . PHE A 1 385 ? -32.001 2.065 18.194 1.00 58.72 385 PHE A C 1
ATOM 3025 O O . PHE A 1 385 ? -32.465 1.716 19.278 1.00 58.72 385 PHE A O 1
ATOM 3032 N N . PHE A 1 386 ? -32.068 1.277 17.114 1.00 60.59 386 PHE A N 1
ATOM 3033 C CA . PHE A 1 386 ? -32.543 -0.115 17.162 1.00 60.59 386 PHE A CA 1
ATOM 3034 C C . PHE A 1 386 ? -31.438 -1.132 17.463 1.00 60.59 386 PHE A C 1
ATOM 3036 O O . PHE A 1 386 ? -31.714 -2.327 17.552 1.00 60.59 386 PHE A O 1
ATOM 3043 N N . ASN A 1 387 ? -30.198 -0.682 17.630 1.00 68.75 387 ASN A N 1
ATOM 3044 C CA . ASN A 1 387 ? -29.099 -1.569 17.943 1.00 68.75 387 ASN A CA 1
ATOM 3045 C C . ASN A 1 387 ? -29.149 -1.987 19.410 1.00 68.75 387 ASN A C 1
ATOM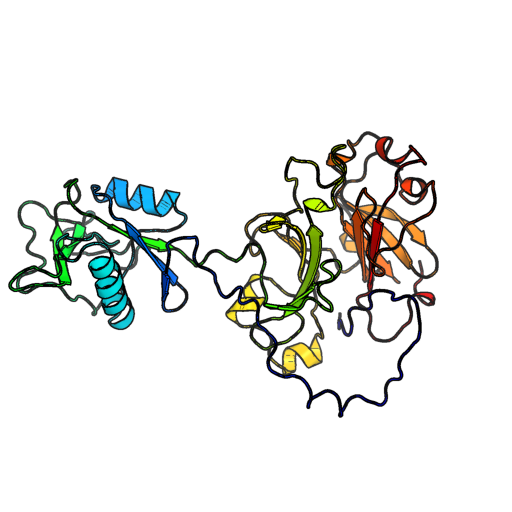 3047 O O . ASN A 1 387 ? -29.314 -1.169 20.327 1.00 68.75 387 ASN A O 1
ATOM 3051 N N . HIS A 1 388 ? -29.017 -3.289 19.631 1.00 72.50 388 HIS A N 1
ATOM 3052 C CA . HIS A 1 388 ? -29.178 -3.903 20.937 1.00 72.50 388 HIS A CA 1
ATOM 3053 C C . HIS A 1 388 ? -27.941 -4.714 21.329 1.00 72.50 388 HIS A C 1
ATOM 3055 O O . HIS A 1 388 ? -27.048 -4.980 20.523 1.00 72.50 388 HIS A O 1
ATOM 3061 N N . CYS A 1 389 ? -27.912 -5.060 22.613 1.00 68.06 389 CYS A N 1
ATOM 3062 C CA . CYS A 1 389 ? -27.213 -6.230 23.119 1.00 68.06 389 CYS A CA 1
ATOM 3063 C C . CYS A 1 389 ? -28.165 -7.423 22.922 1.00 68.06 389 CYS A C 1
ATOM 3065 O O . CYS A 1 389 ? -27.682 -8.486 22.504 1.00 68.06 389 CYS A O 1
#

Foldseek 3Di:
DAQADWDFPFPDDDDDDPPPPPPVPPPPPPPWPDPPLAADPQWDDDPQKTKHWDLFFAFQVVQQVVLVVVAFGFADCQDDRSLVVVLVRNVVSPLAAKAFGAWWCVVHPPFIAGPVRDTRDPDAQAFDCPPPCDPNQTTKIFHRLPDPRRRRGIYRGHSHDRRHTYMTMHRRQCALAAATWDDPPVQQQWIFGAAPVGAGFWIKGKDFQVPDDPPQFPVGPDDFWPWTDDDRITMKIKTQAQRVCRHPPGDDPVCCVVRPNHDWIWIQGDSRNRPRIDTDDFFQVVCVPAQWAWWDQDQLFATKTFGNDDQADDPNPGDQKIFGDFPGGTFKMKGKGFADDPDSSWDWDAFPVQVRGVVRHPNNRGSVTIITMIMTTSDDDDRSNPGGD

Sequence (389 aa):
MKLLAVLVLLGAAAVDAQSWWSWWSWFSTPAIDDSTPACSSGYQIHNGICYKAFNTTKNFYDASSTCVADGGTLAMPKDTDTNAFLINLKNAVDNSSSFRFGLTDLNQEGDWIWEDNVTLSSFRPWGPGEPNNVRDEDCAEFFSGSHSSDANAWNDGSCTNNDTKFICQATPSAGTWRGFRYVKDNDPAVTLLFDKNGFIAGLQMGVRKSELPSDGSIPPGQITPPWIEDKDMWLLTAYFIQPSDICSDGRTEAEYQDEGTGTDLYIQTGPNPTSDIMAFPLQQPDLEGTEWTEGKCFWGMCKHYWWNLRVDMDCKELFPVFIMYNGGKLDAFGWNIGTYLDSPRYEHPPPGFGTYKDPVPTCLADRSRIVSTMHVYLTNGYPPFFNHC

Solvent-accessible surface area (backbone atoms only — not comparable to full-atom values): 21083 Å² total; per-residue (Å²): 96,56,22,43,56,81,48,60,75,60,87,75,80,92,79,76,97,81,65,86,81,73,66,81,85,70,70,64,80,71,83,68,57,73,61,47,75,39,39,57,93,81,37,48,75,53,98,82,32,14,35,32,61,47,98,54,58,33,20,51,66,59,42,37,52,49,18,43,75,72,64,32,33,37,24,70,63,73,43,74,66,55,37,54,50,51,50,53,51,39,41,73,74,43,33,75,48,38,35,34,36,23,38,32,18,79,89,42,86,90,55,40,29,33,81,84,74,46,68,69,69,91,65,70,68,44,22,94,75,41,74,66,54,80,84,68,21,39,24,32,22,31,36,16,59,68,41,92,88,42,46,55,19,32,37,49,34,51,44,77,48,55,79,31,22,34,29,28,27,23,68,30,39,67,34,74,54,66,34,41,53,44,58,63,93,78,40,44,69,54,23,40,15,18,16,76,68,68,48,53,32,30,41,31,34,42,44,52,59,88,68,53,65,95,83,55,47,56,83,34,99,61,86,50,69,43,54,38,81,51,95,67,30,39,33,42,43,40,28,17,46,67,50,68,38,24,69,68,76,30,66,52,71,69,52,36,73,66,28,33,42,22,69,54,44,30,36,33,43,43,72,46,40,71,75,29,55,45,78,54,67,58,40,56,77,66,42,68,94,51,59,57,31,67,36,44,64,37,88,31,62,13,28,32,31,33,54,68,63,43,49,84,46,59,66,88,70,60,55,46,49,36,42,22,30,36,82,55,29,59,37,31,36,31,41,51,38,59,33,74,63,98,48,84,69,46,46,68,68,63,75,48,57,31,73,58,41,48,63,47,28,56,67,41,63,55,46,85,66,52,37,25,32,36,59,41,34,47,50,65,88,69,65,51,74,77,31,34,108

Mean predicted aligned error: 14.76 Å

Radius of gyration: 26.75 Å; Cα contacts (8 Å, |Δi|>4): 830; chains: 1; bounding box: 73×43×70 Å

Secondary structure (DSSP, 8-state):
--B---EE--SS----TT-TTSSTT-------B--SSBPPTT-EEETTEEEEEESS---HHHHHHHHHHTTSEE----SHHHHHHHHHHHHHHHTTS-EEEEEE-TTSTT--EETTSPBP-S---B-TT-S--TTS--EEEE--TT-TTTTT-EEEE-TT-SS-EEEEEEPPB--SS-SEEEEGGG-TT-EEEE-TTS-EEEEEEEEEGGGS-TT-PSSPSS--TT-EEETTEEEEEEESS-HHHHTTT---HHHHHHHBT-S--EEE-SS-TTTSEEEPPSBGGGGTTSSEEEEEE-TTS-EEEEET--TT--GGG--SEEEEEETTEEEEEEEEESS----TT-B-PPTTGGGGSSSPPGGG--TT---EEEEEE--SS--GGG---